Protein AF-0000000078836223 (afdb_homodimer)

Foldseek 3Di:
DQKAWQKKWKDQFALDNIDIDGFDSFAEEEAAAPPLCQVSVLQLVQQLADACGDVRDFLFAGGHDDPPRPTHAWMKMWTWIDDPRDIKIKMKTGPGISDRDMWIDINRHTDDRNVSLQRAAEFEDDPVCLLVLVDDQQSQVVNLLSLLCSVPVCLVVLVVQLVVLQVVLLCLLAPHVNDPVVNLVSLLSNLLSQLVNLLSSLVSQVLLLVLLVPDPPAPFFRKDKDKPAPLNVCNNVPDDSVRSSVVSSVVSVVCSNVCNVVSHDPHTPSPMGMWIARPVVRHTLNPDDSLNVLSRVLSSSLSSQLVQLPDPVGHRHEYEYEASLVSYDPRVLLRSSVSCVVSSHYYYYYHHDPVSCPSCVVRGWYWYGDNVGIDTD/DQKAWQKKWKDQFALDNIDIDGFDSFAEEEAAAPPLCQVSVLQLVQQLADACGDVRDFLFAGGHDDPPRPTHAWMKMWTWIDDPRDIKIKMKTGPGISDRDMWIDINRHTDPRNVSLQRAAEFEDDPVCLLVLVDDQLSQVVNLLSLLCSVPVCLVVLVVQLVVLQVVLLCLLAPHVNDVVVNLVSLLSNLLSQLVNLLSSLVSQVQLLVLLVPDPPAPFFRKDKDKPAPLNVCNNVPDDSVRSSVVSSVVSVVCSNVCNVVSHDPHTPSPIGMWIARPVVRHTLNPDDSLNVLSRVLSSSLSSQLVQLPDPVGHRHEYEYEASLVSYDPRVLLRSSVSCVVSSHYYYYYHHDPVSCPSCVVRYWYWYGDNVGIDTD

Structure (mmCIF, N/CA/C/O backbone):
data_AF-0000000078836223-model_v1
#
loop_
_entity.id
_entity.type
_entity.pdbx_description
1 polymer 'DNA replication and repair protein RecF'
#
loop_
_atom_site.group_PDB
_atom_site.id
_atom_site.type_symbol
_atom_site.label_atom_id
_atom_site.label_alt_id
_atom_site.label_comp_id
_atom_site.label_asym_id
_atom_site.label_entity_id
_atom_site.label_seq_id
_atom_site.pdbx_PDB_ins_code
_atom_site.Cartn_x
_atom_site.Cartn_y
_atom_site.Cartn_z
_atom_site.occupancy
_atom_site.B_iso_or_equiv
_atom_site.auth_seq_id
_atom_site.auth_comp_id
_atom_site.auth_asym_id
_atom_site.auth_atom_id
_atom_site.pdbx_PDB_model_num
ATOM 1 N N . MET A 1 1 ? 10.688 32.219 11.398 1 55.91 1 MET A N 1
ATOM 2 C CA . MET A 1 1 ? 11.5 31.562 12.422 1 55.91 1 MET A CA 1
ATOM 3 C C . MET A 1 1 ? 11.367 30.047 12.336 1 55.91 1 MET A C 1
ATOM 5 O O . MET A 1 1 ? 10.336 29.547 11.883 1 55.91 1 MET A O 1
ATOM 9 N N . ARG A 1 2 ? 12.578 29.344 12.281 1 76.31 2 ARG A N 1
ATOM 10 C CA . ARG A 1 2 ? 12.789 27.922 12.008 1 76.31 2 ARG A CA 1
ATOM 11 C C . ARG A 1 2 ? 12.383 27.062 13.203 1 76.31 2 ARG A C 1
ATOM 13 O O . ARG A 1 2 ? 13.008 27.125 14.266 1 76.31 2 ARG A O 1
ATOM 20 N N . THR A 1 3 ? 11.062 26.625 13.344 1 89.12 3 THR A N 1
ATOM 21 C CA . THR A 1 3 ? 10.633 25.688 14.367 1 89.12 3 THR A CA 1
ATOM 22 C C . THR A 1 3 ? 11.352 24.344 14.211 1 89.12 3 THR A C 1
ATOM 24 O O . THR A 1 3 ? 11.414 23.797 13.102 1 89.12 3 THR A O 1
ATOM 27 N N . ALA A 1 4 ? 11.992 23.922 15.375 1 95.06 4 ALA A N 1
ATOM 28 C CA . ALA A 1 4 ? 12.711 22.641 15.281 1 95.06 4 ALA A CA 1
ATOM 29 C C . ALA A 1 4 ? 12.719 21.922 16.625 1 95.06 4 ALA A C 1
ATOM 31 O O . ALA A 1 4 ? 12.711 22.562 17.688 1 95.06 4 ALA A O 1
ATOM 32 N N . LEU A 1 5 ? 12.656 20.641 16.531 1 96.75 5 LEU A N 1
ATOM 33 C CA . LEU A 1 5 ? 12.945 19.828 17.719 1 96.75 5 LEU A CA 1
ATOM 34 C C . LEU A 1 5 ? 14.445 19.828 18.016 1 96.75 5 LEU A C 1
ATOM 36 O O . LEU A 1 5 ? 15.258 19.625 17.109 1 96.75 5 LEU A O 1
ATOM 40 N N . THR A 1 6 ? 14.742 20.031 19.266 1 96.81 6 THR A N 1
ATOM 41 C CA . THR A 1 6 ? 16.156 20.047 19.609 1 96.81 6 THR A CA 1
ATOM 42 C C . THR A 1 6 ? 16.5 18.875 20.531 1 96.81 6 THR A C 1
ATOM 44 O O . THR A 1 6 ? 17.672 18.531 20.703 1 96.81 6 THR A O 1
ATOM 47 N N . ARG A 1 7 ? 15.5 18.344 21.156 1 97.5 7 ARG A N 1
ATOM 48 C CA . ARG A 1 7 ? 15.648 17.156 21.969 1 97.5 7 ARG A CA 1
ATOM 49 C C . ARG A 1 7 ? 14.414 16.266 21.875 1 97.5 7 ARG A C 1
ATOM 51 O O . ARG A 1 7 ? 13.289 16.766 21.844 1 97.5 7 ARG A O 1
ATOM 58 N N . LEU A 1 8 ? 14.625 14.992 21.859 1 97.81 8 LEU A N 1
ATOM 59 C CA . LEU A 1 8 ? 13.562 14 21.875 1 97.81 8 LEU A CA 1
ATOM 60 C C . LEU A 1 8 ? 13.883 12.875 22.859 1 97.81 8 LEU A C 1
ATOM 62 O O . LEU A 1 8 ? 14.992 12.336 22.859 1 97.81 8 LEU A O 1
ATOM 66 N N . SER A 1 9 ? 12.945 12.594 23.719 1 98 9 SER A N 1
ATOM 67 C CA . SER A 1 9 ? 13.109 11.516 24.688 1 98 9 SER A CA 1
ATOM 68 C C . SER A 1 9 ? 11.906 10.578 24.672 1 98 9 SER A C 1
ATOM 70 O O . SER A 1 9 ? 10.758 11.031 24.609 1 98 9 SER A O 1
ATOM 72 N N . LEU A 1 10 ? 12.172 9.336 24.688 1 97.56 10 LEU A N 1
ATOM 73 C CA . LEU A 1 10 ? 11.148 8.297 24.703 1 97.56 10 LEU A CA 1
ATOM 74 C C . LEU A 1 10 ? 11.289 7.402 25.922 1 97.56 10 LEU A C 1
ATOM 76 O O . LEU A 1 10 ? 12.406 7.078 26.344 1 97.56 10 LEU A O 1
ATOM 80 N N . THR A 1 11 ? 10.203 7.039 26.5 1 97.75 11 THR A N 1
ATOM 81 C CA . THR A 1 11 ? 10.148 6.059 27.578 1 97.75 11 THR A CA 1
ATOM 82 C C . THR A 1 11 ? 9.07 5.016 27.312 1 97.75 11 THR A C 1
ATOM 84 O O . THR A 1 11 ? 7.891 5.352 27.219 1 97.75 11 THR A O 1
ATOM 87 N N . ASP A 1 12 ? 9.523 3.783 27.234 1 96.88 12 ASP A N 1
ATOM 88 C CA . ASP A 1 12 ? 8.641 2.631 27.047 1 96.88 12 ASP A CA 1
ATOM 89 C C . ASP A 1 12 ? 7.66 2.867 25.906 1 96.88 12 ASP A C 1
ATOM 91 O O . ASP A 1 12 ? 6.457 2.635 26.047 1 96.88 12 ASP A O 1
ATOM 95 N N . PHE A 1 13 ? 8.18 3.326 24.828 1 95.75 13 PHE A N 1
ATOM 96 C CA . PHE A 1 13 ? 7.379 3.66 23.641 1 95.75 13 PHE A CA 1
ATOM 97 C C . PHE A 1 13 ? 7.652 2.68 22.516 1 95.75 13 PHE A C 1
ATOM 99 O O . PHE A 1 13 ? 8.75 2.658 21.953 1 95.75 13 PHE A O 1
ATOM 106 N N . ARG A 1 14 ? 6.672 1.895 22.141 1 90.94 14 ARG A N 1
ATOM 107 C CA . ARG A 1 14 ? 6.801 0.872 21.109 1 90.94 14 ARG A CA 1
ATOM 108 C C . ARG A 1 14 ? 7.996 -0.036 21.391 1 90.94 14 ARG A C 1
ATOM 110 O O . ARG A 1 14 ? 8.055 -0.691 22.422 1 90.94 14 ARG A O 1
ATOM 117 N N . SER A 1 15 ? 9.023 0.002 20.562 1 88.06 15 SER A N 1
ATOM 118 C CA . SER A 1 15 ? 10.164 -0.893 20.734 1 88.06 15 SER A CA 1
ATOM 119 C C . SER A 1 15 ? 11.211 -0.283 21.656 1 88.06 15 SER A C 1
ATOM 121 O O . SER A 1 15 ? 12.227 -0.92 21.953 1 88.06 15 SER A O 1
ATOM 123 N N . TYR A 1 16 ? 10.992 0.943 22.094 1 93.69 16 TYR A N 1
ATOM 124 C CA . TYR A 1 16 ? 12 1.646 22.875 1 93.69 16 TYR A CA 1
ATOM 125 C C . TYR A 1 16 ? 11.703 1.541 24.359 1 93.69 16 TYR A C 1
ATOM 127 O O . TYR A 1 16 ? 10.625 1.934 24.812 1 93.69 16 TYR A O 1
ATOM 135 N N . ALA A 1 17 ? 12.656 1.001 25.078 1 95.12 17 ALA A N 1
ATOM 136 C CA . ALA A 1 17 ? 12.594 1.153 26.531 1 95.12 17 ALA A CA 1
ATOM 137 C C . ALA A 1 17 ? 12.922 2.586 26.938 1 95.12 17 ALA A C 1
ATOM 139 O O . ALA A 1 17 ? 12.234 3.17 27.781 1 95.12 17 ALA A O 1
ATOM 140 N N . SER A 1 18 ? 13.961 3.021 26.422 1 95.31 18 SER A N 1
ATOM 141 C CA . SER A 1 18 ? 14.383 4.41 26.578 1 95.31 18 SER A CA 1
ATOM 142 C C . SER A 1 18 ? 15.211 4.875 25.391 1 95.31 18 SER A C 1
ATOM 144 O O . SER A 1 18 ? 15.945 4.086 24.781 1 95.31 18 SER A O 1
ATOM 146 N N . ALA A 1 19 ? 15.055 6.098 25 1 95.06 19 ALA A N 1
ATOM 147 C CA . ALA A 1 19 ? 15.852 6.691 23.938 1 95.06 19 ALA A CA 1
ATOM 148 C C . ALA A 1 19 ? 15.93 8.211 24.078 1 95.06 19 ALA A C 1
ATOM 150 O O . ALA A 1 19 ? 14.969 8.844 24.531 1 95.06 19 ALA A O 1
ATOM 151 N N . GLU A 1 20 ? 17.094 8.75 23.797 1 95.44 20 GLU A N 1
ATOM 152 C CA . GLU A 1 20 ? 17.281 10.195 23.766 1 95.44 20 GLU A CA 1
ATOM 153 C C . GLU A 1 20 ? 18.047 10.633 22.516 1 95.44 20 GLU A C 1
ATOM 155 O O . GLU A 1 20 ? 19.094 10.062 22.188 1 95.44 20 GLU A O 1
ATOM 160 N N . LEU A 1 21 ? 17.516 11.594 21.859 1 95.38 21 LEU A N 1
ATOM 161 C CA . LEU A 1 21 ? 18.141 12.133 20.656 1 95.38 21 LEU A CA 1
ATOM 162 C C . LEU A 1 21 ? 18.375 13.633 20.797 1 95.38 21 LEU A C 1
ATOM 164 O O . LEU A 1 21 ? 17.453 14.391 21.078 1 95.38 21 LEU A O 1
ATOM 168 N N . ALA A 1 22 ? 19.672 14.008 20.656 1 96.31 22 ALA A N 1
ATOM 169 C CA . ALA A 1 22 ? 20 15.422 20.547 1 96.31 22 ALA A CA 1
ATOM 170 C C . ALA A 1 22 ? 19.984 15.883 19.094 1 96.31 22 ALA A C 1
ATOM 172 O O . ALA A 1 22 ? 20.641 15.297 18.234 1 96.31 22 ALA A O 1
ATOM 173 N N . LEU A 1 23 ? 19.203 16.891 18.875 1 96.5 23 LEU A N 1
ATOM 174 C CA . LEU A 1 23 ? 19 17.375 17.516 1 96.5 23 LEU A CA 1
ATOM 175 C C . LEU A 1 23 ? 19.438 18.828 17.375 1 96.5 23 LEU A C 1
ATOM 177 O O . LEU A 1 23 ? 19.625 19.516 18.391 1 96.5 23 LEU A O 1
ATOM 181 N N . ASP A 1 24 ? 19.672 19.25 16.094 1 94.12 24 ASP A N 1
ATOM 182 C CA . ASP A 1 24 ? 20.203 20.609 15.922 1 94.12 24 ASP A CA 1
ATOM 183 C C . ASP A 1 24 ? 19.375 21.391 14.906 1 94.12 24 ASP A C 1
ATOM 185 O O . ASP A 1 24 ? 19.828 22.422 14.406 1 94.12 24 ASP A O 1
ATOM 189 N N . GLY A 1 25 ? 18.234 20.875 14.547 1 93.94 25 GLY A N 1
ATOM 190 C CA . GLY A 1 25 ? 17.297 21.594 13.695 1 93.94 25 GLY A CA 1
ATOM 191 C C . GLY A 1 25 ? 17.438 21.234 12.227 1 93.94 25 GLY A C 1
ATOM 192 O O . GLY A 1 25 ? 16.562 21.562 11.422 1 93.94 25 GLY A O 1
ATOM 193 N N . ARG A 1 26 ? 18.609 20.688 11.82 1 95.81 26 ARG A N 1
ATOM 194 C CA . ARG A 1 26 ? 18.812 20.219 10.453 1 95.81 26 ARG A CA 1
ATOM 195 C C . ARG A 1 26 ? 17.953 19 10.156 1 95.81 26 ARG A C 1
ATOM 197 O O . ARG A 1 26 ? 17.406 18.375 11.07 1 95.81 26 ARG A O 1
ATOM 204 N N . PRO A 1 27 ? 17.75 18.625 8.867 1 97.31 27 PRO A N 1
ATOM 205 C CA . PRO A 1 27 ? 17.078 17.359 8.547 1 97.31 27 PRO A CA 1
ATOM 206 C C . PRO A 1 27 ? 17.766 16.156 9.188 1 97.31 27 PRO A C 1
ATOM 208 O O . PRO A 1 27 ? 19 16.094 9.242 1 97.31 27 PRO A O 1
ATOM 211 N N . VAL A 1 28 ? 16.938 15.281 9.688 1 97.75 28 VAL A N 1
ATOM 212 C CA . VAL A 1 28 ? 17.422 14.078 10.367 1 97.75 28 VAL A CA 1
ATOM 213 C C . VAL A 1 28 ? 17.156 12.852 9.5 1 97.75 28 VAL A C 1
ATOM 215 O O . VAL A 1 28 ? 16.047 12.672 8.992 1 97.75 28 VAL A O 1
ATOM 218 N N . TRP A 1 29 ? 18.172 12.031 9.219 1 97.5 29 TRP A N 1
ATOM 219 C CA . TRP A 1 29 ? 17.922 10.758 8.555 1 97.5 29 TRP A CA 1
ATOM 220 C C . TRP A 1 29 ? 18.312 9.586 9.453 1 97.5 29 TRP A C 1
ATOM 222 O O . TRP A 1 29 ? 19.297 9.672 10.203 1 97.5 29 TRP A O 1
ATOM 232 N N . LEU A 1 30 ? 17.453 8.664 9.547 1 96.75 30 LEU A N 1
ATOM 233 C CA . LEU A 1 30 ? 17.609 7.43 10.312 1 96.75 30 LEU A CA 1
ATOM 234 C C . LEU A 1 30 ? 17.797 6.234 9.383 1 96.75 30 LEU A C 1
ATOM 236 O O . LEU A 1 30 ? 16.891 5.895 8.609 1 96.75 30 LEU A O 1
ATOM 240 N N . ALA A 1 31 ? 18.969 5.613 9.406 1 95.31 31 ALA A N 1
ATOM 241 C CA . ALA A 1 31 ? 19.25 4.461 8.555 1 95.31 31 ALA A CA 1
ATOM 242 C C . ALA A 1 31 ? 19.531 3.217 9.398 1 95.31 31 ALA A C 1
ATOM 244 O O . ALA A 1 31 ? 20.219 3.287 10.414 1 95.31 31 ALA A O 1
ATOM 245 N N . GLY A 1 32 ? 18.984 2.135 9.031 1 92.88 32 GLY A N 1
ATOM 246 C CA . GLY A 1 32 ? 19.188 0.875 9.719 1 92.88 32 GLY A CA 1
ATOM 247 C C . GLY A 1 32 ? 18.328 -0.253 9.188 1 92.88 32 GLY A C 1
ATOM 248 O O . GLY A 1 32 ? 17.484 -0.035 8.32 1 92.88 32 GLY A O 1
ATOM 249 N N . PRO A 1 33 ? 18.578 -1.449 9.648 1 90 33 PRO A N 1
ATOM 250 C CA . PRO A 1 33 ? 17.828 -2.604 9.156 1 90 33 PRO A CA 1
ATOM 251 C C . PRO A 1 33 ? 16.359 -2.553 9.539 1 90 33 PRO A C 1
ATOM 253 O O . PRO A 1 33 ? 15.961 -1.733 10.375 1 90 33 PRO A O 1
ATOM 256 N N . ASN A 1 34 ? 15.609 -3.398 8.812 1 84.62 34 ASN A N 1
ATOM 257 C CA . ASN A 1 34 ? 14.188 -3.5 9.141 1 84.62 34 ASN A CA 1
ATOM 258 C C . ASN A 1 34 ? 13.977 -3.947 10.578 1 84.62 34 ASN A C 1
ATOM 260 O O . ASN A 1 34 ? 14.688 -4.824 11.07 1 84.62 34 ASN A O 1
ATOM 264 N N . GLY A 1 35 ? 13.086 -3.268 11.234 1 83.31 35 GLY A N 1
ATOM 265 C CA . GLY A 1 35 ? 12.773 -3.623 12.609 1 83.31 35 GLY A CA 1
ATOM 266 C C . GLY A 1 35 ? 13.656 -2.918 13.617 1 83.31 35 GLY A C 1
ATOM 267 O O . GLY A 1 35 ? 13.57 -3.186 14.82 1 83.31 35 GLY A O 1
ATOM 268 N N . SER A 1 36 ? 14.461 -1.989 13.18 1 88.75 36 SER A N 1
ATOM 269 C CA . SER A 1 36 ? 15.414 -1.331 14.07 1 88.75 36 SER A CA 1
ATOM 270 C C . SER A 1 36 ? 14.75 -0.202 14.852 1 88.75 36 SER A C 1
ATOM 272 O O . SER A 1 36 ? 15.367 0.401 15.727 1 88.75 36 SER A O 1
ATOM 274 N N . GLY A 1 37 ? 13.469 0.157 14.516 1 90.69 37 GLY A N 1
ATOM 275 C CA . GLY A 1 37 ? 12.734 1.155 15.281 1 90.69 37 GLY A CA 1
ATOM 276 C C . GLY A 1 37 ? 12.672 2.506 14.594 1 90.69 37 GLY A C 1
ATOM 277 O O . GLY A 1 37 ? 12.195 3.482 15.172 1 90.69 37 GLY A O 1
ATOM 278 N N . LYS A 1 38 ? 13.156 2.66 13.383 1 93.62 38 LYS A N 1
ATOM 279 C CA . LYS A 1 38 ? 13.18 3.924 12.648 1 93.62 38 LYS A CA 1
ATOM 280 C C . LYS A 1 38 ? 11.789 4.539 12.57 1 93.62 38 LYS A C 1
ATOM 282 O O . LYS A 1 38 ? 11.594 5.703 12.93 1 93.62 38 LYS A O 1
ATOM 287 N N . THR A 1 39 ? 10.82 3.729 12.188 1 91.75 39 THR A N 1
ATOM 288 C CA . THR A 1 39 ? 9.445 4.191 12.062 1 91.75 39 THR A CA 1
ATOM 289 C C . THR A 1 39 ? 8.859 4.543 13.422 1 91.75 39 THR A C 1
ATOM 291 O O . THR A 1 39 ? 8.094 5.5 13.547 1 91.75 39 THR A O 1
ATOM 294 N N . ASN A 1 40 ? 9.234 3.809 14.453 1 92.56 40 ASN A N 1
ATOM 295 C CA . ASN A 1 40 ? 8.758 4.098 15.797 1 92.56 40 ASN A CA 1
ATOM 296 C C . ASN A 1 40 ? 9.219 5.473 16.281 1 92.56 40 ASN A C 1
ATOM 298 O O . ASN A 1 40 ? 8.492 6.172 16.984 1 92.56 40 ASN A O 1
ATOM 302 N N . LEU A 1 41 ? 10.406 5.836 15.914 1 95.69 41 LEU A N 1
ATOM 303 C CA . LEU A 1 41 ? 10.898 7.156 16.281 1 95.69 41 LEU A CA 1
ATOM 304 C C . LEU A 1 41 ? 10.086 8.25 15.594 1 95.69 41 LEU A C 1
ATOM 306 O O . LEU A 1 41 ? 9.742 9.258 16.219 1 95.69 41 LEU A O 1
ATOM 310 N N . LEU A 1 42 ? 9.758 8.078 14.32 1 96.56 42 LEU A N 1
ATOM 311 C CA . LEU A 1 42 ? 8.906 9.031 13.625 1 96.56 42 LEU A CA 1
ATOM 312 C C . LEU A 1 42 ? 7.527 9.109 14.281 1 96.56 42 LEU A C 1
ATOM 314 O O . LEU A 1 42 ? 6.957 10.195 14.414 1 96.56 42 LEU A O 1
ATOM 318 N N . GLU A 1 43 ? 7.062 7.938 14.664 1 95.81 43 GLU A N 1
ATOM 319 C CA . GLU A 1 43 ? 5.766 7.914 15.328 1 95.81 43 GLU A CA 1
ATOM 320 C C . GLU A 1 43 ? 5.797 8.711 16.641 1 95.81 43 GLU A C 1
ATOM 322 O O . GLU A 1 43 ? 4.84 9.414 16.953 1 95.81 43 GLU A O 1
ATOM 327 N N . ALA A 1 44 ? 6.867 8.586 17.344 1 97.38 44 ALA A N 1
ATOM 328 C CA . ALA A 1 44 ? 7 9.359 18.578 1 97.38 44 ALA A CA 1
ATOM 329 C C . ALA A 1 44 ? 6.867 10.859 18.297 1 97.38 44 ALA A C 1
ATOM 331 O O . ALA A 1 44 ? 6.137 11.562 19 1 97.38 44 ALA A O 1
ATOM 332 N N . VAL A 1 45 ? 7.52 11.297 17.297 1 97.88 45 VAL A N 1
ATOM 333 C CA . VAL A 1 45 ? 7.441 12.711 16.922 1 97.88 45 VAL A CA 1
ATOM 334 C C . VAL A 1 45 ? 6.008 13.07 16.547 1 97.88 45 VAL A C 1
ATOM 336 O O . VAL A 1 45 ? 5.52 14.148 16.875 1 97.88 45 VAL A O 1
ATOM 339 N N . SER A 1 46 ? 5.324 12.148 15.898 1 97.38 46 SER A N 1
ATOM 340 C CA . SER A 1 46 ? 3.967 12.414 15.43 1 97.38 46 SER A CA 1
ATOM 341 C C . SER A 1 46 ? 3.008 12.617 16.594 1 97.38 46 SER A C 1
ATOM 343 O O . SER A 1 46 ? 1.942 13.219 16.422 1 97.38 46 SER A O 1
ATOM 345 N N . PHE A 1 47 ? 3.381 12.188 17.781 1 97.25 47 PHE A N 1
ATOM 346 C CA . PHE A 1 47 ? 2.523 12.312 18.953 1 97.25 47 PHE A CA 1
ATOM 347 C C . PHE A 1 47 ? 2.67 13.695 19.578 1 97.25 47 PHE A C 1
ATOM 349 O O . PHE A 1 47 ? 1.981 14.016 20.547 1 97.25 47 PHE A O 1
ATOM 356 N N . LEU A 1 48 ? 3.494 14.523 19 1 97 48 LEU A N 1
ATOM 357 C CA . LEU A 1 48 ? 3.674 15.875 19.531 1 97 48 LEU A CA 1
ATOM 358 C C . LEU A 1 48 ? 2.684 16.844 18.891 1 97 48 LEU A C 1
ATOM 360 O O . LEU A 1 48 ? 2.842 18.062 18.984 1 97 48 LEU A O 1
ATOM 364 N N . ILE A 1 49 ? 1.73 16.359 18.172 1 95.06 49 ILE A N 1
ATOM 365 C CA . ILE A 1 49 ? 0.545 17.094 17.734 1 95.06 49 ILE A CA 1
ATOM 366 C C . ILE A 1 49 ? -0.711 16.312 18.125 1 95.06 49 ILE A C 1
ATOM 368 O O . ILE A 1 49 ? -0.633 15.148 18.516 1 95.06 49 ILE A O 1
ATOM 372 N N . PRO A 1 50 ? -1.829 16.984 18.094 1 92.81 50 PRO A N 1
ATOM 373 C CA . PRO A 1 50 ? -3.055 16.25 18.438 1 92.81 50 PRO A CA 1
ATOM 374 C C . PRO A 1 50 ? -3.332 15.086 17.5 1 92.81 50 PRO A C 1
ATOM 376 O O . PRO A 1 50 ? -2.893 15.094 16.344 1 92.81 50 PRO A O 1
ATOM 379 N N . GLY A 1 51 ? -4.043 14.07 18.094 1 90.56 51 GLY A N 1
ATOM 380 C CA . GLY A 1 51 ? -4.434 12.938 17.281 1 90.56 51 GLY A CA 1
ATOM 381 C C . GLY A 1 51 ? -3.764 11.641 17.688 1 90.56 51 GLY A C 1
ATOM 382 O O . GLY A 1 51 ? -3.188 11.555 18.781 1 90.56 51 GLY A O 1
ATOM 383 N N . ARG A 1 52 ? -3.873 10.641 16.781 1 89.31 52 ARG A N 1
ATOM 384 C CA . ARG A 1 52 ? -3.443 9.289 17.141 1 89.31 52 ARG A CA 1
ATOM 385 C C . ARG A 1 52 ? -2.109 8.953 16.484 1 89.31 52 ARG A C 1
ATOM 387 O O . ARG A 1 52 ? -1.746 7.781 16.359 1 89.31 52 ARG A O 1
ATOM 394 N N . GLY A 1 53 ? -1.448 9.945 15.977 1 90.25 53 GLY A N 1
ATOM 395 C CA . GLY A 1 53 ? -0.125 9.719 15.422 1 90.25 53 GLY A CA 1
ATOM 396 C C . GLY A 1 53 ? -0.16 9.164 14.008 1 90.25 53 GLY A C 1
ATOM 397 O O . GLY A 1 53 ? -1.23 9.047 13.406 1 90.25 53 GLY A O 1
ATOM 398 N N . LEU A 1 54 ? 1.074 8.844 13.516 1 89.94 54 LEU A N 1
ATOM 399 C CA . LEU A 1 54 ? 1.293 8.516 12.109 1 89.94 54 LEU A CA 1
ATOM 400 C C . LEU A 1 54 ? 0.706 7.152 11.766 1 89.94 54 LEU A C 1
ATOM 402 O O . LEU A 1 54 ? 0.29 6.918 10.633 1 89.94 54 LEU A O 1
ATOM 406 N N . ARG A 1 55 ? 0.568 6.234 12.711 1 84.62 55 ARG A N 1
ATOM 407 C CA . ARG A 1 55 ? 0.076 4.883 12.453 1 84.62 55 ARG A CA 1
ATOM 408 C C . ARG A 1 55 ? -1.402 4.766 12.805 1 84.62 55 ARG A C 1
ATOM 410 O O . ARG A 1 55 ? -2.061 3.795 12.422 1 84.62 55 ARG A O 1
ATOM 417 N N . GLY A 1 56 ? -1.905 5.711 13.578 1 87.06 56 GLY A N 1
ATOM 418 C CA . GLY A 1 56 ? -3.314 5.723 13.938 1 87.06 56 GLY A CA 1
ATOM 419 C C . GLY A 1 56 ? -3.682 4.645 14.945 1 87.06 56 GLY A C 1
ATOM 420 O O . GLY A 1 56 ? -4.848 4.262 15.047 1 87.06 56 GLY A O 1
ATOM 421 N N . ALA A 1 57 ? -2.715 4.098 15.648 1 84.12 57 ALA A N 1
ATOM 422 C CA . ALA A 1 57 ? -2.971 3.061 16.641 1 84.12 57 ALA A CA 1
ATOM 423 C C . ALA A 1 57 ? -3.707 3.631 17.859 1 84.12 57 ALA A C 1
ATOM 425 O O . ALA A 1 57 ? -3.596 4.82 18.156 1 84.12 57 ALA A O 1
ATOM 426 N N . SER A 1 58 ? -4.441 2.723 18.484 1 90.44 58 SER A N 1
ATOM 427 C CA . SER A 1 58 ? -5.027 3.137 19.766 1 90.44 58 SER A CA 1
ATOM 428 C C . SER A 1 58 ? -3.949 3.516 20.766 1 90.44 58 SER A C 1
ATOM 430 O O . SER A 1 58 ? -2.891 2.885 20.812 1 90.44 58 SER A O 1
ATOM 432 N N . ILE A 1 59 ? -4.285 4.457 21.562 1 93.75 59 ILE A N 1
ATOM 433 C CA . ILE A 1 59 ? -3.334 4.988 22.531 1 93.75 59 ILE A CA 1
ATOM 434 C C . ILE A 1 59 ? -2.881 3.871 23.469 1 93.75 59 ILE A C 1
ATOM 436 O O . ILE A 1 59 ? -1.712 3.818 23.859 1 93.75 59 ILE A O 1
ATOM 440 N N . ALA A 1 60 ? -3.773 2.959 23.719 1 92 60 ALA A N 1
ATOM 441 C CA . ALA A 1 60 ? -3.504 1.858 24.641 1 92 60 ALA A CA 1
ATOM 442 C C . ALA A 1 60 ? -2.482 0.889 24.047 1 92 60 ALA A C 1
ATOM 444 O O . ALA A 1 60 ? -1.878 0.099 24.781 1 92 60 ALA A O 1
ATOM 445 N N . GLU A 1 61 ? -2.27 0.978 22.812 1 88.56 61 GLU A N 1
ATOM 446 C CA . GLU A 1 61 ? -1.433 -0.004 22.125 1 88.56 61 GLU A CA 1
ATOM 447 C C . GLU A 1 61 ? -0.053 0.568 21.812 1 88.56 61 GLU A C 1
ATOM 449 O O . GLU A 1 61 ? 0.787 -0.111 21.219 1 88.56 61 GLU A O 1
ATOM 454 N N . VAL A 1 62 ? 0.23 1.747 22.234 1 93.44 62 VAL A N 1
ATOM 455 C CA . VAL A 1 62 ? 1.445 2.459 21.859 1 93.44 62 VAL A CA 1
ATOM 456 C C . VAL A 1 62 ? 2.584 2.074 22.797 1 93.44 62 VAL A C 1
ATOM 458 O O . VAL A 1 62 ? 3.75 2.053 22.391 1 93.44 62 VAL A O 1
ATOM 461 N N . GLY A 1 63 ? 2.225 1.688 24 1 95.25 63 GLY A N 1
ATOM 462 C CA . GLY A 1 63 ? 3.242 1.368 25 1 95.25 63 GLY A CA 1
ATOM 463 C C . GLY A 1 63 ? 4.027 0.114 24.656 1 95.25 63 GLY A C 1
ATOM 464 O O . GLY A 1 63 ? 3.486 -0.821 24.062 1 95.25 63 GLY A O 1
ATOM 465 N N . ARG A 1 64 ? 5.301 0.13 25 1 94.19 64 ARG A N 1
ATOM 466 C CA . ARG A 1 64 ? 6.16 -1.037 24.828 1 94.19 64 ARG A CA 1
ATOM 467 C C . ARG A 1 64 ? 5.566 -2.26 25.516 1 94.19 64 ARG A C 1
ATOM 469 O O . ARG A 1 64 ? 5.043 -2.16 26.641 1 94.19 64 ARG A O 1
ATOM 476 N N . ARG A 1 65 ? 5.641 -3.322 24.844 1 87.81 65 ARG A N 1
ATOM 477 C CA . ARG A 1 65 ? 5.152 -4.594 25.375 1 87.81 65 ARG A CA 1
ATOM 478 C C . ARG A 1 65 ? 6.238 -5.66 25.312 1 87.81 65 ARG A C 1
ATOM 480 O O . ARG A 1 65 ? 6.836 -5.895 24.266 1 87.81 65 ARG A O 1
ATOM 487 N N . LEU A 1 66 ? 6.5 -6.238 26.328 1 83.5 66 LEU A N 1
ATOM 488 C CA . LEU A 1 66 ? 7.434 -7.359 26.359 1 83.5 66 LEU A CA 1
ATOM 489 C C . LEU A 1 66 ? 6.719 -8.672 26.047 1 83.5 66 LEU A C 1
ATOM 491 O O . LEU A 1 66 ? 5.488 -8.742 26.109 1 83.5 66 LEU A O 1
ATOM 495 N N . PRO A 1 67 ? 7.535 -9.617 25.594 1 76.38 67 PRO A N 1
ATOM 496 C CA . PRO A 1 67 ? 6.895 -10.914 25.344 1 76.38 67 PRO A CA 1
ATOM 497 C C . PRO A 1 67 ? 6.047 -11.383 26.531 1 76.38 67 PRO A C 1
ATOM 499 O O . PRO A 1 67 ? 6.492 -11.328 27.672 1 76.38 67 PRO A O 1
ATOM 502 N N . GLY A 1 68 ? 4.805 -11.773 26.281 1 77.56 68 GLY A N 1
ATOM 503 C CA . GLY A 1 68 ? 3.916 -12.273 27.312 1 77.56 68 GLY A CA 1
ATOM 504 C C . GLY A 1 68 ? 3.006 -11.211 27.891 1 77.56 68 GLY A C 1
ATOM 505 O O . GLY A 1 68 ? 2.023 -11.523 28.562 1 77.56 68 GLY A O 1
ATOM 506 N N . GLU A 1 69 ? 3.416 -9.953 27.703 1 82.44 69 GLU A N 1
ATOM 507 C CA . GLU A 1 69 ? 2.582 -8.867 28.203 1 82.44 69 GLU A CA 1
ATOM 508 C C . GLU A 1 69 ? 1.41 -8.594 27.25 1 82.44 69 GLU A C 1
ATOM 510 O O . GLU A 1 69 ? 1.596 -8.469 26.047 1 82.44 69 GLU A O 1
ATOM 515 N N . THR A 1 70 ? 0.274 -8.578 27.781 1 82.31 70 THR A N 1
ATOM 516 C CA . THR A 1 70 ? -0.925 -8.406 26.969 1 82.31 70 THR A CA 1
ATOM 517 C C . THR A 1 70 ? -1.274 -6.926 26.828 1 82.31 70 THR A C 1
ATOM 519 O O . THR A 1 70 ? -2.049 -6.547 25.938 1 82.31 70 THR A O 1
ATOM 522 N N . VAL A 1 71 ? -0.703 -6.148 27.797 1 88.12 71 VAL A N 1
ATOM 523 C CA . VAL A 1 71 ? -1.03 -4.727 27.797 1 88.12 71 VAL A CA 1
ATOM 524 C C . VAL A 1 71 ? 0.245 -3.906 27.625 1 88.12 71 VAL A C 1
ATOM 526 O O . VAL A 1 71 ? 1.299 -4.27 28.156 1 88.12 71 VAL A O 1
ATOM 529 N N . GLY A 1 72 ? 0.138 -2.816 26.891 1 91 72 GLY A N 1
ATOM 530 C CA . GLY A 1 72 ? 1.274 -1.923 26.734 1 91 72 GLY A CA 1
ATOM 531 C C . GLY A 1 72 ? 1.623 -1.168 28 1 91 72 GLY A C 1
ATOM 532 O O . GLY A 1 72 ? 0.735 -0.787 28.766 1 91 72 GLY A O 1
ATOM 533 N N . ARG A 1 73 ? 2.762 -0.87 28.234 1 95.06 73 ARG A N 1
ATOM 534 C CA . ARG A 1 73 ? 3.252 -0.121 29.375 1 95.06 73 ARG A CA 1
ATOM 535 C C . ARG A 1 73 ? 2.871 1.352 29.281 1 95.06 73 ARG A C 1
ATOM 537 O O . ARG A 1 73 ? 2.496 1.829 28.203 1 95.06 73 ARG A O 1
ATOM 544 N N . ALA A 1 74 ? 2.934 1.954 30.469 1 96.81 74 ALA A N 1
ATOM 545 C CA . ALA A 1 74 ? 2.893 3.414 30.422 1 96.81 74 ALA A CA 1
ATOM 546 C C . ALA A 1 74 ? 4.047 3.961 29.578 1 96.81 74 ALA A C 1
ATOM 548 O O . ALA A 1 74 ? 5.164 3.438 29.641 1 96.81 74 ALA A O 1
ATOM 549 N N . TRP A 1 75 ? 3.777 4.941 28.828 1 97.88 75 TRP A N 1
ATOM 550 C CA . TRP A 1 75 ? 4.789 5.449 27.922 1 97.88 75 TRP A CA 1
ATOM 551 C C . TRP A 1 75 ? 4.805 6.977 27.922 1 97.88 75 TRP A C 1
ATOM 553 O O . TRP A 1 75 ? 3.846 7.613 28.359 1 97.88 75 TRP A O 1
ATOM 563 N N . ALA A 1 76 ? 5.918 7.508 27.531 1 98.31 76 ALA A N 1
ATOM 564 C CA . ALA A 1 76 ? 6.055 8.961 27.453 1 98.31 76 ALA A CA 1
ATOM 565 C C . ALA A 1 76 ? 6.953 9.367 26.281 1 98.31 76 ALA A C 1
ATOM 567 O O . ALA A 1 76 ? 7.934 8.68 25.969 1 98.31 76 ALA A O 1
ATOM 568 N N . VAL A 1 77 ? 6.57 10.391 25.625 1 98.31 77 VAL A N 1
ATOM 569 C CA . VAL A 1 77 ? 7.371 11.109 24.641 1 98.31 77 VAL A CA 1
ATOM 570 C C . VAL A 1 77 ? 7.535 12.57 25.078 1 98.31 77 VAL A C 1
ATOM 572 O O . VAL A 1 77 ? 6.551 13.234 25.406 1 98.31 77 VAL A O 1
ATOM 575 N N . SER A 1 78 ? 8.719 13.023 25.141 1 98.25 78 SER A N 1
ATOM 576 C CA . SER A 1 78 ? 9 14.414 25.484 1 98.25 78 SER A CA 1
ATOM 577 C C . SER A 1 78 ? 9.945 15.055 24.469 1 98.25 78 SER A C 1
ATOM 579 O O . SER A 1 78 ? 10.805 14.375 23.906 1 98.25 78 SER A O 1
ATOM 581 N N . ALA A 1 79 ? 9.742 16.312 24.266 1 98.12 79 ALA A N 1
ATOM 582 C CA . ALA A 1 79 ? 10.586 17.016 23.297 1 98.12 79 ALA A CA 1
ATOM 583 C C . ALA A 1 79 ? 10.75 18.484 23.672 1 98.12 79 ALA A C 1
ATOM 585 O O . ALA A 1 79 ? 9.891 19.062 24.344 1 98.12 79 ALA A O 1
ATOM 586 N N . THR A 1 80 ? 11.875 19 23.375 1 97.88 80 THR A N 1
ATOM 587 C CA . THR A 1 80 ? 12.086 20.438 23.406 1 97.88 80 THR A CA 1
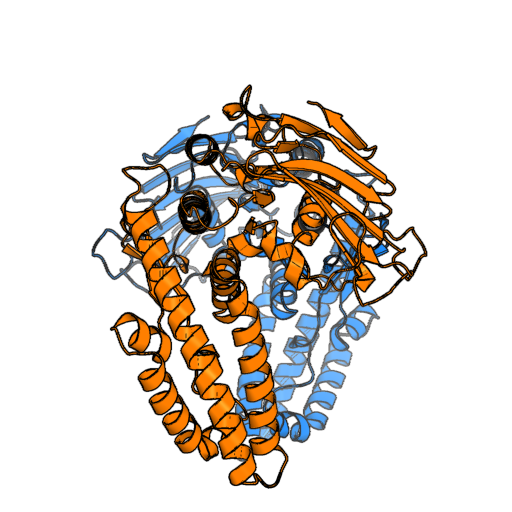ATOM 588 C C . THR A 1 80 ? 11.961 21.031 22 1 97.88 80 THR A C 1
ATOM 590 O O . THR A 1 80 ? 12.625 20.562 21.062 1 97.88 80 THR A O 1
ATOM 593 N N . VAL A 1 81 ? 11.086 22.016 21.875 1 96.5 81 VAL A N 1
ATOM 594 C CA . VAL A 1 81 ? 10.852 22.656 20.594 1 96.5 81 VAL A CA 1
ATOM 595 C C . VAL A 1 81 ? 11.359 24.109 20.641 1 96.5 81 VAL A C 1
ATOM 597 O O . VAL A 1 81 ? 11 24.859 21.547 1 96.5 81 VAL A O 1
ATOM 600 N N . ALA A 1 82 ? 12.188 24.375 19.734 1 93.75 82 ALA A N 1
ATOM 601 C CA . ALA A 1 82 ? 12.68 25.734 19.594 1 93.75 82 ALA A CA 1
ATOM 602 C C . ALA A 1 82 ? 11.945 26.469 18.484 1 93.75 82 ALA A C 1
ATOM 604 O O . ALA A 1 82 ? 11.734 25.922 17.391 1 93.75 82 ALA A O 1
ATOM 605 N N . ALA A 1 83 ? 11.445 27.641 18.828 1 84.88 83 ALA A N 1
ATOM 606 C CA . ALA A 1 83 ? 10.82 28.516 17.844 1 84.88 83 ALA A CA 1
ATOM 607 C C . ALA A 1 83 ? 11.156 29.984 18.109 1 84.88 83 ALA A C 1
ATOM 609 O O . ALA A 1 83 ? 10.867 30.5 19.203 1 84.88 83 ALA A O 1
ATOM 610 N N . ALA A 1 84 ? 11.648 30.688 17.078 1 76.56 84 ALA A N 1
ATOM 611 C CA . ALA A 1 84 ? 11.938 32.125 17.125 1 76.56 84 ALA A CA 1
ATOM 612 C C . ALA A 1 84 ? 12.711 32.469 18.391 1 76.56 84 ALA A C 1
ATOM 614 O O . ALA A 1 84 ? 12.391 33.469 19.062 1 76.56 84 ALA A O 1
ATOM 615 N N . GLY A 1 85 ? 13.602 31.641 18.75 1 75.94 85 GLY A N 1
ATOM 616 C CA . GLY A 1 85 ? 14.43 31.969 19.891 1 75.94 85 GLY A CA 1
ATOM 617 C C . GLY A 1 85 ? 13.859 31.469 21.203 1 75.94 85 GLY A C 1
ATOM 618 O O . GLY A 1 85 ? 14.508 31.562 22.25 1 75.94 85 GLY A O 1
ATOM 619 N N . ASP A 1 86 ? 12.672 31.078 21.188 1 87.5 86 ASP A N 1
ATOM 620 C CA . ASP A 1 86 ? 12.055 30.531 22.391 1 87.5 86 ASP A CA 1
ATOM 621 C C . ASP A 1 86 ? 12.047 29.016 22.359 1 87.5 86 ASP A C 1
ATOM 623 O O . ASP A 1 86 ? 12.234 28.406 21.297 1 87.5 86 ASP A O 1
ATOM 627 N N . GLU A 1 87 ? 12.008 28.5 23.609 1 94.38 87 GLU A N 1
ATOM 628 C CA . GLU A 1 87 ? 11.938 27.047 23.734 1 94.38 87 GLU A CA 1
ATOM 629 C C . GLU A 1 87 ? 10.727 26.625 24.562 1 94.38 87 GLU A C 1
ATOM 631 O O . GLU A 1 87 ? 10.359 27.297 25.516 1 94.38 87 GLU A O 1
ATOM 636 N N . VAL A 1 88 ? 10.109 25.609 24.156 1 96.31 88 VAL A N 1
ATOM 637 C CA . VAL A 1 88 ? 8.992 25.016 24.875 1 96.31 88 VAL A CA 1
ATOM 638 C C . VAL A 1 88 ? 9.195 23.516 25.016 1 96.31 88 VAL A C 1
ATOM 640 O O . VAL A 1 88 ? 9.688 22.859 24.094 1 96.31 88 VAL A O 1
ATOM 643 N N . ARG A 1 89 ? 8.898 23.031 26.203 1 97.94 89 ARG A N 1
ATOM 644 C CA . ARG A 1 89 ? 8.961 21.578 26.438 1 97.94 89 ARG A CA 1
ATOM 645 C C . ARG A 1 89 ? 7.574 20.953 26.312 1 97.94 89 ARG A C 1
ATOM 647 O O . ARG A 1 89 ? 6.633 21.375 26.984 1 97.94 89 ARG A O 1
ATOM 654 N N . LEU A 1 90 ? 7.504 20.016 25.438 1 98 90 LEU A N 1
ATOM 655 C CA . LEU A 1 90 ? 6.258 19.297 25.234 1 98 90 LEU A CA 1
ATOM 656 C C . LEU A 1 90 ? 6.375 17.859 25.734 1 98 90 LEU A C 1
ATOM 658 O O . LEU A 1 90 ? 7.422 17.219 25.578 1 98 90 LEU A O 1
ATOM 662 N N . GLY A 1 91 ? 5.344 17.391 26.328 1 98 91 GLY A N 1
ATOM 663 C CA . GLY A 1 91 ? 5.25 16 26.781 1 98 91 GLY A CA 1
ATOM 664 C C . GLY A 1 91 ? 3.898 15.375 26.5 1 98 91 GLY A C 1
ATOM 665 O O . GLY A 1 91 ? 2.869 16.047 26.578 1 98 91 GLY A O 1
ATOM 666 N N . THR A 1 92 ? 3.906 14.117 26.188 1 98.06 92 THR A N 1
ATOM 667 C CA . THR A 1 92 ? 2.674 13.359 25.984 1 98.06 92 THR A CA 1
ATOM 668 C C . THR A 1 92 ? 2.879 11.891 26.344 1 98.06 92 THR A C 1
ATOM 670 O O . THR A 1 92 ? 4.008 11.398 26.328 1 98.06 92 THR A O 1
ATOM 673 N N . GLY A 1 93 ? 1.816 11.25 26.75 1 97.81 93 GLY A N 1
ATOM 674 C CA . GLY A 1 93 ? 1.899 9.844 27.109 1 97.81 93 GLY A CA 1
ATOM 675 C C . GLY A 1 93 ? 0.688 9.359 27.891 1 97.81 93 GLY A C 1
ATOM 676 O O . GLY A 1 93 ? -0.388 9.961 27.812 1 97.81 93 GLY A O 1
ATOM 677 N N . VAL A 1 94 ? 0.902 8.203 28.406 1 97.31 94 VAL A N 1
ATOM 678 C CA . VAL A 1 94 ? -0.078 7.648 29.328 1 97.31 94 VAL A CA 1
ATOM 679 C C . VAL A 1 94 ? 0.6 7.301 30.656 1 97.31 94 VAL A C 1
ATOM 681 O O . VAL A 1 94 ? 1.743 6.84 30.672 1 97.31 94 VAL A O 1
ATOM 684 N N . GLU A 1 95 ? -0.081 7.504 31.672 1 95.94 95 GLU A N 1
ATOM 685 C CA . GLU A 1 95 ? 0.508 7.344 33 1 95.94 95 GLU A CA 1
ATOM 686 C C . GLU A 1 95 ? 0.253 5.945 33.562 1 95.94 95 GLU A C 1
ATOM 688 O O . GLU A 1 95 ? 0.905 5.52 34.5 1 95.94 95 GLU A O 1
ATOM 693 N N . GLN A 1 96 ? -0.706 5.215 32.969 1 95.75 96 GLN A N 1
ATOM 694 C CA . GLN A 1 96 ? -1.021 3.852 33.375 1 95.75 96 GLN A CA 1
ATOM 695 C C . GLN A 1 96 ? -0.951 2.891 32.188 1 95.75 96 GLN A C 1
ATOM 697 O O . GLN A 1 96 ? -1.312 3.252 31.062 1 95.75 96 GLN A O 1
ATOM 702 N N . PRO A 1 97 ? -0.479 1.712 32.562 1 93.62 97 PRO A N 1
ATOM 703 C CA . PRO A 1 97 ? -0.452 0.71 31.5 1 93.62 97 PRO A CA 1
ATOM 704 C C . PRO A 1 97 ? -1.822 0.489 30.875 1 93.62 97 PRO A C 1
ATOM 706 O O . PRO A 1 97 ? -2.824 0.362 31.578 1 93.62 97 PRO A O 1
ATOM 709 N N . GLY A 1 98 ? -1.827 0.559 29.594 1 91.25 98 GLY A N 1
ATOM 710 C CA . GLY A 1 98 ? -3.041 0.235 28.859 1 91.25 98 GLY A CA 1
ATOM 711 C C . GLY A 1 98 ? -4.062 1.358 28.875 1 91.25 98 GLY A C 1
ATOM 712 O O . GLY A 1 98 ? -5.188 1.186 28.406 1 91.25 98 GLY A O 1
ATOM 713 N N . ALA A 1 99 ? -3.672 2.504 29.391 1 93.19 99 ALA A N 1
ATOM 714 C CA . ALA A 1 99 ? -4.617 3.617 29.406 1 93.19 99 ALA A CA 1
ATOM 715 C C . ALA A 1 99 ? -4.973 4.07 28 1 93.19 99 ALA A C 1
ATOM 717 O O . ALA A 1 99 ? -4.137 4.012 27.094 1 93.19 99 ALA A O 1
ATOM 718 N N . SER A 1 100 ? -6.195 4.512 27.812 1 92.25 100 SER A N 1
ATOM 719 C CA . SER A 1 100 ? -6.688 4.895 26.5 1 92.25 100 SER A CA 1
ATOM 720 C C . SER A 1 100 ? -6.672 6.406 26.312 1 92.25 100 SER A C 1
ATOM 722 O O . SER A 1 100 ? -6.859 6.91 25.203 1 92.25 100 SER A O 1
ATOM 724 N N . ARG A 1 101 ? -6.461 7.102 27.391 1 92.44 101 ARG A N 1
ATOM 725 C CA . ARG A 1 101 ? -6.434 8.555 27.297 1 92.44 101 ARG A CA 1
ATOM 726 C C . ARG A 1 101 ? -5.016 9.094 27.438 1 92.44 101 ARG A C 1
ATOM 728 O O . ARG A 1 101 ? -4.32 8.766 28.406 1 92.44 101 ARG A O 1
ATOM 735 N N . ARG A 1 102 ? -4.641 9.922 26.547 1 94.38 102 ARG A N 1
ATOM 736 C CA . ARG A 1 102 ? -3.287 10.469 26.609 1 94.38 102 ARG A CA 1
ATOM 737 C C . ARG A 1 102 ? -3.238 11.711 27.484 1 94.38 102 ARG A C 1
ATOM 739 O O . ARG A 1 102 ? -4.219 12.453 27.578 1 94.38 102 ARG A O 1
ATOM 746 N N . VAL A 1 103 ? -2.191 11.898 28.109 1 97.12 103 VAL A N 1
ATOM 747 C CA . VAL A 1 103 ? -1.892 13.117 28.859 1 97.12 103 VAL A CA 1
ATOM 748 C C . VAL A 1 103 ? -0.932 13.992 28.062 1 97.12 103 VAL A C 1
ATOM 750 O O . VAL A 1 103 ? -0.079 13.484 27.328 1 97.12 103 VAL A O 1
ATOM 753 N N . VAL A 1 104 ? -1.147 15.289 28.188 1 97.75 104 VAL A N 1
ATOM 754 C CA . VAL A 1 104 ? -0.298 16.266 27.516 1 97.75 104 VAL A CA 1
ATOM 755 C C . VAL A 1 104 ? 0.203 17.297 28.516 1 97.75 104 VAL A C 1
ATOM 757 O O . VAL A 1 104 ? -0.541 17.719 29.406 1 97.75 104 VAL A O 1
ATOM 760 N N . ARG A 1 105 ? 1.446 17.609 28.375 1 98 105 ARG A N 1
ATOM 761 C CA . ARG A 1 105 ? 2.045 18.641 29.203 1 98 105 ARG A CA 1
ATOM 762 C C . ARG A 1 105 ? 2.793 19.656 28.344 1 98 105 ARG A C 1
ATOM 764 O O . ARG A 1 105 ? 3.445 19.297 27.359 1 98 105 ARG A O 1
ATOM 771 N N . VAL A 1 106 ? 2.621 20.875 28.656 1 97.69 106 VAL A N 1
ATOM 772 C CA . VAL A 1 106 ? 3.379 21.984 28.078 1 97.69 106 VAL A CA 1
ATOM 773 C C . VAL A 1 106 ? 4.164 22.703 29.172 1 97.69 106 VAL A C 1
ATOM 775 O O . VAL A 1 106 ? 3.58 23.234 30.125 1 97.69 106 VAL A O 1
ATOM 778 N N . ASP A 1 107 ? 5.43 22.625 29.031 1 97 107 ASP A N 1
ATOM 779 C CA . ASP A 1 107 ? 6.32 23.156 30.062 1 97 107 ASP A CA 1
ATOM 780 C C . ASP A 1 107 ? 5.973 22.578 31.438 1 97 107 ASP A C 1
ATOM 782 O O . ASP A 1 107 ? 5.875 23.328 32.406 1 97 107 ASP A O 1
ATOM 786 N N . GLY A 1 108 ? 5.66 21.328 31.359 1 95.62 108 GLY A N 1
ATOM 787 C CA . GLY A 1 108 ? 5.457 20.594 32.594 1 95.62 108 GLY A CA 1
ATOM 788 C C . GLY A 1 108 ? 4.039 20.703 33.125 1 95.62 108 GLY A C 1
ATOM 789 O O . GLY A 1 108 ? 3.66 19.969 34.031 1 95.62 108 GLY A O 1
ATOM 790 N N . GLU A 1 109 ? 3.234 21.516 32.562 1 97.62 109 GLU A N 1
ATOM 791 C CA . GLU A 1 109 ? 1.866 21.719 33.031 1 97.62 109 GLU A CA 1
ATOM 792 C C . GLU A 1 109 ? 0.868 20.969 32.156 1 97.62 109 GLU A C 1
ATOM 794 O O . GLU A 1 109 ? 0.99 20.953 30.922 1 97.62 109 GLU A O 1
ATOM 799 N N . PRO A 1 110 ? -0.086 20.406 32.812 1 97.5 110 PRO A N 1
ATOM 800 C CA . PRO A 1 110 ? -1.108 19.703 32.031 1 97.5 110 PRO A CA 1
ATOM 801 C C . PRO A 1 110 ? -1.826 20.625 31.031 1 97.5 110 PRO A C 1
ATOM 803 O O . PRO A 1 110 ? -2.105 21.781 31.344 1 97.5 110 PRO A O 1
ATOM 806 N N . ALA A 1 111 ? -2.049 20.172 29.906 1 97.19 111 ALA A N 1
ATOM 807 C CA . ALA A 1 111 ? -2.736 20.906 28.859 1 97.19 111 ALA A CA 1
ATOM 808 C C . ALA A 1 111 ? -3.609 19.984 28.016 1 97.19 111 ALA A C 1
ATOM 810 O O . ALA A 1 111 ? -3.355 18.781 27.938 1 97.19 111 ALA A O 1
ATOM 811 N N . PRO A 1 112 ? -4.664 20.562 27.469 1 94.31 112 PRO A N 1
ATOM 812 C CA . PRO A 1 112 ? -5.422 19.75 26.516 1 94.31 112 PRO A CA 1
ATOM 813 C C . PRO A 1 112 ? -4.621 19.438 25.25 1 94.31 112 PRO A C 1
ATOM 815 O O . PRO A 1 112 ? -3.758 20.219 24.844 1 94.31 112 PRO A O 1
ATOM 818 N N . PRO A 1 113 ? -4.887 18.344 24.641 1 91.69 113 PRO A N 1
ATOM 819 C CA . PRO A 1 113 ? -4.133 17.906 23.453 1 91.69 113 PRO A CA 1
ATOM 820 C C . PRO A 1 113 ? -4.105 18.953 22.344 1 91.69 113 PRO A C 1
ATOM 822 O O . PRO A 1 113 ? -3.104 19.078 21.641 1 91.69 113 PRO A O 1
ATOM 825 N N . GLY A 1 114 ? -5.141 19.734 22.234 1 91.69 114 GLY A N 1
ATOM 826 C CA . GLY A 1 114 ? -5.215 20.75 21.203 1 91.69 114 GLY A CA 1
ATOM 827 C C . GLY A 1 114 ? -4.117 21.797 21.312 1 91.69 114 GLY A C 1
ATOM 828 O O . GLY A 1 114 ? -3.748 22.422 20.312 1 91.69 114 GLY A O 1
ATOM 829 N N . ARG A 1 115 ? -3.533 21.953 22.516 1 92.75 115 ARG A N 1
ATOM 830 C CA . ARG A 1 115 ? -2.496 22.953 22.766 1 92.75 115 ARG A CA 1
ATOM 831 C C . ARG A 1 115 ? -1.206 22.594 22.031 1 92.75 115 ARG A C 1
ATOM 833 O O . ARG A 1 115 ? -0.397 23.469 21.734 1 92.75 115 ARG A O 1
ATOM 840 N N . LEU A 1 116 ? -1.058 21.328 21.75 1 94.44 116 LEU A N 1
ATOM 841 C CA . LEU A 1 116 ? 0.139 20.906 21.031 1 94.44 116 LEU A CA 1
ATOM 842 C C . LEU A 1 116 ? 0.226 21.578 19.656 1 94.44 116 LEU A C 1
ATOM 844 O O . LEU A 1 116 ? 1.318 21.922 19.203 1 94.44 116 LEU A O 1
ATOM 848 N N . ALA A 1 117 ? -0.89 21.859 19.047 1 91.06 117 ALA A N 1
ATOM 849 C CA . ALA A 1 117 ? -0.947 22.406 17.688 1 91.06 117 ALA A CA 1
ATOM 850 C C . ALA A 1 117 ? -0.435 23.844 17.672 1 91.06 117 ALA A C 1
ATOM 852 O O . ALA A 1 117 ? -0.088 24.375 16.609 1 91.06 117 ALA A O 1
ATOM 853 N N . GLU A 1 118 ? -0.38 24.438 18.797 1 90.06 118 GLU A N 1
ATOM 854 C CA . GLU A 1 118 ? 0.122 25.812 18.906 1 90.06 118 GLU A CA 1
ATOM 855 C C . GLU A 1 118 ? 1.644 25.844 18.797 1 90.06 118 GLU A C 1
ATOM 857 O O . GLU A 1 118 ? 2.223 26.891 18.469 1 90.06 118 GLU A O 1
ATOM 862 N N . HIS A 1 119 ? 2.178 24.703 19.047 1 92.25 119 HIS A N 1
ATOM 863 C CA . HIS A 1 119 ? 3.631 24.719 19.188 1 92.25 119 HIS A CA 1
ATOM 864 C C . HIS A 1 119 ? 4.293 23.938 18.047 1 92.25 119 HIS A C 1
ATOM 866 O O . HIS A 1 119 ? 5.473 24.156 17.75 1 92.25 119 HIS A O 1
ATOM 872 N N . MET A 1 120 ? 3.512 23.078 17.469 1 92.75 120 MET A N 1
ATOM 873 C CA . MET A 1 120 ? 4.121 22.234 16.438 1 92.75 120 MET A CA 1
ATOM 874 C C . MET A 1 120 ? 3.111 21.906 15.352 1 92.75 120 MET A C 1
ATOM 876 O O . MET A 1 120 ? 1.954 21.594 15.641 1 92.75 120 MET A O 1
ATOM 880 N N . ARG A 1 121 ? 3.596 22.047 14.141 1 94.25 121 ARG A N 1
ATOM 881 C CA . ARG A 1 121 ? 2.885 21.531 12.969 1 94.25 121 ARG A CA 1
ATOM 882 C C . ARG A 1 121 ? 3.682 20.422 12.281 1 94.25 121 ARG A C 1
ATOM 884 O O . ARG A 1 121 ? 4.914 20.438 12.305 1 94.25 121 ARG A O 1
ATOM 891 N N . GLN A 1 122 ? 2.928 19.516 11.766 1 95.88 122 GLN A N 1
ATOM 892 C CA . GLN A 1 122 ? 3.613 18.406 11.102 1 95.88 122 GLN A CA 1
ATOM 893 C C . GLN A 1 122 ? 2.924 18.047 9.789 1 95.88 122 GLN A C 1
ATOM 895 O O . GLN A 1 122 ? 1.706 18.188 9.664 1 95.88 122 GLN A O 1
ATOM 900 N N . VAL A 1 123 ? 3.736 17.656 8.836 1 96.31 123 VAL A N 1
ATOM 901 C CA . VAL A 1 123 ? 3.307 17 7.598 1 96.31 123 VAL A CA 1
ATOM 902 C C . VAL A 1 123 ? 4.07 15.695 7.406 1 96.31 123 VAL A C 1
ATOM 904 O O . VAL A 1 123 ? 5.289 15.648 7.578 1 96.31 123 VAL A O 1
ATOM 907 N N . TRP A 1 124 ? 3.34 14.633 7.199 1 95.81 124 TRP A N 1
ATOM 908 C CA . TRP A 1 124 ? 4.086 13.383 7.105 1 95.81 124 TRP A CA 1
ATOM 909 C C . TRP A 1 124 ? 3.596 12.539 5.934 1 95.81 124 TRP A C 1
ATOM 911 O O . TRP A 1 124 ? 2.52 12.789 5.387 1 95.81 124 TRP A O 1
ATOM 921 N N . LEU A 1 125 ? 4.414 11.703 5.52 1 94.31 125 LEU A N 1
ATOM 922 C CA . LEU A 1 125 ? 4.145 10.664 4.527 1 94.31 125 LEU A CA 1
ATOM 923 C C . LEU A 1 125 ? 4.613 9.305 5.027 1 94.31 125 LEU A C 1
ATOM 925 O O . LEU A 1 125 ? 5.734 9.164 5.52 1 94.31 125 LEU A O 1
ATOM 929 N N . THR A 1 126 ? 3.721 8.367 4.988 1 91.06 126 THR A N 1
ATOM 930 C CA . THR A 1 126 ? 4.035 6.992 5.375 1 91.06 126 THR A CA 1
ATOM 931 C C . THR A 1 126 ? 3.896 6.051 4.184 1 91.06 126 THR A C 1
ATOM 933 O O . THR A 1 126 ? 3.25 6.387 3.189 1 91.06 126 THR A O 1
ATOM 936 N N . PRO A 1 127 ? 4.488 4.863 4.273 1 85.44 127 PRO A N 1
ATOM 937 C CA . PRO A 1 127 ? 4.375 3.896 3.18 1 85.44 127 PRO A CA 1
ATOM 938 C C . PRO A 1 127 ? 2.926 3.537 2.855 1 85.44 127 PRO A C 1
ATOM 940 O O . PRO A 1 127 ? 2.594 3.277 1.696 1 85.44 127 PRO A O 1
ATOM 943 N N . ALA A 1 128 ? 2.115 3.584 3.832 1 81.69 128 ALA A N 1
ATOM 944 C CA . ALA A 1 128 ? 0.701 3.295 3.611 1 81.69 128 ALA A CA 1
ATOM 945 C C . ALA A 1 128 ? 0.09 4.273 2.613 1 81.69 128 ALA A C 1
ATOM 947 O O . ALA A 1 128 ? -0.813 3.916 1.855 1 81.69 128 ALA A O 1
ATOM 948 N N . GLN A 1 129 ? 0.599 5.379 2.553 1 87.62 129 GLN A N 1
ATOM 949 C CA . GLN A 1 129 ? 0.041 6.438 1.721 1 87.62 129 GLN A CA 1
ATOM 950 C C . GLN A 1 129 ? 0.603 6.379 0.303 1 87.62 129 GLN A C 1
ATOM 952 O O . GLN A 1 129 ? 0.129 7.086 -0.588 1 87.62 129 GLN A O 1
ATOM 957 N N . ASP A 1 130 ? 1.505 5.473 0.086 1 83.25 130 ASP A N 1
ATOM 958 C CA . ASP A 1 130 ? 2.076 5.324 -1.249 1 83.25 130 ASP A CA 1
ATOM 959 C C . ASP A 1 130 ? 1.008 4.91 -2.26 1 83.25 130 ASP A C 1
ATOM 961 O O . ASP A 1 130 ? 1.154 5.156 -3.459 1 83.25 130 ASP A O 1
ATOM 965 N N . ARG A 1 131 ? -0.069 4.332 -1.771 1 81.81 131 ARG A N 1
ATOM 966 C CA . ARG A 1 131 ? -1.12 3.832 -2.652 1 81.81 131 ARG A CA 1
ATOM 967 C C . ARG A 1 131 ? -2.355 4.723 -2.59 1 81.81 131 ARG A C 1
ATOM 969 O O . ARG A 1 131 ? -3.471 4.266 -2.846 1 81.81 131 ARG A O 1
ATOM 976 N N . LEU A 1 132 ? -2.102 5.918 -2.25 1 90.69 132 LEU A N 1
ATOM 977 C CA . LEU A 1 132 ? -3.182 6.863 -1.991 1 90.69 132 LEU A CA 1
ATOM 978 C C . LEU A 1 132 ? -4.172 6.891 -3.152 1 90.69 132 LEU A C 1
ATOM 980 O O . LEU A 1 132 ? -5.383 6.832 -2.939 1 90.69 132 LEU A O 1
ATOM 984 N N . PHE A 1 133 ? -3.734 6.871 -4.359 1 91.62 133 PHE A N 1
ATOM 985 C CA . PHE A 1 133 ? -4.59 7.113 -5.516 1 91.62 133 PHE A CA 1
ATOM 986 C C . PHE A 1 133 ? -5.281 5.828 -5.953 1 91.62 133 PHE A C 1
ATOM 988 O O . PHE A 1 133 ? -6.219 5.863 -6.754 1 91.62 133 PHE A O 1
ATOM 995 N N . LEU A 1 134 ? -4.836 4.758 -5.422 1 83.5 134 LEU A N 1
ATOM 996 C CA . LEU A 1 134 ? -5.465 3.479 -5.723 1 83.5 134 LEU A CA 1
ATOM 997 C C . LEU A 1 134 ? -6.484 3.105 -4.648 1 83.5 134 LEU A C 1
ATOM 999 O O . LEU A 1 134 ? -7.266 2.168 -4.828 1 83.5 134 LEU A O 1
ATOM 1003 N N . GLU A 1 135 ? -6.43 3.855 -3.574 1 84.62 135 GLU A N 1
ATOM 1004 C CA . GLU A 1 135 ? -7.359 3.617 -2.473 1 84.62 135 GLU A CA 1
ATOM 1005 C C . GLU A 1 135 ? -8.719 4.254 -2.75 1 84.62 135 GLU A C 1
ATOM 1007 O O . GLU A 1 135 ? -8.906 4.906 -3.779 1 84.62 135 GLU A O 1
ATOM 1012 N N . GLY A 1 136 ? -9.609 4.004 -1.854 1 87.12 136 GLY A N 1
ATOM 1013 C CA . GLY A 1 136 ? -10.938 4.598 -1.957 1 87.12 136 GLY A CA 1
ATOM 1014 C C . GLY A 1 136 ? -10.953 6.082 -1.648 1 87.12 136 GLY A C 1
ATOM 1015 O O . GLY A 1 136 ? -9.992 6.617 -1.093 1 87.12 136 GLY A O 1
ATOM 1016 N N . ALA A 1 137 ? -12 6.762 -1.923 1 92.94 137 ALA A N 1
ATOM 1017 C CA . ALA A 1 137 ? -12.164 8.203 -1.75 1 92.94 137 ALA A CA 1
ATOM 1018 C C . ALA A 1 137 ? -11.977 8.602 -0.29 1 92.94 137 ALA A C 1
ATOM 1020 O O . ALA A 1 137 ? -11.477 9.695 0.001 1 92.94 137 ALA A O 1
ATOM 1021 N N . GLY A 1 138 ? -12.383 7.766 0.569 1 93.12 138 GLY A N 1
ATOM 1022 C CA . GLY A 1 138 ? -12.25 8.047 1.989 1 93.12 138 GLY A CA 1
ATOM 1023 C C . GLY A 1 138 ? -10.812 8.289 2.418 1 93.12 138 GLY A C 1
ATOM 1024 O O . GLY A 1 138 ? -10.531 9.219 3.17 1 93.12 138 GLY A O 1
ATOM 1025 N N . GLU A 1 139 ? -9.906 7.457 1.907 1 91.94 139 GLU A N 1
ATOM 1026 C CA . GLU A 1 139 ? -8.484 7.605 2.236 1 91.94 139 GLU A CA 1
ATOM 1027 C C . GLU A 1 139 ? -7.926 8.906 1.672 1 91.94 139 GLU A C 1
ATOM 1029 O O . GLU A 1 139 ? -7.129 9.586 2.33 1 91.94 139 GLU A O 1
ATOM 1034 N N . ARG A 1 140 ? -8.32 9.266 0.491 1 95.19 140 ARG A N 1
ATOM 1035 C CA . ARG A 1 140 ? -7.867 10.508 -0.129 1 95.19 140 ARG A CA 1
ATOM 1036 C C . ARG A 1 140 ? -8.398 11.719 0.627 1 95.19 140 ARG A C 1
ATOM 1038 O O . ARG A 1 140 ? -7.68 12.703 0.817 1 95.19 140 ARG A O 1
ATOM 1045 N N . ARG A 1 141 ? -9.602 11.648 1.132 1 94.62 141 ARG A N 1
ATOM 1046 C CA . ARG A 1 141 ? -10.164 12.727 1.933 1 94.62 141 ARG A CA 1
ATOM 1047 C C . ARG A 1 141 ? -9.422 12.875 3.256 1 94.62 141 ARG A C 1
ATOM 1049 O O . ARG A 1 141 ? -9.125 13.992 3.689 1 94.62 141 ARG A O 1
ATOM 1056 N N . ARG A 1 142 ? -9.18 11.742 3.859 1 93.12 142 ARG A N 1
ATOM 1057 C CA . ARG A 1 142 ? -8.453 11.789 5.121 1 93.12 142 ARG A CA 1
ATOM 1058 C C . ARG A 1 142 ? -7.07 12.406 4.934 1 93.12 142 ARG A C 1
ATOM 1060 O O . ARG A 1 142 ? -6.613 13.188 5.773 1 93.12 142 ARG A O 1
ATOM 1067 N N . PHE A 1 143 ? -6.469 11.984 3.787 1 95.19 143 PHE A N 1
ATOM 1068 C CA . PHE A 1 143 ? -5.176 12.562 3.443 1 95.19 143 PHE A CA 1
ATOM 1069 C C . PHE A 1 143 ? -5.285 14.07 3.293 1 95.19 143 PHE A C 1
ATOM 1071 O O . PHE A 1 143 ? -4.496 14.82 3.877 1 95.19 143 PHE A O 1
ATOM 1078 N N . LEU A 1 144 ? -6.219 14.539 2.596 1 96.38 144 LEU A N 1
ATOM 1079 C CA . LEU A 1 144 ? -6.43 15.969 2.404 1 96.38 144 LEU A CA 1
ATOM 1080 C C . LEU A 1 144 ? -6.742 16.656 3.73 1 96.38 144 LEU A C 1
ATOM 1082 O O . LEU A 1 144 ? -6.203 17.719 4.023 1 96.38 144 LEU A O 1
ATOM 1086 N N . ASP A 1 145 ? -7.586 16.094 4.5 1 96.06 145 ASP A N 1
ATOM 1087 C CA . ASP A 1 145 ? -7.969 16.672 5.781 1 96.06 145 ASP A CA 1
ATOM 1088 C C . ASP A 1 145 ? -6.758 16.844 6.691 1 96.06 145 ASP A C 1
ATOM 1090 O O . ASP A 1 145 ? -6.688 17.797 7.473 1 96.06 145 ASP A O 1
ATOM 1094 N N . ARG A 1 146 ? -5.863 15.977 6.578 1 94.5 146 ARG A N 1
ATOM 1095 C CA . ARG A 1 146 ? -4.641 16.109 7.359 1 94.5 146 ARG A CA 1
ATOM 1096 C C . ARG A 1 146 ? -3.818 17.312 6.895 1 94.5 146 ARG A C 1
ATOM 1098 O O . ARG A 1 146 ? -3.193 17.984 7.707 1 94.5 146 ARG A O 1
ATOM 1105 N N . LEU A 1 147 ? -3.773 17.469 5.617 1 96.12 147 LEU A N 1
ATOM 1106 C CA . LEU A 1 147 ? -3.082 18.641 5.098 1 96.12 147 LEU A CA 1
ATOM 1107 C C . LEU A 1 147 ? -3.77 19.922 5.555 1 96.12 147 LEU A C 1
ATOM 1109 O O . LEU A 1 147 ? -3.102 20.891 5.93 1 96.12 147 LEU A O 1
ATOM 1113 N N . VAL A 1 148 ? -5.074 19.922 5.562 1 96.44 148 VAL A N 1
ATOM 1114 C CA . VAL A 1 148 ? -5.84 21.062 6.027 1 96.44 148 VAL A CA 1
ATOM 1115 C C . VAL A 1 148 ? -5.566 21.312 7.508 1 96.44 148 VAL A C 1
ATOM 1117 O O . VAL A 1 148 ? -5.285 22.438 7.918 1 96.44 148 VAL A O 1
ATOM 1120 N N . PHE A 1 149 ? -5.57 20.297 8.234 1 93.19 149 PHE A N 1
ATOM 1121 C CA . PHE A 1 149 ? -5.363 20.359 9.672 1 93.19 149 PHE A CA 1
ATOM 1122 C C . PHE A 1 149 ? -4.02 21.016 9.992 1 93.19 149 PHE A C 1
ATOM 1124 O O . PHE A 1 149 ? -3.916 21.797 10.938 1 93.19 149 PHE A O 1
ATOM 1131 N N . ALA A 1 150 ? -3.057 20.656 9.273 1 92.94 150 ALA A N 1
ATOM 1132 C CA . ALA A 1 150 ? -1.715 21.172 9.523 1 92.94 150 ALA A CA 1
ATOM 1133 C C . ALA A 1 150 ? -1.698 22.703 9.461 1 92.94 150 ALA A C 1
ATOM 1135 O O . ALA A 1 150 ? -0.935 23.344 10.18 1 92.94 150 ALA A O 1
ATOM 1136 N N . ALA A 1 151 ? -2.541 23.25 8.664 1 92.94 151 ALA A N 1
ATOM 1137 C CA . ALA A 1 151 ? -2.605 24.688 8.5 1 92.94 151 ALA A CA 1
ATOM 1138 C C . ALA A 1 151 ? -3.705 25.297 9.375 1 92.94 151 ALA A C 1
ATOM 1140 O O . ALA A 1 151 ? -3.59 26.422 9.836 1 92.94 151 ALA A O 1
ATOM 1141 N N . GLU A 1 152 ? -4.766 24.531 9.555 1 93.5 152 GLU A N 1
ATOM 1142 C CA . GLU A 1 152 ? -5.957 25 10.258 1 93.5 152 GLU A CA 1
ATOM 1143 C C . GLU A 1 152 ? -6.41 24 11.312 1 93.5 152 GLU A C 1
ATOM 1145 O O . GLU A 1 152 ? -7.359 23.25 11.094 1 93.5 152 GLU A O 1
ATOM 1150 N N . PRO A 1 153 ? -5.91 24.156 12.508 1 90.44 153 PRO A N 1
ATOM 1151 C CA . PRO A 1 153 ? -6.219 23.172 13.547 1 90.44 153 PRO A CA 1
ATOM 1152 C C . PRO A 1 153 ? -7.715 23.062 13.828 1 90.44 153 PRO A C 1
ATOM 1154 O O . PRO A 1 153 ? -8.195 22 14.227 1 90.44 153 PRO A O 1
ATOM 1157 N N . GLY A 1 154 ? -8.453 24.109 13.578 1 92.38 154 GLY A N 1
ATOM 1158 C CA . GLY A 1 154 ? -9.891 24.094 13.789 1 92.38 154 GLY A CA 1
ATOM 1159 C C . GLY A 1 154 ? -10.617 23.125 12.883 1 92.38 154 GLY A C 1
ATOM 1160 O O . GLY A 1 154 ? -11.758 22.734 13.156 1 92.38 154 GLY A O 1
ATOM 1161 N N . HIS A 1 155 ? -9.961 22.734 11.805 1 95.38 155 HIS A N 1
ATOM 1162 C CA . HIS A 1 155 ? -10.578 21.828 10.836 1 95.38 155 HIS A CA 1
ATOM 1163 C C . HIS A 1 155 ? -10.945 20.5 11.484 1 95.38 155 HIS A C 1
ATOM 1165 O O . HIS A 1 155 ? -11.969 19.891 11.141 1 95.38 155 HIS A O 1
ATOM 1171 N N . ALA A 1 156 ? -10.141 20.016 12.422 1 91.56 156 ALA A N 1
ATOM 1172 C CA . ALA A 1 156 ? -10.406 18.75 13.102 1 91.56 156 ALA A CA 1
ATOM 1173 C C . ALA A 1 156 ? -11.742 18.797 13.836 1 91.56 156 ALA A C 1
ATOM 1175 O O . ALA A 1 156 ? -12.508 17.828 13.812 1 91.56 156 ALA A O 1
ATOM 1176 N N . ALA A 1 157 ? -11.984 19.922 14.414 1 92.44 157 ALA A N 1
ATOM 1177 C CA . ALA A 1 157 ? -13.242 20.109 15.141 1 92.44 157 ALA A CA 1
ATOM 1178 C C . ALA A 1 157 ? -14.43 20.094 14.188 1 92.44 157 ALA A C 1
ATOM 1180 O O . ALA A 1 157 ? -15.484 19.531 14.5 1 92.44 157 ALA A O 1
ATOM 1181 N N . HIS A 1 158 ? -14.281 20.734 13.078 1 95.88 158 HIS A N 1
ATOM 1182 C CA . HIS A 1 158 ? -15.344 20.734 12.07 1 95.88 158 HIS A CA 1
ATOM 1183 C C . HIS A 1 158 ? -15.648 19.328 11.586 1 95.88 158 HIS A C 1
ATOM 1185 O O . HIS A 1 158 ? -16.812 18.938 11.484 1 95.88 158 HIS A O 1
ATOM 1191 N N . VAL A 1 159 ? -14.609 18.578 11.352 1 95.75 159 VAL A N 1
ATOM 1192 C CA . VAL A 1 159 ? -14.766 17.203 10.852 1 95.75 159 VAL A CA 1
ATOM 1193 C C . VAL A 1 159 ? -15.461 16.344 11.906 1 95.75 159 VAL A C 1
ATOM 1195 O O . VAL A 1 159 ? -16.391 15.602 11.594 1 95.75 159 VAL A O 1
ATOM 1198 N N . GLN A 1 160 ? -15.062 16.5 13.102 1 93.62 160 GLN A N 1
ATOM 1199 C CA . GLN A 1 160 ? -15.648 15.719 14.188 1 93.62 160 GLN A CA 1
ATOM 1200 C C . GLN A 1 160 ? -17.125 16.062 14.375 1 93.62 160 GLN A C 1
ATOM 1202 O O . GLN A 1 160 ? -17.969 15.164 14.523 1 93.62 160 GLN A O 1
ATOM 1207 N N . ALA A 1 161 ? -17.375 17.328 14.406 1 96.69 161 ALA A N 1
ATOM 1208 C CA . ALA A 1 161 ? -18.75 17.781 14.539 1 96.69 161 ALA A CA 1
ATOM 1209 C C . ALA A 1 161 ? -19.625 17.25 13.406 1 96.69 161 ALA A C 1
ATOM 1211 O O . ALA A 1 161 ? -20.75 16.797 13.633 1 96.69 161 ALA A O 1
ATOM 1212 N N . TYR A 1 162 ? -19.125 17.312 12.234 1 97.88 162 TYR A N 1
ATOM 1213 C CA . TYR A 1 162 ? -19.844 16.828 11.062 1 97.88 162 TYR A CA 1
ATOM 1214 C C . TYR A 1 162 ? -20.141 15.336 11.18 1 97.88 162 TYR A C 1
ATOM 1216 O O . TYR A 1 162 ? -21.281 14.906 11 1 97.88 162 TYR A O 1
ATOM 1224 N N . GLU A 1 163 ? -19.125 14.555 11.484 1 96.69 163 GLU A N 1
ATOM 1225 C CA . GLU A 1 163 ? -19.281 13.102 11.578 1 96.69 163 GLU A CA 1
ATOM 1226 C C . GLU A 1 163 ? -20.266 12.711 12.68 1 96.69 163 GLU A C 1
ATOM 1228 O O . GLU A 1 163 ? -21.094 11.82 12.492 1 96.69 163 GLU A O 1
ATOM 1233 N N . LYS A 1 164 ? -20.172 13.359 13.773 1 96.44 164 LYS A N 1
ATOM 1234 C CA . LYS A 1 164 ? -21.078 13.086 14.883 1 96.44 164 LYS A CA 1
ATOM 1235 C C . LYS A 1 164 ? -22.531 13.383 14.492 1 96.44 164 LYS A C 1
ATOM 1237 O O . LYS A 1 164 ? -23.406 12.547 14.695 1 96.44 164 LYS A O 1
ATOM 1242 N N . ALA A 1 165 ? -22.703 14.562 13.984 1 97.31 165 ALA A N 1
ATOM 1243 C CA . ALA A 1 165 ? -24.047 14.953 13.578 1 97.31 165 ALA A CA 1
ATOM 1244 C C . ALA A 1 165 ? -24.594 14.016 12.508 1 97.31 165 ALA A C 1
ATOM 1246 O O . ALA A 1 165 ? -25.781 13.672 12.516 1 97.31 165 ALA A O 1
ATOM 1247 N N . MET A 1 166 ? -23.812 13.633 11.586 1 97.12 166 MET A N 1
ATOM 1248 C CA . MET A 1 166 ? -24.219 12.734 10.516 1 97.12 166 MET A CA 1
ATOM 1249 C C . MET A 1 166 ? -24.641 11.383 11.07 1 97.12 166 MET A C 1
ATOM 1251 O O . MET A 1 166 ? -25.672 10.836 10.672 1 97.12 166 MET A O 1
ATOM 1255 N N . ARG A 1 167 ? -23.859 10.836 11.984 1 95.88 167 ARG A N 1
ATOM 1256 C CA . ARG A 1 167 ? -24.203 9.562 12.602 1 95.88 167 ARG A CA 1
ATOM 1257 C C . ARG A 1 167 ? -25.531 9.656 13.344 1 95.88 167 ARG A C 1
ATOM 1259 O O . ARG A 1 167 ? -26.375 8.758 13.242 1 95.88 167 ARG A O 1
ATOM 1266 N N . GLU A 1 168 ? -25.672 10.664 14.078 1 95.38 168 GLU A N 1
ATOM 1267 C CA . GLU A 1 168 ? -26.906 10.875 14.82 1 95.38 168 GLU A CA 1
ATOM 1268 C C . GLU A 1 168 ? -28.109 11.008 13.883 1 95.38 168 GLU A C 1
ATOM 1270 O O . GLU A 1 168 ? -29.156 10.422 14.117 1 95.38 168 GLU A O 1
ATOM 1275 N N . ARG A 1 169 ? -27.906 11.781 12.836 1 96.31 169 ARG A N 1
ATOM 1276 C CA . ARG A 1 169 ? -28.953 11.953 11.844 1 96.31 169 ARG A CA 1
ATOM 1277 C C . ARG A 1 169 ? -29.359 10.609 11.25 1 96.31 169 ARG A C 1
ATOM 1279 O O . ARG A 1 169 ? -30.547 10.312 11.125 1 96.31 169 ARG A O 1
ATOM 1286 N N . MET A 1 170 ? -28.438 9.828 10.898 1 94.88 170 MET A N 1
ATOM 1287 C CA . MET A 1 170 ? -28.734 8.555 10.25 1 94.88 170 MET A CA 1
ATOM 1288 C C . MET A 1 170 ? -29.422 7.594 11.211 1 94.88 170 MET A C 1
ATOM 1290 O O . MET A 1 170 ? -30.312 6.848 10.812 1 94.88 170 MET A O 1
ATOM 1294 N N . ARG A 1 171 ? -29 7.645 12.406 1 94 171 ARG A N 1
ATOM 1295 C CA . ARG A 1 171 ? -29.672 6.836 13.414 1 94 171 ARG A CA 1
ATOM 129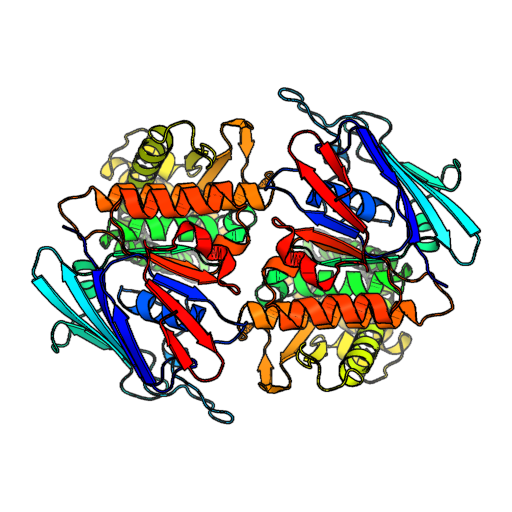6 C C . ARG A 1 171 ? -31.156 7.211 13.516 1 94 171 ARG A C 1
ATOM 1298 O O . ARG A 1 171 ? -32.031 6.332 13.547 1 94 171 ARG A O 1
ATOM 1305 N N . LEU A 1 172 ? -31.375 8.453 13.578 1 94.06 172 LEU A N 1
ATOM 1306 C CA . LEU A 1 172 ? -32.75 8.938 13.68 1 94.06 172 LEU A CA 1
ATOM 1307 C C . LEU A 1 172 ? -33.562 8.539 12.453 1 94.06 172 LEU A C 1
ATOM 1309 O O . LEU A 1 172 ? -34.719 8.164 12.562 1 94.06 172 LEU A O 1
ATOM 1313 N N . LEU A 1 173 ? -33 8.609 11.297 1 94.19 173 LEU A N 1
ATOM 1314 C CA . LEU A 1 173 ? -33.688 8.32 10.047 1 94.19 173 LEU A CA 1
ATOM 1315 C C . LEU A 1 173 ? -33.969 6.828 9.922 1 94.19 173 LEU A C 1
ATOM 1317 O O . LEU A 1 173 ? -34.969 6.438 9.32 1 94.19 173 LEU A O 1
ATOM 1321 N N . THR A 1 174 ? -33.094 5.945 10.477 1 91.31 174 THR A N 1
ATOM 1322 C CA . THR A 1 174 ? -33.219 4.512 10.234 1 91.31 174 THR A CA 1
ATOM 1323 C C . THR A 1 174 ? -33.969 3.84 11.375 1 91.31 174 THR A C 1
ATOM 1325 O O . THR A 1 174 ? -34.688 2.859 11.156 1 91.31 174 THR A O 1
ATOM 1328 N N . GLU A 1 175 ? -33.75 4.125 12.57 1 87.25 175 GLU A N 1
ATOM 1329 C CA . GLU A 1 175 ? -34.312 3.396 13.711 1 87.25 175 GLU A CA 1
ATOM 1330 C C . GLU A 1 175 ? -35.5 4.125 14.312 1 87.25 175 GLU A C 1
ATOM 1332 O O . GLU A 1 175 ? -36.281 3.527 15.039 1 87.25 175 GLU A O 1
ATOM 1337 N N . GLY A 1 176 ? -35.625 5.344 14.336 1 72.69 176 GLY A N 1
ATOM 1338 C CA . GLY A 1 176 ? -36.562 6.062 15.18 1 72.69 176 GLY A CA 1
ATOM 1339 C C . GLY A 1 176 ? -37.719 6.68 14.398 1 72.69 176 GLY A C 1
ATOM 1340 O O . GLY A 1 176 ? -37.688 6.691 13.164 1 72.69 176 GLY A O 1
ATOM 1341 N N . PRO A 1 177 ? -38.781 6.781 15.242 1 75.69 177 PRO A N 1
ATOM 1342 C CA . PRO A 1 177 ? -39.594 7.836 14.609 1 75.69 177 PRO A CA 1
ATOM 1343 C C . PRO A 1 177 ? -38.812 9.148 14.469 1 75.69 177 PRO A C 1
ATOM 1345 O O . PRO A 1 177 ? -38.156 9.594 15.422 1 75.69 177 PRO A O 1
ATOM 1348 N N . ALA A 1 178 ? -38.625 9.617 13.336 1 76.06 178 ALA A N 1
ATOM 1349 C CA . ALA A 1 178 ? -37.812 10.812 13.047 1 76.06 178 ALA A CA 1
ATOM 1350 C C . ALA A 1 178 ? -38.562 12.078 13.477 1 76.06 178 ALA A C 1
ATOM 1352 O O . ALA A 1 178 ? -39.562 12.461 12.859 1 76.06 178 ALA A O 1
ATOM 1353 N N . ASP A 1 179 ? -38.312 12.609 14.758 1 87.44 179 ASP A N 1
ATOM 1354 C CA . ASP A 1 179 ? -38.812 13.93 15.125 1 87.44 179 ASP A CA 1
ATOM 1355 C C . ASP A 1 179 ? -38.25 15.008 14.195 1 87.44 179 ASP A C 1
ATOM 1357 O O . ASP A 1 179 ? -37.062 15.258 14.164 1 87.44 179 ASP A O 1
ATOM 1361 N N . PRO A 1 180 ? -39.125 15.586 13.508 1 90.44 180 PRO A N 1
ATOM 1362 C CA . PRO A 1 180 ? -38.688 16.562 12.508 1 90.44 180 PRO A CA 1
ATOM 1363 C C . PRO A 1 180 ? -37.906 17.719 13.109 1 90.44 180 PRO A C 1
ATOM 1365 O O . PRO A 1 180 ? -36.969 18.219 12.484 1 90.44 180 PRO A O 1
ATOM 1368 N N . THR A 1 181 ? -38.281 18.109 14.289 1 92.81 181 THR A N 1
ATOM 1369 C CA . THR A 1 181 ? -37.562 19.219 14.945 1 92.81 181 THR A CA 1
ATOM 1370 C C . THR A 1 181 ? -36.125 18.828 15.281 1 92.81 181 THR A C 1
ATOM 1372 O O . THR A 1 181 ? -35.219 19.609 15.086 1 92.81 181 THR A O 1
ATOM 1375 N N . TRP A 1 182 ? -36.031 17.672 15.75 1 92.12 182 TRP A N 1
ATOM 1376 C CA . TRP A 1 182 ? -34.688 17.172 16.062 1 92.12 182 TRP A CA 1
ATOM 1377 C C . TRP A 1 182 ? -33.875 17 14.805 1 92.12 182 TRP A C 1
ATOM 1379 O O . TRP A 1 182 ? -32.688 17.328 14.789 1 92.12 182 TRP A O 1
ATOM 1389 N N . LEU A 1 183 ? -34.469 16.547 13.805 1 95.38 183 LEU A N 1
ATOM 1390 C CA . LEU A 1 183 ? -33.812 16.375 12.523 1 95.38 183 LEU A CA 1
ATOM 1391 C C . LEU A 1 183 ? -33.344 17.734 11.984 1 95.38 183 LEU A C 1
ATOM 1393 O O . LEU A 1 183 ? -32.219 17.844 11.469 1 95.38 183 LEU A O 1
ATOM 1397 N N . ASP A 1 184 ? -34.156 18.672 12.125 1 95.75 184 ASP A N 1
ATOM 1398 C CA . ASP A 1 184 ? -33.812 20.016 11.68 1 95.75 184 ASP A CA 1
ATOM 1399 C C . ASP A 1 184 ? -32.562 20.531 12.414 1 95.75 184 ASP A C 1
ATOM 1401 O O . ASP A 1 184 ? -31.688 21.141 11.805 1 95.75 184 ASP A O 1
ATOM 1405 N N . ALA A 1 185 ? -32.594 20.312 13.656 1 95.56 185 ALA A N 1
ATOM 1406 C CA . ALA A 1 185 ? -31.484 20.766 14.477 1 95.56 185 ALA A CA 1
ATOM 1407 C C . ALA A 1 185 ? -30.188 20.062 14.094 1 95.56 185 ALA A C 1
ATOM 1409 O O . ALA A 1 185 ? -29.141 20.703 13.984 1 95.56 185 ALA A O 1
ATOM 1410 N N . LEU A 1 186 ? -30.234 18.797 13.93 1 96.12 186 LEU A N 1
ATOM 1411 C CA . LEU A 1 186 ? -29.062 18.016 13.539 1 96.12 186 LEU A CA 1
ATOM 1412 C C . LEU A 1 186 ? -28.562 18.422 12.156 1 96.12 186 LEU A C 1
ATOM 1414 O O . LEU A 1 186 ? -27.359 18.516 11.93 1 96.12 186 LEU A O 1
ATOM 1418 N N . GLU A 1 187 ? -29.469 18.656 11.305 1 97.69 187 GLU A N 1
ATOM 1419 C CA . GLU A 1 187 ? -29.141 19.031 9.938 1 97.69 187 GLU A CA 1
ATOM 1420 C C . GLU A 1 187 ? -28.531 20.438 9.875 1 97.69 187 GLU A C 1
ATOM 1422 O O . GLU A 1 187 ? -27.672 20.703 9.039 1 97.69 187 GLU A O 1
ATOM 1427 N N . ALA A 1 188 ? -28.969 21.25 10.773 1 97.69 188 ALA A N 1
ATOM 1428 C CA . ALA A 1 188 ? -28.359 22.578 10.883 1 97.69 188 ALA A CA 1
ATOM 1429 C C . ALA A 1 188 ? -26.891 22.469 11.312 1 97.69 188 ALA A C 1
ATOM 1431 O O . ALA A 1 188 ? -26.031 23.156 10.766 1 97.69 188 ALA A O 1
ATOM 1432 N N . ARG A 1 189 ? -26.656 21.656 12.273 1 97.56 189 ARG A N 1
ATOM 1433 C CA . ARG A 1 189 ? -25.297 21.422 12.734 1 97.56 189 ARG A CA 1
ATOM 1434 C C . ARG A 1 189 ? -24.438 20.797 11.641 1 97.56 189 ARG A C 1
ATOM 1436 O O . ARG A 1 189 ? -23.297 21.172 11.445 1 97.56 189 ARG A O 1
ATOM 1443 N N . LEU A 1 190 ? -25.016 19.906 10.961 1 97.88 190 LEU A N 1
ATOM 1444 C CA . LEU A 1 190 ? -24.359 19.219 9.859 1 97.88 190 LEU A CA 1
ATOM 1445 C C . LEU A 1 190 ? -24 20.203 8.742 1 97.88 190 LEU A C 1
ATOM 1447 O O . LEU A 1 190 ? -22.891 20.156 8.211 1 97.88 190 LEU A O 1
ATOM 1451 N N . ALA A 1 191 ? -24.922 20.969 8.461 1 98.38 191 ALA A N 1
ATOM 1452 C CA . ALA A 1 191 ? -24.734 21.953 7.391 1 98.38 191 ALA A CA 1
ATOM 1453 C C . ALA A 1 191 ? -23.656 22.969 7.758 1 98.38 191 ALA A C 1
ATOM 1455 O O . ALA A 1 191 ? -22.828 23.328 6.922 1 98.38 191 ALA A O 1
ATOM 1456 N N . GLU A 1 192 ? -23.75 23.406 8.961 1 98.38 192 GLU A N 1
ATOM 1457 C CA . GLU A 1 192 ? -22.75 24.375 9.422 1 98.38 192 GLU A CA 1
ATOM 1458 C C . GLU A 1 192 ? -21.344 23.781 9.352 1 98.38 192 GLU A C 1
ATOM 1460 O O . GLU A 1 192 ? -20.453 24.375 8.742 1 98.38 192 GLU A O 1
ATOM 1465 N N . ALA A 1 193 ? -21.125 22.625 9.969 1 98.31 193 ALA A N 1
ATOM 1466 C CA . ALA A 1 193 ? -19.812 21.969 9.977 1 98.31 193 ALA A CA 1
ATOM 1467 C C . ALA A 1 193 ? -19.375 21.609 8.562 1 98.31 193 ALA A C 1
ATOM 1469 O O . ALA A 1 193 ? -18.203 21.75 8.211 1 98.31 193 ALA A O 1
ATOM 1470 N N . GLY A 1 194 ? -20.312 21.172 7.797 1 98.19 194 GLY A N 1
ATOM 1471 C CA . GLY A 1 194 ? -20.016 20.797 6.426 1 98.19 194 GLY A CA 1
ATOM 1472 C C . GLY A 1 194 ? -19.562 21.953 5.57 1 98.19 194 GLY A C 1
ATOM 1473 O O . GLY A 1 194 ? -18.641 21.812 4.754 1 98.19 194 GLY A O 1
ATOM 1474 N N . ALA A 1 195 ? -20.234 23.047 5.754 1 98.38 195 ALA A N 1
ATOM 1475 C CA . ALA A 1 195 ? -19.859 24.234 5.008 1 98.38 195 ALA A CA 1
ATOM 1476 C C . ALA A 1 195 ? -18.438 24.688 5.363 1 98.38 195 ALA A C 1
ATOM 1478 O O . ALA A 1 195 ? -17.656 25.062 4.484 1 98.38 195 ALA A O 1
ATOM 1479 N N . LEU A 1 196 ? -18.172 24.641 6.617 1 98.12 196 LEU A N 1
ATOM 1480 C CA . LEU A 1 196 ? -16.828 25.016 7.074 1 98.12 196 LEU A CA 1
ATOM 1481 C C . LEU A 1 196 ? -15.781 24.047 6.527 1 98.12 196 LEU A C 1
ATOM 1483 O O . LEU A 1 196 ? -14.703 24.469 6.098 1 98.12 196 LEU A O 1
ATOM 1487 N N . MET A 1 197 ? -16.078 22.766 6.473 1 97.19 197 MET A N 1
ATOM 1488 C CA . MET A 1 197 ? -15.195 21.75 5.922 1 97.19 197 MET A CA 1
ATOM 1489 C C . MET A 1 197 ? -14.922 22 4.445 1 97.19 197 MET A C 1
ATOM 1491 O O . MET A 1 197 ? -13.773 21.984 4.008 1 97.19 197 MET A O 1
ATOM 1495 N N . ALA A 1 198 ? -15.969 22.234 3.736 1 97.56 198 ALA A N 1
ATOM 1496 C CA . ALA A 1 198 ? -15.852 22.453 2.297 1 97.56 198 ALA A CA 1
ATOM 1497 C C . ALA A 1 198 ? -14.992 23.688 2.006 1 97.56 198 ALA A C 1
ATOM 1499 O O . ALA A 1 198 ? -14.148 23.656 1.104 1 97.56 198 ALA A O 1
ATOM 1500 N N . ASP A 1 199 ? -15.25 24.641 2.75 1 97.5 199 ASP A N 1
ATOM 1501 C CA . ASP A 1 199 ? -14.516 25.891 2.564 1 97.5 199 ASP A CA 1
ATOM 1502 C C . ASP A 1 199 ? -13.023 25.703 2.834 1 97.5 199 ASP A C 1
ATOM 1504 O O . ASP A 1 199 ? -12.188 26.109 2.031 1 97.5 199 ASP A O 1
ATOM 1508 N N . SER A 1 200 ? -12.695 25.125 3.98 1 97 200 SER A N 1
ATOM 1509 C CA . SER A 1 200 ? -11.305 24.906 4.352 1 97 200 SER A CA 1
ATOM 1510 C C . SER A 1 200 ? -10.602 24.016 3.342 1 97 200 SER A C 1
ATOM 1512 O O . SER A 1 200 ? -9.445 24.266 2.977 1 97 200 SER A O 1
ATOM 1514 N N . ARG A 1 201 ? -11.25 22.969 2.879 1 97.56 201 ARG A N 1
ATOM 1515 C CA . ARG A 1 201 ? -10.688 22.078 1.875 1 97.56 201 ARG A CA 1
ATOM 1516 C C . ARG A 1 201 ? -10.391 22.828 0.581 1 97.56 201 ARG A C 1
ATOM 1518 O O . ARG A 1 201 ? -9.312 22.672 0.008 1 97.56 201 ARG A O 1
ATOM 1525 N N . SER A 1 202 ? -11.359 23.594 0.191 1 96.81 202 SER A N 1
ATOM 1526 C CA . SER A 1 202 ? -11.219 24.344 -1.061 1 96.81 202 SER A CA 1
ATOM 1527 C C . SER A 1 202 ? -10.086 25.359 -0.983 1 96.81 202 SER A C 1
ATOM 1529 O O . SER A 1 202 ? -9.281 25.453 -1.909 1 96.81 202 SER A O 1
ATOM 1531 N N . ARG A 1 203 ? -10.023 26.047 0.079 1 95.75 203 ARG A N 1
ATOM 1532 C CA . ARG A 1 203 ? -8.977 27.031 0.271 1 95.75 203 ARG A CA 1
ATOM 1533 C C . ARG A 1 203 ? -7.598 26.375 0.291 1 95.75 203 ARG A C 1
ATOM 1535 O O . ARG A 1 203 ? -6.66 26.875 -0.335 1 95.75 203 ARG A O 1
ATOM 1542 N N . THR A 1 204 ? -7.52 25.297 1.003 1 96.31 204 THR A N 1
ATOM 1543 C CA . THR A 1 204 ? -6.25 24.594 1.088 1 96.31 204 THR A CA 1
ATOM 1544 C C . THR A 1 204 ? -5.828 24.062 -0.283 1 96.31 204 THR A C 1
ATOM 1546 O O . THR A 1 204 ? -4.672 24.219 -0.68 1 96.31 204 THR A O 1
ATOM 1549 N N . LEU A 1 205 ? -6.738 23.484 -1.002 1 97 205 LEU A N 1
ATOM 1550 C CA . LEU A 1 205 ? -6.418 22.938 -2.312 1 97 205 LEU A CA 1
ATOM 1551 C C . LEU A 1 205 ? -5.949 24.031 -3.266 1 97 205 LEU A C 1
ATOM 1553 O O . LEU A 1 205 ? -5.004 23.828 -4.031 1 97 205 LEU A O 1
ATOM 1557 N N . ALA A 1 206 ? -6.652 25.125 -3.221 1 96.44 206 ALA A N 1
ATOM 1558 C CA . ALA A 1 206 ? -6.254 26.25 -4.062 1 96.44 206 ALA A CA 1
ATOM 1559 C C . ALA A 1 206 ? -4.836 26.719 -3.73 1 96.44 206 ALA A C 1
ATOM 1561 O O . ALA A 1 206 ? -4.043 27 -4.629 1 96.44 206 ALA A O 1
ATOM 1562 N N . ALA A 1 207 ? -4.559 26.781 -2.482 1 96.25 207 ALA A N 1
ATOM 1563 C CA . ALA A 1 207 ? -3.225 27.188 -2.043 1 96.25 207 ALA A CA 1
ATOM 1564 C C . ALA A 1 207 ? -2.17 26.188 -2.492 1 96.25 207 ALA A C 1
ATOM 1566 O O . ALA A 1 207 ? -1.081 26.562 -2.926 1 96.25 207 ALA A O 1
ATOM 1567 N N . LEU A 1 208 ? -2.461 24.906 -2.357 1 96.5 208 LEU A N 1
ATOM 1568 C CA . LEU A 1 208 ? -1.536 23.859 -2.777 1 96.5 208 LEU A CA 1
ATOM 1569 C C . LEU A 1 208 ? -1.295 23.922 -4.281 1 96.5 208 LEU A C 1
ATOM 1571 O O . LEU A 1 208 ? -0.159 23.766 -4.738 1 96.5 208 LEU A O 1
ATOM 1575 N N . ALA A 1 209 ? -2.355 24.109 -5.023 1 96 209 ALA A N 1
ATOM 1576 C CA . ALA A 1 209 ? -2.238 24.219 -6.477 1 96 209 ALA A CA 1
ATOM 1577 C C . ALA A 1 209 ? -1.329 25.391 -6.867 1 96 209 ALA A C 1
ATOM 1579 O O . ALA A 1 209 ? -0.503 25.25 -7.773 1 96 209 ALA A O 1
ATOM 1580 N N . ALA A 1 210 ? -1.518 26.453 -6.203 1 95.44 210 ALA A N 1
ATOM 1581 C CA . ALA A 1 210 ? -0.688 27.625 -6.465 1 95.44 210 ALA A CA 1
ATOM 1582 C C . ALA A 1 210 ? 0.778 27.344 -6.148 1 95.44 210 ALA A C 1
ATOM 1584 O O . ALA A 1 210 ? 1.669 27.719 -6.914 1 95.44 210 ALA A O 1
ATOM 1585 N N . GLU A 1 211 ? 1.017 26.719 -5.02 1 94.25 211 GLU A N 1
ATOM 1586 C CA . GLU A 1 211 ? 2.379 26.359 -4.625 1 94.25 211 GLU A CA 1
ATOM 1587 C C . GLU A 1 211 ? 3.021 25.422 -5.637 1 94.25 211 GLU A C 1
ATOM 1589 O O . GLU A 1 211 ? 4.195 25.578 -5.98 1 94.25 211 GLU A O 1
ATOM 1594 N N . ILE A 1 212 ? 2.309 24.406 -6.07 1 94.12 212 ILE A N 1
ATOM 1595 C CA . ILE A 1 212 ? 2.807 23.438 -7.039 1 94.12 212 ILE A CA 1
ATOM 1596 C C . ILE A 1 212 ? 3.102 24.141 -8.367 1 94.12 212 ILE A C 1
ATOM 1598 O O . ILE A 1 212 ? 4.145 23.906 -8.977 1 94.12 212 ILE A O 1
ATOM 1602 N N . GLY A 1 213 ? 2.199 25.016 -8.805 1 91.62 213 GLY A N 1
ATOM 1603 C CA . GLY A 1 213 ? 2.367 25.75 -10.047 1 91.62 213 GLY A CA 1
ATOM 1604 C C . GLY A 1 213 ? 3.576 26.656 -10.047 1 91.62 213 GLY A C 1
ATOM 1605 O O . GLY A 1 213 ? 4.188 26.891 -11.094 1 91.62 213 GLY A O 1
ATOM 1606 N N . ALA A 1 214 ? 3.926 27.141 -8.93 1 88.94 214 ALA A N 1
ATOM 1607 C CA . ALA A 1 214 ? 5.027 28.094 -8.797 1 88.94 214 ALA A CA 1
ATOM 1608 C C . ALA A 1 214 ? 6.375 27.375 -8.812 1 88.94 214 ALA A C 1
ATOM 1610 O O . ALA A 1 214 ? 7.418 28 -9.008 1 88.94 214 ALA A O 1
ATOM 1611 N N . ARG A 1 215 ? 6.297 26.094 -8.625 1 82.56 215 ARG A N 1
ATOM 1612 C CA . ARG A 1 215 ? 7.539 25.328 -8.609 1 82.56 215 ARG A CA 1
ATOM 1613 C C . ARG A 1 215 ? 8.062 25.109 -10.023 1 82.56 215 ARG A C 1
ATOM 1615 O O . ARG A 1 215 ? 7.277 24.891 -10.953 1 82.56 215 ARG A O 1
ATOM 1622 N N . GLY A 1 216 ? 9.156 25.672 -10.547 1 69.81 216 GLY A N 1
ATOM 1623 C CA . GLY A 1 216 ? 9.75 25.531 -11.875 1 69.81 216 GLY A CA 1
ATOM 1624 C C . GLY A 1 216 ? 9.883 24.094 -12.32 1 69.81 216 GLY A C 1
ATOM 1625 O O . GLY A 1 216 ? 9.258 23.188 -11.758 1 69.81 216 GLY A O 1
ATOM 1626 N N . GLU A 1 217 ? 10.625 23.984 -13.539 1 64 217 GLU A N 1
ATOM 1627 C CA . GLU A 1 217 ? 10.898 22.672 -14.133 1 64 217 GLU A CA 1
ATOM 1628 C C . GLU A 1 217 ? 11.664 21.781 -13.164 1 64 217 GLU A C 1
ATOM 1630 O O . GLU A 1 217 ? 12.875 21.922 -13.008 1 64 217 GLU A O 1
ATOM 1635 N N . ARG A 1 218 ? 10.852 21.156 -12.266 1 69.38 218 ARG A N 1
ATOM 1636 C CA . ARG A 1 218 ? 11.477 20.438 -11.156 1 69.38 218 ARG A CA 1
ATOM 1637 C C . ARG A 1 218 ? 11.219 18.938 -11.258 1 69.38 218 ARG A C 1
ATOM 1639 O O . ARG A 1 218 ? 10.305 18.5 -11.953 1 69.38 218 ARG A O 1
ATOM 1646 N N . PRO A 1 219 ? 12.109 18.062 -10.672 1 79.81 219 PRO A N 1
ATOM 1647 C CA . PRO A 1 219 ? 12 16.625 -10.875 1 79.81 219 PRO A CA 1
ATOM 1648 C C . PRO A 1 219 ? 10.664 16.047 -10.398 1 79.81 219 PRO A C 1
ATOM 1650 O O . PRO A 1 219 ? 10.312 14.914 -10.727 1 79.81 219 PRO A O 1
ATOM 1653 N N . PHE A 1 220 ? 9.883 16.906 -9.664 1 87.06 220 PHE A N 1
ATOM 1654 C CA . PHE A 1 220 ? 8.562 16.391 -9.312 1 87.06 220 PHE A CA 1
ATOM 1655 C C . PHE A 1 220 ? 7.516 16.875 -10.305 1 87.06 220 PHE A C 1
ATOM 1657 O O . PHE A 1 220 ? 7.496 18.047 -10.688 1 87.06 220 PHE A O 1
ATOM 1664 N N . PRO A 1 221 ? 6.68 16.016 -10.672 1 87.31 221 PRO A N 1
ATOM 1665 C CA . PRO A 1 221 ? 5.711 16.328 -11.719 1 87.31 221 PRO A CA 1
ATOM 1666 C C . PRO A 1 221 ? 4.688 17.375 -11.273 1 87.31 221 PRO A C 1
ATOM 1668 O O . PRO A 1 221 ? 4.277 17.391 -10.109 1 87.31 221 PRO A O 1
ATOM 1671 N N . GLN A 1 222 ? 4.328 18.203 -12.188 1 91.12 222 GLN A N 1
ATOM 1672 C CA . GLN A 1 222 ? 3.213 19.109 -11.93 1 91.12 222 GLN A CA 1
ATOM 1673 C C . GLN A 1 222 ? 1.903 18.344 -11.789 1 91.12 222 GLN A C 1
ATOM 1675 O O . GLN A 1 222 ? 1.759 17.25 -12.336 1 91.12 222 GLN A O 1
ATOM 1680 N N . ALA A 1 223 ? 1.036 18.938 -11 1 93.81 223 ALA A N 1
ATOM 1681 C CA . ALA A 1 223 ? -0.236 18.266 -10.719 1 93.81 223 ALA A CA 1
ATOM 1682 C C . ALA A 1 223 ? -1.402 19.25 -10.852 1 93.81 223 ALA A C 1
ATOM 1684 O O . ALA A 1 223 ? -1.295 20.406 -10.461 1 93.81 223 ALA A O 1
ATOM 1685 N N . ARG A 1 224 ? -2.42 18.859 -11.539 1 95.81 224 ARG A N 1
ATOM 1686 C CA . ARG A 1 224 ? -3.699 19.562 -11.477 1 95.81 224 ARG A CA 1
ATOM 1687 C C . ARG A 1 224 ? -4.602 18.969 -10.406 1 95.81 224 ARG A C 1
ATOM 1689 O O . ARG A 1 224 ? -4.812 17.75 -10.367 1 95.81 224 ARG A O 1
ATOM 1696 N N . LEU A 1 225 ? -5.035 19.781 -9.5 1 96.75 225 LEU A N 1
ATOM 1697 C CA . LEU A 1 225 ? -5.809 19.344 -8.344 1 96.75 225 LEU A CA 1
ATOM 1698 C C . LEU A 1 225 ? -7.262 19.797 -8.453 1 96.75 225 LEU A C 1
ATOM 1700 O O . LEU A 1 225 ? -7.535 20.906 -8.898 1 96.75 225 LEU A O 1
ATOM 1704 N N . SER A 1 226 ? -8.172 18.953 -8.078 1 95.81 226 SER A N 1
ATOM 1705 C CA . SER A 1 226 ? -9.578 19.344 -8.008 1 95.81 226 SER A CA 1
ATOM 1706 C C . SER A 1 226 ? -10.32 18.531 -6.953 1 95.81 226 SER A C 1
ATOM 1708 O O . SER A 1 226 ? -9.883 17.438 -6.574 1 95.81 226 SER A O 1
ATOM 1710 N N . LEU A 1 227 ? -11.328 19.141 -6.418 1 95 227 LEU A N 1
ATOM 1711 C CA . LEU A 1 227 ? -12.289 18.453 -5.562 1 95 227 LEU A CA 1
ATOM 1712 C C . LEU A 1 227 ? -13.562 18.125 -6.328 1 95 227 LEU A C 1
ATOM 1714 O O . LEU A 1 227 ? -14.156 19 -6.965 1 95 227 LEU A O 1
ATOM 1718 N N . THR A 1 228 ? -14.039 16.922 -6.34 1 92.38 228 THR A N 1
ATOM 1719 C CA . THR A 1 228 ? -15.141 16.5 -7.199 1 92.38 228 THR A CA 1
ATOM 1720 C C . THR A 1 228 ? -16.453 16.484 -6.426 1 92.38 228 THR A C 1
ATOM 1722 O O . THR A 1 228 ? -17.5 16.188 -6.992 1 92.38 228 THR A O 1
ATOM 1725 N N . GLY A 1 229 ? -16.531 16.891 -5.242 1 91.75 229 GLY A N 1
ATOM 1726 C CA . GLY A 1 229 ? -17.797 17 -4.516 1 91.75 229 GLY A CA 1
ATOM 1727 C C . GLY A 1 229 ? -18.516 18.312 -4.781 1 91.75 229 GLY A C 1
ATOM 1728 O O . GLY A 1 229 ? -17.891 19.359 -4.938 1 91.75 229 GLY A O 1
ATOM 1729 N N . ALA A 1 230 ? -19.859 18.234 -4.816 1 93.31 230 ALA A N 1
ATOM 1730 C CA . ALA A 1 230 ? -20.688 19.391 -5.148 1 93.31 230 ALA A CA 1
ATOM 1731 C C . ALA A 1 230 ? -20.438 20.547 -4.176 1 93.31 230 ALA A C 1
ATOM 1733 O O . ALA A 1 230 ? -20.406 21.703 -4.578 1 93.31 230 ALA A O 1
ATOM 1734 N N . TRP A 1 231 ? -20.25 20.281 -3 1 95 231 TRP A N 1
ATOM 1735 C CA . TRP A 1 231 ? -20.141 21.297 -1.958 1 95 231 TRP A CA 1
ATOM 1736 C C . TRP A 1 231 ? -18.766 21.984 -2.006 1 95 231 TRP A C 1
ATOM 1738 O O . TRP A 1 231 ? -18.672 23.203 -1.918 1 95 231 TRP A O 1
ATOM 1748 N N . GLU A 1 232 ? -17.75 21.141 -2.143 1 93.69 232 GLU A N 1
ATOM 1749 C CA . GLU A 1 232 ? -16.422 21.688 -2.303 1 93.69 232 GLU A CA 1
ATOM 1750 C C . GLU A 1 232 ? -16.312 22.516 -3.588 1 93.69 232 GLU A C 1
ATOM 1752 O O . GLU A 1 232 ? -15.609 23.516 -3.629 1 93.69 232 GLU A O 1
ATOM 1757 N N . GLN A 1 233 ? -17.031 22.047 -4.613 1 94.56 233 GLN A N 1
ATOM 1758 C CA . GLN A 1 233 ? -17.031 22.781 -5.875 1 94.56 233 GLN A CA 1
ATOM 1759 C C . GLN A 1 233 ? -17.719 24.125 -5.73 1 94.56 233 GLN A C 1
ATOM 1761 O O . GLN A 1 233 ? -17.281 25.125 -6.301 1 94.56 233 GLN A O 1
ATOM 1766 N N . MET A 1 234 ? -18.781 24.156 -4.988 1 95.56 234 MET A N 1
ATOM 1767 C CA . MET A 1 234 ? -19.469 25.422 -4.711 1 95.56 234 MET A CA 1
ATOM 1768 C C . MET A 1 234 ? -18.531 26.391 -4.012 1 95.56 234 MET A C 1
ATOM 1770 O O . MET A 1 234 ? -18.453 27.562 -4.387 1 95.56 234 MET A O 1
ATOM 1774 N N . ALA A 1 235 ? -17.828 25.891 -3.039 1 94.81 235 ALA A N 1
ATOM 1775 C CA . ALA A 1 235 ? -16.891 26.719 -2.316 1 94.81 235 ALA A CA 1
ATOM 1776 C C . ALA A 1 235 ? -15.766 27.203 -3.238 1 94.81 235 ALA A C 1
ATOM 1778 O O . ALA A 1 235 ? -15.375 28.375 -3.189 1 94.81 235 ALA A O 1
ATOM 1779 N N . ALA A 1 236 ? -15.289 26.359 -4.07 1 93.5 236 ALA A N 1
ATOM 1780 C CA . ALA A 1 236 ? -14.203 26.672 -4.996 1 93.5 236 ALA A CA 1
ATOM 1781 C C . ALA A 1 236 ? -14.625 27.75 -5.992 1 93.5 236 ALA A C 1
ATOM 1783 O O . ALA A 1 236 ? -13.805 28.547 -6.441 1 93.5 236 ALA A O 1
ATOM 1784 N N . GLU A 1 237 ? -15.891 27.672 -6.273 1 94.56 237 GLU A N 1
ATOM 1785 C CA . GLU A 1 237 ? -16.422 28.641 -7.23 1 94.56 237 GLU A CA 1
ATOM 1786 C C . GLU A 1 237 ? -16.734 29.984 -6.559 1 94.56 237 GLU A C 1
ATOM 1788 O O . GLU A 1 237 ? -17.203 30.906 -7.211 1 94.56 237 GLU A O 1
ATOM 1793 N N . GLY A 1 238 ? -16.578 30.031 -5.273 1 93.44 238 GLY A N 1
ATOM 1794 C CA . GLY A 1 238 ? -16.656 31.328 -4.602 1 93.44 238 GLY A CA 1
ATOM 1795 C C . GLY A 1 238 ? -17.891 31.484 -3.738 1 93.44 238 GLY A C 1
ATOM 1796 O O . GLY A 1 238 ? -18.172 32.562 -3.24 1 93.44 238 GLY A O 1
ATOM 1797 N N . ALA A 1 239 ? -18.641 30.438 -3.592 1 95.94 239 ALA A N 1
ATOM 1798 C CA . ALA A 1 239 ? -19.797 30.531 -2.703 1 95.94 239 ALA A CA 1
ATOM 1799 C C . ALA A 1 239 ? -19.375 30.781 -1.262 1 95.94 239 ALA A C 1
ATOM 1801 O O . ALA A 1 239 ? -18.406 30.172 -0.779 1 95.94 239 ALA A O 1
ATOM 1802 N N . GLY A 1 240 ? -20.047 31.688 -0.648 1 96.56 240 GLY A N 1
ATOM 1803 C CA . GLY A 1 240 ? -19.781 31.922 0.76 1 96.56 240 GLY A CA 1
ATOM 1804 C C . GLY A 1 240 ? -20.188 30.766 1.652 1 96.56 240 GLY A C 1
ATOM 1805 O O . GLY A 1 240 ? -21.031 29.953 1.275 1 96.56 240 GLY A O 1
ATOM 1806 N N . ILE A 1 241 ? -19.625 30.719 2.773 1 97.69 241 ILE A N 1
ATOM 1807 C CA . ILE A 1 241 ? -19.875 29.656 3.738 1 97.69 241 ILE A CA 1
ATOM 1808 C C . ILE A 1 241 ? -21.375 29.594 4.055 1 97.69 241 ILE A C 1
ATOM 1810 O O . ILE A 1 241 ? -21.953 28.516 4.109 1 97.69 241 ILE A O 1
ATOM 1814 N N . ALA A 1 242 ? -21.969 30.75 4.234 1 97.88 242 ALA A N 1
ATOM 1815 C CA . ALA A 1 242 ? -23.375 30.828 4.578 1 97.88 242 ALA A CA 1
ATOM 1816 C C . ALA A 1 242 ? -24.25 30.25 3.455 1 97.88 242 ALA A C 1
ATOM 1818 O O . ALA A 1 242 ? -25.266 29.609 3.717 1 97.88 242 ALA A O 1
ATOM 1819 N N . ASP A 1 243 ? -23.859 30.547 2.301 1 97.88 243 ASP A N 1
ATOM 1820 C CA . ASP A 1 243 ? -24.594 30.031 1.152 1 97.88 243 ASP A CA 1
ATOM 1821 C C . ASP A 1 243 ? -24.484 28.516 1.068 1 97.88 243 ASP A C 1
ATOM 1823 O O . ASP A 1 243 ? -25.484 27.828 0.824 1 97.88 243 ASP A O 1
ATOM 1827 N N . VAL A 1 244 ? -23.281 28 1.2 1 97.94 244 VAL A N 1
ATOM 1828 C CA . VAL A 1 244 ? -23.062 26.562 1.176 1 97.94 244 VAL A CA 1
ATOM 1829 C C . VAL A 1 244 ? -23.859 25.906 2.303 1 97.94 244 VAL A C 1
ATOM 1831 O O . VAL A 1 244 ? -24.484 24.859 2.102 1 97.94 244 VAL A O 1
ATOM 1834 N N . GLU A 1 245 ? -23.797 26.547 3.461 1 98.25 245 GLU A N 1
ATOM 1835 C CA . GLU A 1 245 ? -24.531 26.047 4.621 1 98.25 245 GLU A CA 1
ATOM 1836 C C . GLU A 1 245 ? -26.016 25.938 4.336 1 98.25 245 GLU A C 1
ATOM 1838 O O . GLU A 1 245 ? -26.641 24.906 4.598 1 98.25 245 GLU A O 1
ATOM 1843 N N . ALA A 1 246 ? -26.578 26.984 3.805 1 98 246 ALA A N 1
ATOM 1844 C CA . ALA A 1 246 ? -28.016 27.031 3.512 1 98 246 ALA A CA 1
ATOM 1845 C C . ALA A 1 246 ? -28.391 25.969 2.473 1 98 246 ALA A C 1
ATOM 1847 O O . ALA A 1 246 ? -29.406 25.281 2.617 1 98 246 ALA A O 1
ATOM 1848 N N . ARG A 1 247 ? -27.609 25.891 1.508 1 97.69 247 ARG A N 1
ATOM 1849 C CA . ARG A 1 247 ? -27.891 24.938 0.447 1 97.69 247 ARG A CA 1
ATOM 1850 C C . ARG A 1 247 ? -27.766 23.5 0.962 1 97.69 247 ARG A C 1
ATOM 1852 O O . ARG A 1 247 ? -28.562 22.641 0.586 1 97.69 247 ARG A O 1
ATOM 1859 N N . LEU A 1 248 ? -26.734 23.234 1.761 1 98.06 248 LEU A N 1
ATOM 1860 C CA . LEU A 1 248 ? -26.547 21.906 2.318 1 98.06 248 LEU A CA 1
ATOM 1861 C C . LEU A 1 248 ? -27.703 21.531 3.242 1 98.06 248 LEU A C 1
ATOM 1863 O O . LEU A 1 248 ? -28.188 20.406 3.205 1 98.06 248 LEU A O 1
ATOM 1867 N N . ALA A 1 249 ? -28.141 22.516 4.062 1 97.69 249 ALA A N 1
ATOM 1868 C CA . ALA A 1 249 ? -29.266 22.266 4.949 1 97.69 249 ALA A CA 1
ATOM 1869 C C . ALA A 1 249 ? -30.516 21.859 4.152 1 97.69 249 ALA A C 1
ATOM 1871 O O . ALA A 1 249 ? -31.219 20.922 4.523 1 97.69 249 ALA A O 1
ATOM 1872 N N . ARG A 1 250 ? -30.75 22.562 3.1 1 97.31 250 ARG A N 1
ATOM 1873 C CA . ARG A 1 250 ? -31.891 22.266 2.242 1 97.31 250 ARG A CA 1
ATOM 1874 C C . ARG A 1 250 ? -31.75 20.891 1.602 1 97.31 250 ARG A C 1
ATOM 1876 O O . ARG A 1 250 ? -32.688 20.109 1.563 1 97.31 250 ARG A O 1
ATOM 1883 N N . ALA A 1 251 ? -30.609 20.641 1.081 1 97.5 251 ALA A N 1
ATOM 1884 C CA . ALA A 1 251 ? -30.359 19.359 0.424 1 97.5 251 ALA A CA 1
ATOM 1885 C C . ALA A 1 251 ? -30.562 18.188 1.391 1 97.5 251 ALA A C 1
ATOM 1887 O O . ALA A 1 251 ? -31.094 17.141 1.009 1 97.5 251 ALA A O 1
ATOM 1888 N N . LEU A 1 252 ? -30.109 18.391 2.65 1 97.19 252 LEU A N 1
ATOM 1889 C CA . LEU A 1 252 ? -30.25 17.344 3.658 1 97.19 252 LEU A CA 1
ATOM 1890 C C . LEU A 1 252 ? -31.719 17.094 3.973 1 97.19 252 LEU A C 1
ATOM 1892 O O . LEU A 1 252 ? -32.156 15.938 4.066 1 97.19 252 LEU A O 1
ATOM 1896 N N . ARG A 1 253 ? -32.438 18.156 4.09 1 95.88 253 ARG A N 1
ATOM 1897 C CA . ARG A 1 253 ? -33.875 18.016 4.359 1 95.88 253 ARG A CA 1
ATOM 1898 C C . ARG A 1 253 ? -34.562 17.281 3.225 1 95.88 253 ARG A C 1
ATOM 1900 O O . ARG A 1 253 ? -35.406 16.422 3.471 1 95.88 253 ARG A O 1
ATOM 1907 N N . GLU A 1 254 ? -34.219 17.578 2.057 1 96.19 254 GLU A N 1
ATOM 1908 C CA . GLU A 1 254 ? -34.844 16.984 0.877 1 96.19 254 GLU A CA 1
ATOM 1909 C C . GLU A 1 254 ? -34.438 15.523 0.723 1 96.19 254 GLU A C 1
ATOM 1911 O O . GLU A 1 254 ? -35.156 14.75 0.074 1 96.19 254 GLU A O 1
ATOM 1916 N N . ALA A 1 255 ? -33.344 15.125 1.296 1 96.12 255 ALA A N 1
ATOM 1917 C CA . ALA A 1 255 ? -32.812 13.797 1.063 1 96.12 255 ALA A CA 1
ATOM 1918 C C . ALA A 1 255 ? -33.219 12.836 2.174 1 96.12 255 ALA A C 1
ATOM 1920 O O . ALA A 1 255 ? -32.812 11.672 2.182 1 96.12 255 ALA A O 1
ATOM 1921 N N . ARG A 1 256 ? -34.062 13.297 3.119 1 95.69 256 ARG A N 1
ATOM 1922 C CA . ARG A 1 256 ? -34.406 12.508 4.305 1 95.69 256 ARG A CA 1
ATOM 1923 C C . ARG A 1 256 ? -34.906 11.133 3.914 1 95.69 256 ARG A C 1
ATOM 1925 O O . ARG A 1 256 ? -34.375 10.109 4.352 1 95.69 256 ARG A O 1
ATOM 1932 N N . ASP A 1 257 ? -35.844 11.102 3.043 1 93.38 257 ASP A N 1
ATOM 1933 C CA . ASP A 1 257 ? -36.469 9.828 2.676 1 93.38 257 ASP A CA 1
ATOM 1934 C C . ASP A 1 257 ? -35.5 8.93 1.931 1 93.38 257 ASP A C 1
ATOM 1936 O O . ASP A 1 257 ? -35.406 7.734 2.223 1 93.38 257 ASP A O 1
ATOM 1940 N N . ARG A 1 258 ? -34.875 9.5 0.989 1 94.19 258 ARG A N 1
ATOM 1941 C CA . ARG A 1 258 ? -33.906 8.727 0.196 1 94.19 258 ARG A CA 1
ATOM 1942 C C . ARG A 1 258 ? -32.812 8.18 1.07 1 94.19 258 ARG A C 1
ATOM 1944 O O . ARG A 1 258 ? -32.375 7.039 0.891 1 94.19 258 ARG A O 1
ATOM 1951 N N . ASP A 1 259 ? -32.219 9.016 2.021 1 95.19 259 ASP A N 1
ATOM 1952 C CA . ASP A 1 259 ? -31.156 8.594 2.922 1 95.19 259 ASP A CA 1
ATOM 1953 C C . ASP A 1 259 ? -31.641 7.484 3.855 1 95.19 259 ASP A C 1
ATOM 1955 O O . ASP A 1 259 ? -30.922 6.52 4.109 1 95.19 259 ASP A O 1
ATOM 1959 N N . ALA A 1 260 ? -32.812 7.594 4.32 1 92.81 260 ALA A N 1
ATOM 1960 C CA . ALA A 1 260 ? -33.406 6.57 5.18 1 92.81 260 ALA A CA 1
ATOM 1961 C C . ALA A 1 260 ? -33.5 5.23 4.453 1 92.81 260 ALA A C 1
ATOM 1963 O O . ALA A 1 260 ? -33.156 4.188 5.004 1 92.81 260 ALA A O 1
ATOM 1964 N N . ALA A 1 261 ? -34 5.406 3.268 1 90.44 261 ALA A N 1
ATOM 1965 C CA . ALA A 1 261 ? -34.188 4.199 2.469 1 90.44 261 ALA A CA 1
ATOM 1966 C C . ALA A 1 261 ? -32.844 3.535 2.162 1 90.44 261 ALA A C 1
ATOM 1968 O O . ALA A 1 261 ? -32.75 2.307 2.166 1 90.44 261 ALA A O 1
ATOM 1969 N N . ALA A 1 262 ? -31.875 4.312 1.879 1 90.25 262 ALA A N 1
ATOM 1970 C CA . ALA A 1 262 ? -30.562 3.814 1.507 1 90.25 262 ALA A CA 1
ATOM 1971 C C . ALA A 1 262 ? -29.781 3.367 2.738 1 90.25 262 ALA A C 1
ATOM 1973 O O . ALA A 1 262 ? -28.797 2.625 2.623 1 90.25 262 ALA A O 1
ATOM 1974 N N . GLY A 1 263 ? -30.141 3.879 3.932 1 91.62 263 GLY A N 1
ATOM 1975 C CA . GLY A 1 263 ? -29.422 3.6 5.16 1 91.62 263 GLY A CA 1
ATOM 1976 C C . GLY A 1 263 ? -28.078 4.324 5.242 1 91.62 263 GLY A C 1
ATOM 1977 O O . GLY A 1 263 ? -27.203 3.918 5.996 1 91.62 263 GLY A O 1
ATOM 1978 N N . ARG A 1 264 ? -27.891 5.254 4.348 1 92.06 264 ARG A N 1
ATOM 1979 C CA . ARG A 1 264 ? -26.672 6.062 4.34 1 92.06 264 ARG A CA 1
ATOM 1980 C C . ARG A 1 264 ? -26.953 7.457 3.781 1 92.06 264 ARG A C 1
ATOM 1982 O O . ARG A 1 264 ? -27.922 7.656 3.045 1 92.06 264 ARG A O 1
ATOM 1989 N N . ALA A 1 265 ? -26.094 8.422 4.188 1 94.25 265 ALA A N 1
ATOM 1990 C CA . ALA A 1 265 ? -26.219 9.781 3.672 1 94.25 265 ALA A CA 1
ATOM 1991 C C . ALA A 1 265 ? -25.688 9.875 2.246 1 94.25 265 ALA A C 1
ATOM 1993 O O . ALA A 1 265 ? -24.516 9.586 1.994 1 94.25 265 ALA A O 1
ATOM 1994 N N . LEU A 1 266 ? -26.438 10.375 1.387 1 93.88 266 LEU A N 1
ATOM 1995 C CA . LEU A 1 266 ? -26.094 10.367 -0.03 1 93.88 266 LEU A CA 1
ATOM 1996 C C . LEU A 1 266 ? -25.594 11.742 -0.47 1 93.88 266 LEU A C 1
ATOM 1998 O O . LEU A 1 266 ? -25.172 11.914 -1.614 1 93.88 266 LEU A O 1
ATOM 2002 N N . THR A 1 267 ? -25.672 12.695 0.48 1 94.75 267 THR A N 1
ATOM 2003 C CA . THR A 1 267 ? -25.188 14.031 0.129 1 94.75 267 THR A CA 1
ATOM 2004 C C . THR A 1 267 ? -24.375 14.633 1.271 1 94.75 267 THR A C 1
ATOM 2006 O O . THR A 1 267 ? -24.609 14.305 2.439 1 94.75 267 THR A O 1
ATOM 2009 N N . GLY A 1 268 ? -23.422 15.461 0.931 1 96.38 268 GLY A N 1
ATOM 2010 C CA . GLY A 1 268 ? -22.578 16.141 1.894 1 96.38 268 GLY A CA 1
ATOM 2011 C C . GLY A 1 268 ? -21.109 16.094 1.537 1 96.38 268 GLY A C 1
ATOM 2012 O O . GLY A 1 268 ? -20.703 15.312 0.667 1 96.38 268 GLY A O 1
ATOM 2013 N N . PRO A 1 269 ? -20.297 16.875 2.213 1 96.31 269 PRO A N 1
ATOM 2014 C CA . PRO A 1 269 ? -18.875 16.953 1.898 1 96.31 269 PRO A CA 1
ATOM 2015 C C . PRO A 1 269 ? -18.141 15.633 2.141 1 96.31 269 PRO A C 1
ATOM 2017 O O . PRO A 1 269 ? -17.016 15.453 1.676 1 96.31 269 PRO A O 1
ATOM 2020 N N . HIS A 1 270 ? -18.812 14.703 2.877 1 95.88 270 HIS A N 1
ATOM 2021 C CA . HIS A 1 270 ? -18.203 13.398 3.09 1 95.88 270 HIS A CA 1
ATOM 2022 C C . HIS A 1 270 ? -18.219 12.57 1.809 1 95.88 270 HIS A C 1
ATOM 2024 O O . HIS A 1 270 ? -17.594 11.516 1.743 1 95.88 270 HIS A O 1
ATOM 2030 N N . ARG A 1 271 ? -18.859 13.07 0.798 1 94.88 271 ARG A N 1
ATOM 2031 C CA . ARG A 1 271 ? -18.938 12.359 -0.474 1 94.88 271 ARG A CA 1
ATOM 2032 C C . ARG A 1 271 ? -17.922 12.906 -1.474 1 94.88 271 ARG A C 1
ATOM 2034 O O . ARG A 1 271 ? -17.75 12.344 -2.557 1 94.88 271 ARG A O 1
ATOM 2041 N N . GLY A 1 272 ? -17.312 13.969 -1.153 1 94.5 272 GLY A N 1
ATOM 2042 C CA . GLY A 1 272 ? -16.312 14.555 -2.045 1 94.5 272 GLY A CA 1
ATOM 2043 C C . GLY A 1 272 ? -15.07 13.703 -2.197 1 94.5 272 GLY A C 1
ATOM 2044 O O . GLY A 1 272 ? -14.867 12.758 -1.435 1 94.5 272 GLY A O 1
ATOM 2045 N N . ASP A 1 273 ? -14.305 14.039 -3.215 1 95.56 273 ASP A N 1
ATOM 2046 C CA . ASP A 1 273 ? -13.078 13.305 -3.496 1 95.56 273 ASP A CA 1
ATOM 2047 C C . ASP A 1 273 ? -11.977 14.234 -4.008 1 95.56 273 ASP A C 1
ATOM 2049 O O . ASP A 1 273 ? -12.266 15.312 -4.535 1 95.56 273 ASP A O 1
ATOM 2053 N N . LEU A 1 274 ? -10.797 13.797 -3.723 1 96.56 274 LEU A N 1
ATOM 2054 C CA . LEU A 1 274 ? -9.633 14.5 -4.25 1 96.56 274 LEU A CA 1
ATOM 2055 C C . LEU A 1 274 ? -9.188 13.891 -5.574 1 96.56 274 LEU A C 1
ATOM 2057 O O . LEU A 1 274 ? -8.906 12.688 -5.645 1 96.56 274 LEU A O 1
ATOM 2061 N N . ALA A 1 275 ? -9.172 14.711 -6.602 1 96.19 275 ALA A N 1
ATOM 2062 C CA . ALA A 1 275 ? -8.68 14.281 -7.906 1 96.19 275 ALA A CA 1
ATOM 2063 C C . ALA A 1 275 ? -7.348 14.945 -8.242 1 96.19 275 ALA A C 1
ATOM 2065 O O . ALA A 1 275 ? -7.207 16.156 -8.125 1 96.19 275 ALA A O 1
ATOM 2066 N N . VAL A 1 276 ? -6.391 14.102 -8.57 1 96.44 276 VAL A N 1
ATOM 2067 C CA . VAL A 1 276 ? -5.066 14.578 -8.953 1 96.44 276 VAL A CA 1
ATOM 2068 C C . VAL A 1 276 ? -4.707 14.055 -10.344 1 96.44 276 VAL A C 1
ATOM 2070 O O . VAL A 1 276 ? -4.84 12.859 -10.609 1 96.44 276 VAL A O 1
ATOM 2073 N N . VAL A 1 277 ? -4.289 14.953 -11.188 1 95 277 VAL A N 1
ATOM 2074 C CA . VAL A 1 277 ? -3.896 14.609 -12.555 1 95 277 VAL A CA 1
ATOM 2075 C C . VAL A 1 277 ? -2.43 14.977 -12.773 1 95 277 VAL A C 1
ATOM 2077 O O . VAL A 1 277 ? -1.996 16.078 -12.414 1 95 277 VAL A O 1
ATOM 2080 N N . HIS A 1 278 ? -1.686 13.984 -13.258 1 92.5 278 HIS A N 1
ATOM 2081 C CA . HIS A 1 278 ? -0.338 14.289 -13.734 1 92.5 278 HIS A CA 1
ATOM 2082 C C . HIS A 1 278 ? -0.371 15.25 -14.914 1 92.5 278 HIS A C 1
ATOM 2084 O O . HIS A 1 278 ? -0.765 14.875 -16.016 1 92.5 278 HIS A O 1
ATOM 2090 N N . ALA A 1 279 ? 0.099 16.438 -14.75 1 91.25 279 ALA A N 1
ATOM 2091 C CA . ALA A 1 279 ? -0.111 17.516 -15.727 1 91.25 279 ALA A CA 1
ATOM 2092 C C . ALA A 1 279 ? 0.62 17.203 -17.031 1 91.25 279 ALA A C 1
ATOM 2094 O O . ALA A 1 279 ? 0.045 17.328 -18.109 1 91.25 279 ALA A O 1
ATOM 2095 N N . GLU A 1 280 ? 1.879 16.766 -16.969 1 84.88 280 GLU A N 1
ATOM 2096 C CA . GLU A 1 280 ? 2.688 16.531 -18.156 1 84.88 280 GLU A CA 1
ATOM 2097 C C . GLU A 1 280 ? 2.145 15.359 -18.969 1 84.88 280 GLU A C 1
ATOM 2099 O O . GLU A 1 280 ? 2.205 15.375 -20.203 1 84.88 280 GLU A O 1
ATOM 2104 N N . LYS A 1 281 ? 1.588 14.422 -18.312 1 81.94 281 LYS A N 1
ATOM 2105 C CA . LYS A 1 281 ? 1.104 13.234 -19 1 81.94 281 LYS A CA 1
ATOM 2106 C C . LYS A 1 281 ? -0.4 13.312 -19.25 1 81.94 281 LYS A C 1
ATOM 2108 O O . LYS A 1 281 ? -0.958 12.492 -19.984 1 81.94 281 LYS A O 1
ATOM 2113 N N . ASP A 1 282 ? -1.006 14.297 -18.656 1 87.75 282 ASP A N 1
ATOM 2114 C CA . ASP A 1 282 ? -2.457 14.445 -18.719 1 87.75 282 ASP A CA 1
ATOM 2115 C C . ASP A 1 282 ? -3.16 13.125 -18.406 1 87.75 282 ASP A C 1
ATOM 2117 O O . ASP A 1 282 ? -3.969 12.641 -19.203 1 87.75 282 ASP A O 1
ATOM 2121 N N . ARG A 1 283 ? -2.803 12.602 -17.344 1 85.94 283 ARG A N 1
ATOM 2122 C CA . ARG A 1 283 ? -3.305 11.305 -16.891 1 85.94 283 ARG A CA 1
ATOM 2123 C C . ARG A 1 283 ? -3.648 11.336 -15.406 1 85.94 283 ARG A C 1
ATOM 2125 O O . ARG A 1 283 ? -2.91 11.906 -14.602 1 85.94 283 ARG A O 1
ATOM 2132 N N . ALA A 1 284 ? -4.777 10.656 -15.125 1 91 284 ALA A N 1
ATOM 2133 C CA . ALA A 1 284 ? -5.145 10.539 -13.719 1 91 284 ALA A CA 1
ATOM 2134 C C . ALA A 1 284 ? -4.035 9.867 -12.914 1 91 284 ALA A C 1
ATOM 2136 O O . ALA A 1 284 ? -3.416 8.906 -13.383 1 91 284 ALA A O 1
ATOM 2137 N N . ALA A 1 285 ? -3.764 10.32 -11.695 1 93.19 285 ALA A N 1
ATOM 2138 C CA . ALA A 1 285 ? -2.695 9.805 -10.844 1 93.19 285 ALA A CA 1
ATOM 2139 C C . ALA A 1 285 ? -2.812 8.289 -10.672 1 93.19 285 ALA A C 1
ATOM 2141 O O . ALA A 1 285 ? -1.804 7.578 -10.664 1 93.19 285 ALA A O 1
ATOM 2142 N N . ALA A 1 286 ? -4.012 7.797 -10.602 1 87.56 286 ALA A N 1
ATOM 2143 C CA . ALA A 1 286 ? -4.25 6.371 -10.375 1 87.56 286 ALA A CA 1
ATOM 2144 C C . ALA A 1 286 ? -3.73 5.535 -11.539 1 87.56 286 ALA A C 1
ATOM 2146 O O . ALA A 1 286 ? -3.461 4.344 -11.383 1 87.56 286 ALA A O 1
ATOM 2147 N N . GLU A 1 287 ? -3.578 6.145 -12.656 1 81.31 287 GLU A N 1
ATOM 2148 C CA . GLU A 1 287 ? -3.16 5.441 -13.867 1 81.31 287 GLU A CA 1
ATOM 2149 C C . GLU A 1 287 ? -1.659 5.586 -14.094 1 81.31 287 GLU A C 1
ATOM 2151 O O . GLU A 1 287 ? -1.113 5.012 -15.039 1 81.31 287 GLU A O 1
ATOM 2156 N N . CYS A 1 288 ? -1.041 6.328 -13.258 1 82.75 288 CYS A N 1
ATOM 2157 C CA . CYS A 1 288 ? 0.394 6.555 -13.398 1 82.75 288 CYS A CA 1
ATOM 2158 C C . CYS A 1 288 ? 1.186 5.406 -12.781 1 82.75 288 CYS A C 1
ATOM 2160 O O . CYS A 1 288 ? 0.631 4.59 -12.039 1 82.75 288 CYS A O 1
ATOM 2162 N N . SER A 1 289 ? 2.4 5.391 -13.133 1 77.69 289 SER A N 1
ATOM 2163 C CA . SER A 1 289 ? 3.283 4.406 -12.516 1 77.69 289 SER A CA 1
ATOM 2164 C C . SER A 1 289 ? 3.42 4.648 -11.016 1 77.69 289 SER A C 1
ATOM 2166 O O . SER A 1 289 ? 3.139 5.746 -10.531 1 77.69 289 SER A O 1
ATOM 2168 N N . THR A 1 290 ? 3.893 3.635 -10.25 1 78.12 290 THR A N 1
ATOM 2169 C CA . THR A 1 290 ? 4.07 3.725 -8.805 1 78.12 290 THR A CA 1
ATOM 2170 C C . THR A 1 290 ? 5.02 4.863 -8.438 1 78.12 290 THR A C 1
ATOM 2172 O O . THR A 1 290 ? 4.75 5.633 -7.516 1 78.12 290 THR A O 1
ATOM 2175 N N . GLY A 1 291 ? 6.09 4.926 -9.148 1 82.31 291 GLY A N 1
ATOM 2176 C CA . GLY A 1 291 ? 7.035 5.996 -8.891 1 82.31 291 GLY A CA 1
ATOM 2177 C C . GLY A 1 291 ? 6.465 7.375 -9.156 1 82.31 291 GLY A C 1
ATOM 2178 O O . GLY A 1 291 ? 6.75 8.328 -8.422 1 82.31 291 GLY A O 1
ATOM 2179 N N . GLU A 1 292 ? 5.668 7.422 -10.188 1 82.88 292 GLU A N 1
ATOM 2180 C CA . GLU A 1 292 ? 5.016 8.688 -10.516 1 82.88 292 GLU A CA 1
ATOM 2181 C C . GLU A 1 292 ? 3.971 9.055 -9.469 1 82.88 292 GLU A C 1
ATOM 2183 O O . GLU A 1 292 ? 3.846 10.227 -9.094 1 82.88 292 GLU A O 1
ATOM 2188 N N . GLN A 1 293 ? 3.244 8.102 -9.125 1 88.81 293 GLN A N 1
ATOM 2189 C CA . GLN A 1 293 ? 2.258 8.344 -8.07 1 88.81 293 GLN A CA 1
ATOM 2190 C C . GLN A 1 293 ? 2.918 8.906 -6.816 1 88.81 293 GLN A C 1
ATOM 2192 O O . GLN A 1 293 ? 2.445 9.891 -6.25 1 88.81 293 GLN A O 1
ATOM 2197 N N . LYS A 1 294 ? 3.98 8.328 -6.395 1 88.5 294 LYS A N 1
ATOM 2198 C CA . LYS A 1 294 ? 4.691 8.773 -5.203 1 88.5 294 LYS A CA 1
ATOM 2199 C C . LYS A 1 294 ? 5.227 10.195 -5.387 1 88.5 294 LYS A C 1
ATOM 2201 O O . LYS A 1 294 ? 5.199 11 -4.453 1 88.5 294 LYS A O 1
ATOM 2206 N N . ALA A 1 295 ? 5.719 10.445 -6.539 1 90.38 295 ALA A N 1
ATOM 2207 C CA . ALA A 1 295 ? 6.227 11.781 -6.828 1 90.38 295 ALA A CA 1
ATOM 2208 C C . ALA A 1 295 ? 5.113 12.82 -6.727 1 90.38 295 ALA A C 1
ATOM 2210 O O . ALA A 1 295 ? 5.336 13.938 -6.238 1 90.38 295 ALA A O 1
ATOM 2211 N N . LEU A 1 296 ? 3.955 12.461 -7.188 1 93 296 LEU A N 1
ATOM 2212 C CA . LEU A 1 296 ? 2.811 13.367 -7.117 1 93 296 LEU A CA 1
ATOM 2213 C C . LEU A 1 296 ? 2.41 13.625 -5.668 1 93 296 LEU A C 1
ATOM 2215 O O . LEU A 1 296 ? 2.133 14.766 -5.289 1 93 296 LEU A O 1
ATOM 2219 N N . ILE A 1 297 ? 2.385 12.602 -4.863 1 94.88 297 ILE A N 1
ATOM 2220 C CA . ILE A 1 297 ? 2.039 12.742 -3.451 1 94.88 297 ILE A CA 1
ATOM 2221 C C . ILE A 1 297 ? 3.078 13.609 -2.748 1 94.88 297 ILE A C 1
ATOM 2223 O O . ILE A 1 297 ? 2.727 14.492 -1.964 1 94.88 297 ILE A O 1
ATOM 2227 N N . LEU A 1 298 ? 4.32 13.344 -3.072 1 93.69 298 LEU A N 1
ATOM 2228 C CA . LEU A 1 298 ? 5.402 14.109 -2.463 1 93.69 298 LEU A CA 1
ATOM 2229 C C . LEU A 1 298 ? 5.305 15.578 -2.842 1 93.69 298 LEU A C 1
ATOM 2231 O O . LEU A 1 298 ? 5.602 16.453 -2.025 1 93.69 298 LEU A O 1
ATOM 2235 N N . ASN A 1 299 ? 4.918 15.773 -4.074 1 93.38 299 ASN A N 1
ATOM 2236 C CA . ASN A 1 299 ? 4.723 17.156 -4.508 1 93.38 299 ASN A CA 1
ATOM 2237 C C . ASN A 1 299 ? 3.658 17.859 -3.67 1 93.38 299 ASN A C 1
ATOM 2239 O O . ASN A 1 299 ? 3.822 19.031 -3.307 1 93.38 299 ASN A O 1
ATOM 2243 N N . LEU A 1 300 ? 2.588 17.219 -3.348 1 94.5 300 LEU A N 1
ATOM 2244 C CA . LEU A 1 300 ? 1.532 17.75 -2.494 1 94.5 300 LEU A CA 1
ATOM 2245 C C . LEU A 1 300 ? 2.064 18.062 -1.096 1 94.5 300 LEU A C 1
ATOM 2247 O O . LEU A 1 300 ? 1.799 19.125 -0.541 1 94.5 300 LEU A O 1
ATOM 2251 N N . VAL A 1 301 ? 2.812 17.172 -0.565 1 95.38 301 VAL A N 1
ATOM 2252 C CA . VAL A 1 301 ? 3.375 17.297 0.775 1 95.38 301 VAL A CA 1
ATOM 2253 C C . VAL A 1 301 ? 4.352 18.469 0.822 1 95.38 301 VAL A C 1
ATOM 2255 O O . VAL A 1 301 ? 4.297 19.297 1.737 1 95.38 301 VAL A O 1
ATOM 2258 N N . LEU A 1 302 ? 5.176 18.562 -0.188 1 94.69 302 LEU A N 1
ATOM 2259 C CA . LEU A 1 302 ? 6.156 19.641 -0.244 1 94.69 302 LEU A CA 1
ATOM 2260 C C . LEU A 1 302 ? 5.469 20.984 -0.461 1 94.69 302 LEU A C 1
ATOM 2262 O O . LEU A 1 302 ? 5.91 22 0.075 1 94.69 302 LEU A O 1
ATOM 2266 N N . ALA A 1 303 ? 4.43 20.953 -1.271 1 95.62 303 ALA A N 1
ATOM 2267 C CA . ALA A 1 303 ? 3.652 22.188 -1.462 1 95.62 303 ALA A CA 1
ATOM 2268 C C . ALA A 1 303 ? 3.066 22.672 -0.14 1 95.62 303 ALA A C 1
ATOM 2270 O O . ALA A 1 303 ? 3.125 23.859 0.17 1 95.62 303 ALA A O 1
ATOM 2271 N N . GLN A 1 304 ? 2.531 21.797 0.604 1 96.12 304 GLN A N 1
ATOM 2272 C CA . GLN A 1 304 ? 1.981 22.156 1.907 1 96.12 304 GLN A CA 1
ATOM 2273 C C . GLN A 1 304 ? 3.078 22.625 2.855 1 96.12 304 GLN A C 1
ATOM 2275 O O . GLN A 1 304 ? 2.893 23.609 3.588 1 96.12 304 GLN A O 1
ATOM 2280 N N . ALA A 1 305 ? 4.156 21.938 2.848 1 95.06 305 ALA A N 1
ATOM 2281 C CA . ALA A 1 305 ? 5.281 22.344 3.686 1 95.06 305 ALA A CA 1
ATOM 2282 C C . ALA A 1 305 ? 5.734 23.766 3.348 1 95.06 305 ALA A C 1
ATOM 2284 O O . ALA A 1 305 ? 5.973 24.578 4.246 1 95.06 305 ALA A O 1
ATOM 2285 N N . ALA A 1 306 ? 5.832 24.031 2.096 1 94.31 306 ALA A N 1
ATOM 2286 C CA . ALA A 1 306 ? 6.246 25.359 1.644 1 94.31 306 ALA A CA 1
ATOM 2287 C C . ALA A 1 306 ? 5.242 26.422 2.08 1 94.31 306 ALA A C 1
ATOM 2289 O O . ALA A 1 306 ? 5.629 27.484 2.594 1 94.31 306 ALA A O 1
ATOM 2290 N N . ARG A 1 307 ? 4.047 26.125 1.863 1 94.19 307 ARG A N 1
ATOM 2291 C CA . ARG A 1 307 ? 2.975 27.031 2.27 1 94.19 307 ARG A CA 1
ATOM 2292 C C . ARG A 1 307 ? 3.061 27.344 3.76 1 94.19 307 ARG A C 1
ATOM 2294 O O . ARG A 1 307 ? 3.006 28.516 4.156 1 94.19 307 ARG A O 1
ATOM 2301 N N . LEU A 1 308 ? 3.24 26.375 4.562 1 93.94 308 LEU A N 1
ATOM 2302 C CA . LEU A 1 308 ? 3.279 26.531 6.012 1 93.94 308 LEU A CA 1
ATOM 2303 C C . LEU A 1 308 ? 4.562 27.234 6.445 1 93.94 308 LEU A C 1
ATOM 2305 O O . LEU A 1 308 ? 4.551 28.016 7.395 1 93.94 308 LEU A O 1
ATOM 2309 N N . ALA A 1 309 ? 5.602 26.938 5.793 1 91.94 309 ALA A N 1
ATOM 2310 C CA . ALA A 1 309 ? 6.887 27.547 6.129 1 91.94 309 ALA A CA 1
ATOM 2311 C C . ALA A 1 309 ? 6.852 29.062 5.902 1 91.94 309 ALA A C 1
ATOM 2313 O O . ALA A 1 309 ? 7.535 29.812 6.602 1 91.94 309 ALA A O 1
ATOM 2314 N N . ARG A 1 310 ? 6.062 29.438 4.984 1 89.5 310 ARG A N 1
ATOM 2315 C CA . ARG A 1 310 ? 6.02 30.859 4.621 1 89.5 310 ARG A CA 1
ATOM 2316 C C . ARG A 1 310 ? 4.984 31.609 5.453 1 89.5 310 ARG A C 1
ATOM 2318 O O . ARG A 1 310 ? 4.926 32.844 5.422 1 89.5 310 ARG A O 1
ATOM 2325 N N . ALA A 1 311 ? 4.25 30.859 6.133 1 86 311 ALA A N 1
ATOM 2326 C CA . ALA A 1 311 ? 3.254 31.5 6.988 1 86 311 ALA A CA 1
ATOM 2327 C C . ALA A 1 311 ? 3.906 32.094 8.227 1 86 311 ALA A C 1
ATOM 2329 O O . ALA A 1 311 ? 4.656 31.438 8.938 1 86 311 ALA A O 1
ATOM 2330 N N . ASP A 1 312 ? 3.789 33.312 8.438 1 77.5 312 ASP A N 1
ATOM 2331 C CA . ASP A 1 312 ? 4.453 34 9.539 1 77.5 312 ASP A CA 1
ATOM 2332 C C . ASP A 1 312 ? 3.68 33.812 10.844 1 77.5 312 ASP A C 1
ATOM 2334 O O . ASP A 1 312 ? 4.25 33.938 11.938 1 77.5 312 ASP A O 1
ATOM 2338 N N . SER A 1 313 ? 2.492 33.469 10.773 1 76.19 313 SER A N 1
ATOM 2339 C CA . SER A 1 313 ? 1.627 33.469 11.945 1 76.19 313 SER A CA 1
ATOM 2340 C C . SER A 1 313 ? 1.675 32.156 12.68 1 76.19 313 SER A C 1
ATOM 2342 O O . SER A 1 313 ? 1.082 32 13.75 1 76.19 313 SER A O 1
ATOM 2344 N N . ALA A 1 314 ? 2.453 31.25 12.172 1 82.56 314 ALA A N 1
ATOM 2345 C CA . ALA A 1 314 ? 2.447 29.906 12.75 1 82.56 314 ALA A CA 1
ATOM 2346 C C . ALA A 1 314 ? 3.814 29.25 12.602 1 82.56 314 ALA A C 1
ATOM 2348 O O . ALA A 1 314 ? 4.629 29.656 11.781 1 82.56 314 ALA A O 1
ATOM 2349 N N . PRO A 1 315 ? 4.039 28.344 13.492 1 87.06 315 PRO A N 1
ATOM 2350 C CA . PRO A 1 315 ? 5.32 27.641 13.391 1 87.06 315 PRO A CA 1
ATOM 2351 C C . PRO A 1 315 ? 5.488 26.906 12.062 1 87.06 315 PRO A C 1
ATOM 2353 O O . PRO A 1 315 ? 4.512 26.406 11.5 1 87.06 315 PRO A O 1
ATOM 2356 N N . ALA A 1 316 ? 6.793 26.906 11.586 1 91.75 316 ALA A N 1
ATOM 2357 C CA . ALA A 1 316 ? 7.098 26.078 10.414 1 91.75 316 ALA A CA 1
ATOM 2358 C C . ALA A 1 316 ? 6.871 24.609 10.711 1 91.75 316 ALA A C 1
ATOM 2360 O O . ALA A 1 316 ? 7.051 24.156 11.844 1 91.75 316 ALA A O 1
ATOM 2361 N N . PRO A 1 317 ? 6.488 23.859 9.75 1 95.31 317 PRO A N 1
ATOM 2362 C CA . PRO A 1 317 ? 6.188 22.453 10 1 95.31 317 PRO A CA 1
ATOM 2363 C C . PRO A 1 317 ? 7.441 21.594 10.086 1 95.31 317 PRO A C 1
ATOM 2365 O O . PRO A 1 317 ? 8.484 21.953 9.531 1 95.31 317 PRO A O 1
ATOM 2368 N N . VAL A 1 318 ? 7.352 20.547 10.828 1 96.88 318 VAL A N 1
ATOM 2369 C CA . VAL A 1 318 ? 8.328 19.453 10.805 1 96.88 318 VAL A CA 1
ATOM 2370 C C . VAL A 1 318 ? 7.84 18.344 9.875 1 96.88 318 VAL A C 1
ATOM 2372 O O . VAL A 1 318 ? 6.691 17.922 9.961 1 96.88 318 VAL A O 1
ATOM 2375 N N . LEU A 1 319 ? 8.703 17.906 8.984 1 97.62 319 LEU A N 1
ATOM 2376 C CA . LEU A 1 319 ? 8.328 16.859 8.031 1 97.62 319 LEU A CA 1
ATOM 2377 C C . LEU A 1 319 ? 8.711 15.484 8.547 1 97.62 319 LEU A C 1
ATOM 2379 O O . LEU A 1 319 ? 9.82 15.289 9.047 1 97.62 319 LEU A O 1
ATOM 2383 N N . LEU A 1 320 ? 7.777 14.578 8.539 1 97.94 320 LEU A N 1
ATOM 2384 C CA . LEU A 1 320 ? 8.047 13.172 8.844 1 97.94 320 LEU A CA 1
ATOM 2385 C C . LEU A 1 320 ? 7.875 12.312 7.598 1 97.94 320 LEU A C 1
ATOM 2387 O O . LEU A 1 320 ? 6.75 12.07 7.152 1 97.94 320 LEU A O 1
ATOM 2391 N N . LEU A 1 321 ? 8.969 11.828 7.035 1 97 321 LEU A N 1
ATOM 2392 C CA . LEU A 1 321 ? 8.953 11.07 5.785 1 97 321 LEU A CA 1
ATOM 2393 C C . LEU A 1 321 ? 9.469 9.656 5.996 1 97 321 LEU A C 1
ATOM 2395 O O . LEU A 1 321 ? 10.68 9.43 6 1 97 321 LEU A O 1
ATOM 2399 N N . ASP A 1 322 ? 8.578 8.742 6.094 1 94.25 322 ASP A N 1
ATOM 2400 C CA . ASP A 1 322 ? 8.906 7.352 6.391 1 94.25 322 ASP A CA 1
ATOM 2401 C C . ASP A 1 322 ? 9.156 6.559 5.109 1 94.25 322 ASP A C 1
ATOM 2403 O O . ASP A 1 322 ? 8.242 6.363 4.305 1 94.25 322 ASP A O 1
ATOM 2407 N N . GLU A 1 323 ? 10.336 6.117 4.863 1 89.94 323 GLU A N 1
ATOM 2408 C CA . GLU A 1 323 ? 10.781 5.223 3.801 1 89.94 323 GLU A CA 1
ATOM 2409 C C . GLU A 1 323 ? 10.516 5.828 2.426 1 89.94 323 GLU A C 1
ATOM 2411 O O . GLU A 1 323 ? 10.312 5.102 1.451 1 89.94 323 GLU A O 1
ATOM 2416 N N . VAL A 1 324 ? 10.516 7.113 2.34 1 90 324 VAL A N 1
ATOM 2417 C CA . VAL A 1 324 ? 10.156 7.793 1.098 1 90 324 VAL A CA 1
ATOM 2418 C C . VAL A 1 324 ? 11.32 7.719 0.114 1 90 324 VAL A C 1
ATOM 2420 O O . VAL A 1 324 ? 11.117 7.547 -1.09 1 90 324 VAL A O 1
ATOM 2423 N N . ALA A 1 325 ? 12.562 7.742 0.603 1 89.56 325 ALA A N 1
ATOM 2424 C CA . ALA A 1 325 ? 13.75 7.844 -0.235 1 89.56 325 ALA A CA 1
ATOM 2425 C C . ALA A 1 325 ? 13.969 6.559 -1.034 1 89.56 325 ALA A C 1
ATOM 2427 O O . ALA A 1 325 ? 14.516 6.598 -2.141 1 89.56 325 ALA A O 1
ATOM 2428 N N . ALA A 1 326 ? 13.445 5.465 -0.544 1 86.25 326 ALA A N 1
ATOM 2429 C CA . ALA A 1 326 ? 13.703 4.152 -1.136 1 86.25 326 ALA A CA 1
ATOM 2430 C C . ALA A 1 326 ? 13.031 4.023 -2.498 1 86.25 326 ALA A C 1
ATOM 2432 O O . ALA A 1 326 ? 13.492 3.27 -3.357 1 86.25 326 ALA A O 1
ATOM 2433 N N . HIS A 1 327 ? 12.062 4.824 -2.746 1 83.88 327 HIS A N 1
ATOM 2434 C CA . HIS A 1 327 ? 11.273 4.672 -3.963 1 83.88 327 HIS A CA 1
ATOM 2435 C C . HIS A 1 327 ? 11.602 5.766 -4.973 1 83.88 327 HIS A C 1
ATOM 2437 O O . HIS A 1 327 ? 11.039 5.789 -6.074 1 83.88 327 HIS A O 1
ATOM 2443 N N . LEU A 1 328 ? 12.383 6.656 -4.531 1 89.12 328 LEU A N 1
ATOM 2444 C CA . LEU A 1 328 ? 12.781 7.746 -5.418 1 89.12 328 LEU A CA 1
ATOM 2445 C C . LEU A 1 328 ? 14.109 7.441 -6.098 1 89.12 328 LEU A C 1
ATOM 2447 O O . LEU A 1 328 ? 15 6.836 -5.492 1 89.12 328 LEU A O 1
ATOM 2451 N N . ASP A 1 329 ? 14.203 7.777 -7.355 1 89.06 329 ASP A N 1
ATOM 2452 C CA . ASP A 1 329 ? 15.508 7.699 -7.996 1 89.06 329 ASP A CA 1
ATOM 2453 C C . ASP A 1 329 ? 16.453 8.766 -7.449 1 89.06 329 ASP A C 1
ATOM 2455 O O . ASP A 1 329 ? 16.047 9.625 -6.668 1 89.06 329 ASP A O 1
ATOM 2459 N N . ARG A 1 330 ? 17.688 8.703 -7.832 1 89.56 330 ARG A N 1
ATOM 2460 C CA . ARG A 1 330 ? 18.75 9.547 -7.289 1 89.56 330 ARG A CA 1
ATOM 2461 C C . ARG A 1 330 ? 18.422 11.023 -7.492 1 89.56 330 ARG A C 1
ATOM 2463 O O . ARG A 1 330 ? 18.625 11.836 -6.586 1 89.56 330 ARG A O 1
ATOM 2470 N N . VAL A 1 331 ? 17.891 11.367 -8.625 1 90.31 331 VAL A N 1
ATOM 2471 C CA . VAL A 1 331 ? 17.609 12.75 -8.977 1 90.31 331 VAL A CA 1
ATOM 2472 C C . VAL A 1 331 ? 16.484 13.289 -8.094 1 90.31 331 VAL A C 1
ATOM 2474 O O . VAL A 1 331 ? 16.594 14.375 -7.516 1 90.31 331 VAL A O 1
ATOM 2477 N N . ARG A 1 332 ? 15.508 12.562 -7.977 1 91.19 332 ARG A N 1
ATOM 2478 C CA . ARG A 1 332 ? 14.367 13 -7.18 1 91.19 332 ARG A CA 1
ATOM 2479 C C . ARG A 1 332 ? 14.711 13.016 -5.691 1 91.19 332 ARG A C 1
ATOM 2481 O O . ARG A 1 332 ? 14.219 13.867 -4.949 1 91.19 332 ARG A O 1
ATOM 2488 N N . ARG A 1 333 ? 15.523 12.086 -5.25 1 93.38 333 ARG A N 1
ATOM 2489 C CA . ARG A 1 333 ? 15.977 12.102 -3.861 1 93.38 333 ARG A CA 1
ATOM 2490 C C . ARG A 1 333 ? 16.734 13.383 -3.543 1 93.38 333 ARG A C 1
ATOM 2492 O O . ARG A 1 333 ? 16.469 14.031 -2.533 1 93.38 333 ARG A O 1
ATOM 2499 N N . ALA A 1 334 ? 17.656 13.68 -4.375 1 94 334 ALA A N 1
ATOM 2500 C CA . ALA A 1 334 ? 18.438 14.898 -4.188 1 94 334 ALA A CA 1
ATOM 2501 C C . ALA A 1 334 ? 17.531 16.141 -4.199 1 94 334 ALA A C 1
ATOM 2503 O O . ALA A 1 334 ? 17.703 17.031 -3.373 1 94 334 ALA A O 1
ATOM 2504 N N . ALA A 1 335 ? 16.578 16.156 -5.098 1 93.12 335 ALA A N 1
ATOM 2505 C CA . ALA A 1 335 ? 15.656 17.281 -5.203 1 93.12 335 ALA A CA 1
ATOM 2506 C C . ALA A 1 335 ? 14.82 17.422 -3.938 1 93.12 335 ALA A C 1
ATOM 2508 O O . ALA A 1 335 ? 14.547 18.531 -3.484 1 93.12 335 ALA A O 1
ATOM 2509 N N . LEU A 1 336 ? 14.391 16.328 -3.432 1 94.38 336 LEU A N 1
ATOM 2510 C CA . LEU A 1 336 ? 13.641 16.328 -2.184 1 94.38 336 LEU A CA 1
ATOM 2511 C C . LEU A 1 336 ? 14.445 16.984 -1.063 1 94.38 336 LEU A C 1
ATOM 2513 O O . LEU A 1 336 ? 13.945 17.875 -0.368 1 94.38 336 LEU A O 1
ATOM 2517 N N . PHE A 1 337 ? 15.688 16.609 -0.915 1 96.5 337 PHE A N 1
ATOM 2518 C CA . PHE A 1 337 ? 16.547 17.141 0.14 1 96.5 337 PHE A CA 1
ATOM 2519 C C . PHE A 1 337 ? 16.828 18.609 -0.092 1 96.5 337 PHE A C 1
ATOM 2521 O O . PHE A 1 337 ? 16.812 19.406 0.851 1 96.5 337 PHE A O 1
ATOM 2528 N N . ASP A 1 338 ? 17.016 18.969 -1.341 1 94.69 338 ASP A N 1
ATOM 2529 C CA . ASP A 1 338 ? 17.234 20.359 -1.693 1 94.69 338 ASP A CA 1
ATOM 2530 C C . ASP A 1 338 ? 16.031 21.219 -1.302 1 94.69 338 ASP A C 1
ATOM 2532 O O . ASP A 1 338 ? 16.203 22.312 -0.76 1 94.69 338 ASP A O 1
ATOM 2536 N N . GLU A 1 339 ? 14.898 20.734 -1.586 1 92.94 339 GLU A N 1
ATOM 2537 C CA . GLU A 1 339 ? 13.68 21.484 -1.269 1 92.94 339 GLU A CA 1
ATOM 2538 C C . GLU A 1 339 ? 13.523 21.656 0.239 1 92.94 339 GLU A C 1
ATOM 2540 O O . GLU A 1 339 ? 13.172 22.734 0.709 1 92.94 339 GLU A O 1
ATOM 2545 N N . ILE A 1 340 ? 13.766 20.625 0.976 1 95.06 340 ILE A N 1
ATOM 2546 C CA . ILE A 1 340 ? 13.656 20.672 2.43 1 95.06 340 ILE A CA 1
ATOM 2547 C C . ILE A 1 340 ? 14.625 21.719 2.986 1 95.06 340 ILE A C 1
ATOM 2549 O O . ILE A 1 340 ? 14.25 22.531 3.832 1 95.06 340 ILE A O 1
ATOM 2553 N N . GLU A 1 341 ? 15.805 21.703 2.451 1 94.25 341 GLU A N 1
ATOM 2554 C CA . GLU A 1 341 ? 16.828 22.656 2.891 1 94.25 341 GLU A CA 1
ATOM 2555 C C . GLU A 1 341 ? 16.469 24.078 2.504 1 94.25 341 GLU A C 1
ATOM 2557 O O . GLU A 1 341 ? 16.609 25 3.311 1 94.25 341 GLU A O 1
ATOM 2562 N N . ALA A 1 342 ? 16.031 24.234 1.324 1 91.81 342 ALA A N 1
ATOM 2563 C CA . ALA A 1 342 ? 15.664 25.562 0.83 1 91.81 342 ALA A CA 1
ATOM 2564 C C . ALA A 1 342 ? 14.539 26.172 1.668 1 91.81 342 ALA A C 1
ATOM 2566 O O . ALA A 1 342 ? 14.5 27.391 1.876 1 91.81 342 ALA A O 1
ATOM 2567 N N . LEU A 1 343 ? 13.695 25.359 2.18 1 92 343 LEU A N 1
ATOM 2568 C CA . LEU A 1 343 ? 12.57 25.828 2.982 1 92 343 LEU A CA 1
ATOM 2569 C C . LEU A 1 343 ? 12.969 25.984 4.441 1 92 343 LEU A C 1
ATOM 2571 O O . LEU A 1 343 ? 12.203 26.531 5.246 1 92 343 LEU A O 1
ATOM 2575 N N . GLY A 1 344 ? 14.188 25.547 4.742 1 92.06 344 GLY A N 1
ATOM 2576 C CA . GLY A 1 344 ? 14.68 25.641 6.105 1 92.06 344 GLY A CA 1
ATOM 2577 C C . GLY A 1 344 ? 13.914 24.781 7.086 1 92.06 344 GLY A C 1
ATOM 2578 O O . GLY A 1 344 ? 13.688 25.172 8.234 1 92.06 344 GLY A O 1
ATOM 2579 N N . LEU A 1 345 ? 13.492 23.625 6.641 1 94.94 345 LEU A N 1
ATOM 2580 C CA . LEU A 1 345 ? 12.641 22.781 7.465 1 94.94 345 LEU A CA 1
ATOM 2581 C C . LEU A 1 345 ? 13.461 21.672 8.133 1 94.94 345 LEU A C 1
ATOM 2583 O O . LEU A 1 345 ? 14.43 21.188 7.562 1 94.94 345 LEU A O 1
ATOM 2587 N N . GLN A 1 346 ? 13.07 21.391 9.344 1 97 346 GLN A N 1
ATOM 2588 C CA . GLN A 1 346 ? 13.5 20.109 9.891 1 97 346 GLN A CA 1
ATOM 2589 C C . GLN A 1 346 ? 12.664 18.969 9.328 1 97 346 GLN A C 1
ATOM 2591 O O . GLN A 1 346 ? 11.461 19.125 9.102 1 97 346 GLN A O 1
ATOM 2596 N N . ALA A 1 347 ? 13.305 17.891 9.055 1 97.81 347 ALA A N 1
ATOM 2597 C CA . ALA A 1 347 ? 12.648 16.688 8.523 1 97.81 347 ALA A CA 1
ATOM 2598 C C . ALA A 1 347 ? 13.25 15.43 9.141 1 97.81 347 ALA A C 1
ATOM 2600 O O . ALA A 1 347 ? 14.438 15.398 9.484 1 97.81 347 ALA A O 1
ATOM 2601 N N . PHE A 1 348 ? 12.406 14.492 9.391 1 98.19 348 PHE A N 1
ATOM 2602 C CA . PHE A 1 348 ? 12.828 13.156 9.773 1 98.19 348 PHE A CA 1
ATOM 2603 C C . PHE A 1 348 ? 12.594 12.164 8.641 1 98.19 348 PHE A C 1
ATOM 2605 O O . PHE A 1 348 ? 11.453 11.969 8.211 1 98.19 348 PHE A O 1
ATOM 2612 N N . LEU A 1 349 ? 13.695 11.594 8.172 1 97.69 349 LEU A N 1
ATOM 2613 C CA . LEU A 1 349 ? 13.633 10.648 7.066 1 97.69 349 LEU A CA 1
ATOM 2614 C C . LEU A 1 349 ? 14.156 9.281 7.492 1 97.69 349 LEU A C 1
ATOM 2616 O O . LEU A 1 349 ? 15.148 9.188 8.211 1 97.69 349 LEU A O 1
ATOM 2620 N N . THR A 1 350 ? 13.469 8.273 7.129 1 95.38 350 THR A N 1
ATOM 2621 C CA . THR A 1 350 ? 13.93 6.93 7.461 1 95.38 350 THR A CA 1
ATOM 2622 C C . THR A 1 350 ? 14.273 6.145 6.195 1 95.38 350 THR A C 1
ATOM 2624 O O . THR A 1 350 ? 13.742 6.434 5.121 1 95.38 350 THR A O 1
ATOM 2627 N N . GLY A 1 351 ? 15.195 5.242 6.281 1 92.69 351 GLY A N 1
ATOM 2628 C CA . GLY A 1 351 ? 15.594 4.336 5.215 1 92.69 351 GLY A CA 1
ATOM 2629 C C . GLY A 1 351 ? 16.391 3.148 5.707 1 92.69 351 GLY A C 1
ATOM 2630 O O . GLY A 1 351 ? 16.953 3.186 6.805 1 92.69 351 GLY A O 1
ATOM 2631 N N . THR A 1 352 ? 16.484 2.186 4.867 1 88.5 352 THR A N 1
ATOM 2632 C CA . THR A 1 352 ? 17.172 0.956 5.254 1 88.5 352 THR A CA 1
ATOM 2633 C C . THR A 1 352 ? 18.672 1.102 5.105 1 88.5 352 THR A C 1
ATOM 2635 O O . THR A 1 352 ? 19.438 0.41 5.781 1 88.5 352 THR A O 1
ATOM 2638 N N . ASP A 1 353 ? 19.094 2.039 4.18 1 90.38 353 ASP A N 1
ATOM 2639 C CA . ASP A 1 353 ? 20.5 2.176 3.852 1 90.38 353 ASP A CA 1
ATOM 2640 C C . ASP A 1 353 ? 20.938 3.639 3.9 1 90.38 353 ASP A C 1
ATOM 2642 O O . ASP A 1 353 ? 20.203 4.527 3.463 1 90.38 353 ASP A O 1
ATOM 2646 N N . GLU A 1 354 ? 22.172 3.795 4.34 1 91.75 354 GLU A N 1
ATOM 2647 C CA . GLU A 1 354 ? 22.703 5.148 4.43 1 91.75 354 GLU A CA 1
ATOM 2648 C C . GLU A 1 354 ? 22.859 5.77 3.047 1 91.75 354 GLU A C 1
ATOM 2650 O O . GLU A 1 354 ? 22.797 6.992 2.896 1 91.75 354 GLU A O 1
ATOM 2655 N N . HIS A 1 355 ? 23.047 4.938 2.049 1 89.81 355 HIS A N 1
ATOM 2656 C CA . HIS A 1 355 ? 23.297 5.426 0.695 1 89.81 355 HIS A CA 1
ATOM 2657 C C . HIS A 1 355 ? 22.109 6.234 0.178 1 89.81 355 HIS A C 1
ATOM 2659 O O . HIS A 1 355 ? 22.281 7.113 -0.67 1 89.81 355 HIS A O 1
ATOM 2665 N N . LEU A 1 356 ? 21 5.961 0.683 1 92.69 356 LEU A N 1
ATOM 2666 C CA . LEU A 1 356 ? 19.797 6.668 0.279 1 92.69 356 LEU A CA 1
ATOM 2667 C C . LEU A 1 356 ? 19.891 8.148 0.614 1 92.69 356 LEU A C 1
ATOM 2669 O O . LEU A 1 356 ? 19.156 8.969 0.06 1 92.69 356 LEU A O 1
ATOM 2673 N N . PHE A 1 357 ? 20.812 8.5 1.563 1 95.56 357 PHE A N 1
ATOM 2674 C CA . PHE A 1 357 ? 20.875 9.867 2.078 1 95.56 357 PHE A CA 1
ATOM 2675 C C . PHE A 1 357 ? 22.188 10.531 1.724 1 95.56 357 PHE A C 1
ATOM 2677 O O . PHE A 1 357 ? 22.625 11.477 2.391 1 95.56 357 PHE A O 1
ATOM 2684 N N . GLU A 1 358 ? 22.797 10.016 0.721 1 93.75 358 GLU A N 1
ATOM 2685 C CA . GLU A 1 358 ? 24.109 10.539 0.312 1 93.75 358 GLU A CA 1
ATOM 2686 C C . GLU A 1 358 ? 24.016 12.023 -0.017 1 93.75 358 GLU A C 1
ATOM 2688 O O . GLU A 1 358 ? 24.953 12.781 0.281 1 93.75 358 GLU A O 1
ATOM 2693 N N . ALA A 1 359 ? 22.938 12.43 -0.609 1 94.38 359 ALA A N 1
ATOM 2694 C CA . ALA A 1 359 ? 22.781 13.82 -1.029 1 94.38 359 ALA A CA 1
ATOM 2695 C C . ALA A 1 359 ? 22.562 14.734 0.173 1 94.38 359 ALA A C 1
ATOM 2697 O O . ALA A 1 359 ? 22.594 15.961 0.041 1 94.38 359 ALA A O 1
ATOM 2698 N N . LEU A 1 360 ? 22.406 14.203 1.369 1 95.12 360 LEU A N 1
ATOM 2699 C CA . LEU A 1 360 ? 22.25 14.984 2.596 1 95.12 360 LEU A CA 1
ATOM 2700 C C . LEU A 1 360 ? 23.578 15.086 3.342 1 95.12 360 LEU A C 1
ATOM 2702 O O . LEU A 1 360 ? 23.641 15.656 4.43 1 95.12 360 LEU A O 1
ATOM 2706 N N . ALA A 1 361 ? 24.594 14.469 2.742 1 93.06 361 ALA A N 1
ATOM 2707 C CA . ALA A 1 361 ? 25.906 14.516 3.396 1 93.06 361 ALA A CA 1
ATOM 2708 C C . ALA A 1 361 ? 26.312 15.945 3.715 1 93.06 361 ALA A C 1
ATOM 2710 O O . ALA A 1 361 ? 26.312 16.812 2.834 1 93.06 361 ALA A O 1
ATOM 2711 N N . GLY A 1 362 ? 26.578 16.188 5 1 92.5 362 GLY A N 1
ATOM 2712 C CA . GLY A 1 362 ? 27 17.5 5.43 1 92.5 362 GLY A CA 1
ATOM 2713 C C . GLY A 1 362 ? 25.859 18.453 5.703 1 92.5 362 GLY A C 1
ATOM 2714 O O . GLY A 1 362 ? 26.062 19.531 6.262 1 92.5 362 GLY A O 1
ATOM 2715 N N . ARG A 1 363 ? 24.641 18.094 5.316 1 94.69 363 ARG A N 1
ATOM 2716 C CA . ARG A 1 363 ? 23.516 19 5.406 1 94.69 363 ARG A CA 1
ATOM 2717 C C . ARG A 1 363 ? 22.484 18.5 6.422 1 94.69 363 ARG A C 1
ATOM 2719 O O . ARG A 1 363 ? 21.625 19.25 6.863 1 94.69 363 ARG A O 1
ATOM 2726 N N . GLY A 1 364 ? 22.656 17.328 6.773 1 95.38 364 GLY A N 1
ATOM 2727 C CA . GLY A 1 364 ? 21.719 16.719 7.695 1 95.38 364 GLY A CA 1
ATOM 2728 C C . GLY A 1 364 ? 22.391 16.047 8.875 1 95.38 364 GLY A C 1
ATOM 2729 O O . GLY A 1 364 ? 23.625 16.016 8.953 1 95.38 364 GLY A O 1
ATOM 2730 N N . GLN A 1 365 ? 21.609 15.727 9.852 1 96.62 365 GLN A N 1
ATOM 2731 C CA . GLN A 1 365 ? 22.047 14.945 11.008 1 96.62 365 GLN A CA 1
ATOM 2732 C C . GLN A 1 365 ? 21.688 13.469 10.844 1 96.62 365 GLN A C 1
ATOM 2734 O O . GLN A 1 365 ? 20.5 13.117 10.766 1 96.62 365 GLN A O 1
ATOM 2739 N N . GLY A 1 366 ? 22.688 12.625 10.797 1 96.56 366 GLY A N 1
ATOM 2740 C CA . GLY A 1 366 ? 22.453 11.211 10.523 1 96.56 366 GLY A CA 1
ATOM 2741 C C . GLY A 1 366 ? 22.562 10.344 11.766 1 96.56 366 GLY A C 1
ATOM 2742 O O . GLY A 1 366 ? 23.406 10.586 12.625 1 96.56 366 GLY A O 1
ATOM 2743 N N . TRP A 1 367 ? 21.672 9.328 11.805 1 96.5 367 TRP A N 1
ATOM 2744 C CA . TRP A 1 367 ? 21.688 8.32 12.867 1 96.5 367 TRP A CA 1
ATOM 2745 C C . TRP A 1 367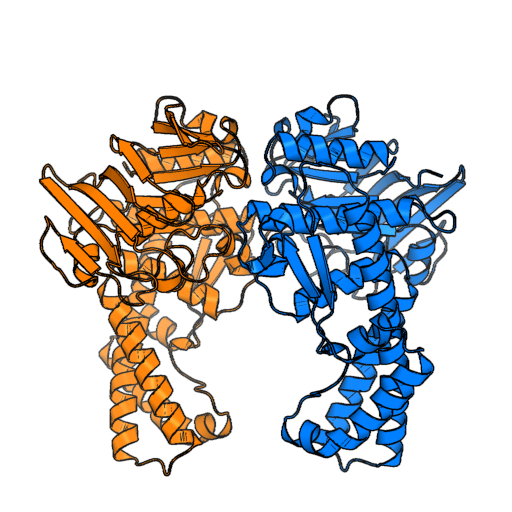 ? 21.625 6.914 12.289 1 96.5 367 TRP A C 1
ATOM 2747 O O . TRP A 1 367 ? 20.797 6.629 11.414 1 96.5 367 TRP A O 1
ATOM 2757 N N . ARG A 1 368 ? 22.5 6.082 12.742 1 95.25 368 ARG A N 1
ATOM 2758 C CA . ARG A 1 368 ? 22.453 4.66 12.414 1 95.25 368 ARG A CA 1
ATOM 2759 C C . ARG A 1 368 ? 21.75 3.865 13.5 1 95.25 368 ARG A C 1
ATOM 2761 O O . ARG A 1 368 ? 22.078 3.994 14.688 1 95.25 368 ARG A O 1
ATOM 2768 N N . MET A 1 369 ? 20.828 3.107 13.016 1 93.44 369 MET A N 1
ATOM 2769 C CA . MET A 1 369 ? 20.016 2.344 13.961 1 93.44 369 MET A CA 1
ATOM 2770 C C . MET A 1 369 ? 20.266 0.848 13.812 1 93.44 369 MET A C 1
ATOM 2772 O O . MET A 1 369 ? 20.484 0.358 12.703 1 93.44 369 MET A O 1
ATOM 2776 N N . ASP A 1 370 ? 20.297 0.194 14.914 1 86.94 370 ASP A N 1
ATOM 2777 C CA . ASP A 1 370 ? 20.359 -1.265 14.938 1 86.94 370 ASP A CA 1
ATOM 2778 C C . ASP A 1 370 ? 19.531 -1.83 16.094 1 86.94 370 ASP A C 1
ATOM 2780 O O . ASP A 1 370 ? 18.781 -1.101 16.75 1 86.94 370 ASP A O 1
ATOM 2784 N N . ALA A 1 371 ? 19.516 -3.141 16.25 1 75.19 371 ALA A N 1
ATOM 2785 C CA . ALA A 1 371 ? 18.719 -3.807 17.281 1 75.19 371 ALA A CA 1
ATOM 2786 C C . ALA A 1 371 ? 19.062 -3.279 18.672 1 75.19 371 ALA A C 1
ATOM 2788 O O . ALA A 1 371 ? 18.219 -3.295 19.562 1 75.19 371 ALA A O 1
ATOM 2789 N N . GLY A 1 372 ? 20.172 -2.725 18.766 1 68.81 372 GLY A N 1
ATOM 2790 C CA . GLY A 1 372 ? 20.625 -2.324 20.094 1 68.81 372 GLY A CA 1
ATOM 2791 C C . GLY A 1 372 ? 20.469 -0.835 20.344 1 68.81 372 GLY A C 1
ATOM 2792 O O . GLY A 1 372 ? 20.719 -0.366 21.453 1 68.81 372 GLY A O 1
ATOM 2793 N N . GLY A 1 373 ? 20.109 -0.19 19.391 1 81 373 GLY A N 1
ATOM 2794 C CA . GLY A 1 373 ? 20 1.246 19.594 1 81 373 GLY A CA 1
ATOM 2795 C C . GLY A 1 373 ? 20.406 2.055 18.375 1 81 373 GLY A C 1
ATOM 2796 O O . GLY A 1 373 ? 20.172 1.634 17.25 1 81 373 GLY A O 1
ATOM 2797 N N . PHE A 1 374 ? 20.609 3.359 18.609 1 86.94 374 PHE A N 1
ATOM 2798 C CA . PHE A 1 374 ? 21.031 4.199 17.484 1 86.94 374 PHE A CA 1
ATOM 2799 C C . PHE A 1 374 ? 22.188 5.098 17.891 1 86.94 374 PHE A C 1
ATOM 2801 O O . PHE A 1 374 ? 22.375 5.375 19.078 1 86.94 374 PHE A O 1
ATOM 2808 N N . ALA A 1 375 ? 23.094 5.336 17.047 1 89.69 375 ALA A N 1
ATOM 2809 C CA . ALA A 1 375 ? 24.281 6.184 17.203 1 89.69 375 ALA A CA 1
ATOM 2810 C C . ALA A 1 375 ? 24.406 7.16 16.031 1 89.69 375 ALA A C 1
ATOM 2812 O O . ALA A 1 375 ? 23.906 6.898 14.938 1 89.69 375 ALA A O 1
ATOM 2813 N N . PRO A 1 376 ? 25.016 8.328 16.391 1 90.62 376 PRO A N 1
ATOM 2814 C CA . PRO A 1 376 ? 25.25 9.258 15.281 1 90.62 376 PRO A CA 1
ATOM 2815 C C . PRO A 1 376 ? 26.031 8.625 14.141 1 90.62 376 PRO A C 1
ATOM 2817 O O . PRO A 1 376 ? 26.938 7.809 14.383 1 90.62 376 PRO A O 1
ATOM 2820 N N . ALA A 1 377 ? 25.594 9.008 12.984 1 87.81 377 ALA A N 1
ATOM 2821 C CA . ALA A 1 377 ? 26.266 8.461 11.805 1 87.81 377 ALA A CA 1
ATOM 2822 C C . ALA A 1 377 ? 27.562 9.227 11.508 1 87.81 377 ALA A C 1
ATOM 2824 O O . ALA A 1 377 ? 27.656 10.422 11.789 1 87.81 377 ALA A O 1
ATOM 2825 N N . MET B 1 1 ? 13.977 -29.516 -13.938 1 57.72 1 MET B N 1
ATOM 2826 C CA . MET B 1 1 ? 14.523 -28.891 -15.133 1 57.72 1 MET B CA 1
ATOM 2827 C C . MET B 1 1 ? 14.312 -27.375 -15.094 1 57.72 1 MET B C 1
ATOM 2829 O O . MET B 1 1 ? 13.375 -26.891 -14.445 1 57.72 1 MET B O 1
ATOM 2833 N N . ARG B 1 2 ? 15.445 -26.594 -15.414 1 76.88 2 ARG B N 1
ATOM 2834 C CA . ARG B 1 2 ? 15.555 -25.156 -15.273 1 76.88 2 ARG B CA 1
ATOM 2835 C C . ARG B 1 2 ? 14.766 -24.438 -16.359 1 76.88 2 ARG B C 1
ATOM 2837 O O . ARG B 1 2 ? 15.125 -24.484 -17.547 1 76.88 2 ARG B O 1
ATOM 2844 N N . THR B 1 3 ? 13.398 -24.188 -16.188 1 89.19 3 THR B N 1
ATOM 2845 C CA . THR B 1 3 ? 12.609 -23.375 -17.109 1 89.19 3 THR B CA 1
ATOM 2846 C C . THR B 1 3 ? 13.062 -21.922 -17.078 1 89.19 3 THR B C 1
ATOM 2848 O O . THR B 1 3 ? 13.219 -21.344 -15.992 1 89.19 3 THR B O 1
ATOM 2851 N N . ALA B 1 4 ? 13.375 -21.406 -18.328 1 95 4 ALA B N 1
ATOM 2852 C CA . ALA B 1 4 ? 13.828 -20.016 -18.359 1 95 4 ALA B CA 1
ATOM 2853 C C . ALA B 1 4 ? 13.43 -19.328 -19.672 1 95 4 ALA B C 1
ATOM 2855 O O . ALA B 1 4 ? 13.352 -19.984 -20.719 1 95 4 ALA B O 1
ATOM 2856 N N . LEU B 1 5 ? 13.125 -18.094 -19.531 1 96.81 5 LEU B N 1
ATOM 2857 C CA . LEU B 1 5 ? 13.016 -17.25 -20.734 1 96.81 5 LEU B CA 1
ATOM 2858 C C . LEU B 1 5 ? 14.391 -16.953 -21.312 1 96.81 5 LEU B C 1
ATOM 2860 O O . LEU B 1 5 ? 15.305 -16.562 -20.578 1 96.81 5 LEU B O 1
ATOM 2864 N N . THR B 1 6 ? 14.484 -17.125 -22.594 1 96.88 6 THR B N 1
ATOM 2865 C CA . THR B 1 6 ? 15.781 -16.859 -23.203 1 96.88 6 THR B CA 1
ATOM 2866 C C . THR B 1 6 ? 15.688 -15.664 -24.156 1 96.88 6 THR B C 1
ATOM 2868 O O . THR B 1 6 ? 16.703 -15.086 -24.547 1 96.88 6 THR B O 1
ATOM 2871 N N . ARG B 1 7 ? 14.508 -15.359 -24.547 1 97.5 7 ARG B N 1
ATOM 2872 C CA . ARG B 1 7 ? 14.258 -14.172 -25.375 1 97.5 7 ARG B CA 1
ATOM 2873 C C . ARG B 1 7 ? 12.906 -13.547 -25.016 1 97.5 7 ARG B C 1
ATOM 2875 O O . ARG B 1 7 ? 11.93 -14.258 -24.781 1 97.5 7 ARG B O 1
ATOM 2882 N N . LEU B 1 8 ? 12.852 -12.258 -25.016 1 97.88 8 LEU B N 1
ATOM 2883 C CA . LEU B 1 8 ? 11.625 -11.5 -24.812 1 97.88 8 LEU B CA 1
ATOM 2884 C C . LEU B 1 8 ? 11.516 -10.359 -25.812 1 97.88 8 LEU B C 1
ATOM 2886 O O . LEU B 1 8 ? 12.477 -9.609 -26.016 1 97.88 8 LEU B O 1
ATOM 2890 N N . SER B 1 9 ? 10.398 -10.297 -26.469 1 98 9 SER B N 1
ATOM 2891 C CA . SER B 1 9 ? 10.148 -9.227 -27.438 1 98 9 SER B CA 1
ATOM 2892 C C . SER B 1 9 ? 8.805 -8.555 -27.188 1 98 9 SER B C 1
ATOM 2894 O O . SER B 1 9 ? 7.812 -9.227 -26.906 1 98 9 SER B O 1
ATOM 2896 N N . LEU B 1 10 ? 8.805 -7.277 -27.219 1 97.62 10 LEU B N 1
ATOM 2897 C CA . LEU B 1 10 ? 7.605 -6.477 -27.016 1 97.62 10 LEU B CA 1
ATOM 2898 C C . LEU B 1 10 ? 7.324 -5.594 -28.234 1 97.62 10 LEU B C 1
ATOM 2900 O O . LEU B 1 10 ? 8.25 -5.055 -28.844 1 97.62 10 LEU B O 1
ATOM 2904 N N . THR B 1 11 ? 6.113 -5.469 -28.594 1 97.81 11 THR B N 1
ATOM 2905 C CA . THR B 1 11 ? 5.66 -4.543 -29.609 1 97.81 11 THR B CA 1
ATOM 2906 C C . THR B 1 11 ? 4.461 -3.734 -29.125 1 97.81 11 THR B C 1
ATOM 2908 O O . THR B 1 11 ? 3.414 -4.297 -28.797 1 97.81 11 THR B O 1
ATOM 2911 N N . ASP B 1 12 ? 4.652 -2.43 -29.094 1 96.94 12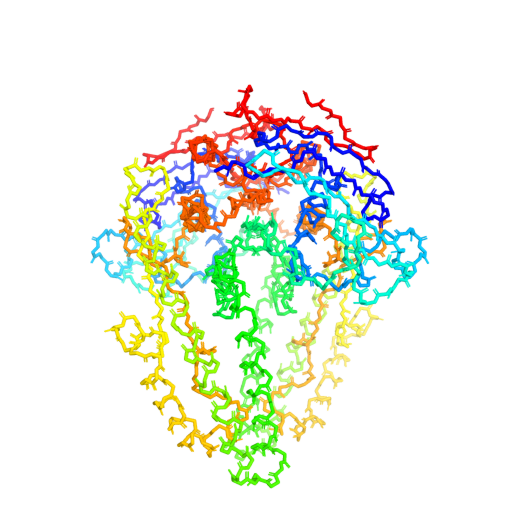 ASP B N 1
ATOM 2912 C CA . ASP B 1 12 ? 3.615 -1.474 -28.719 1 96.94 12 ASP B CA 1
ATOM 2913 C C . ASP B 1 12 ? 2.936 -1.881 -27.422 1 96.94 12 ASP B C 1
ATOM 2915 O O . ASP B 1 12 ? 1.707 -1.897 -27.328 1 96.94 12 ASP B O 1
ATOM 2919 N N . PHE B 1 13 ? 3.734 -2.213 -26.484 1 95.81 13 PHE B N 1
ATOM 2920 C CA . PHE B 1 13 ? 3.262 -2.676 -25.172 1 95.81 13 PHE B CA 1
ATOM 2921 C C . PHE B 1 13 ? 3.539 -1.635 -24.094 1 95.81 13 PHE B C 1
ATOM 2923 O O . PHE B 1 13 ? 4.695 -1.377 -23.766 1 95.81 13 PHE B O 1
ATOM 2930 N N . ARG B 1 14 ? 2.506 -1.055 -23.531 1 90.94 14 ARG B N 1
ATOM 2931 C CA . ARG B 1 14 ? 2.619 -0.004 -22.516 1 90.94 14 ARG B CA 1
ATOM 2932 C C . ARG B 1 14 ? 3.525 1.123 -23 1 90.94 14 ARG B C 1
ATOM 2934 O O . ARG B 1 14 ? 3.248 1.755 -24.031 1 90.94 14 ARG B O 1
ATOM 2941 N N . SER B 1 15 ? 4.676 1.314 -22.391 1 88 15 SER B N 1
ATOM 2942 C CA . SER B 1 15 ? 5.559 2.418 -22.766 1 88 15 SER B CA 1
ATOM 2943 C C . SER B 1 15 ? 6.516 2.014 -23.875 1 88 15 SER B C 1
ATOM 2945 O O . SER B 1 15 ? 7.297 2.836 -24.359 1 88 15 SER B O 1
ATOM 2947 N N . TYR B 1 16 ? 6.469 0.762 -24.281 1 93.69 16 TYR B N 1
ATOM 2948 C CA . TYR B 1 16 ? 7.43 0.264 -25.266 1 93.69 16 TYR B CA 1
ATOM 2949 C C . TYR B 1 16 ? 6.84 0.271 -26.672 1 93.69 16 TYR B C 1
ATOM 2951 O O . TYR B 1 16 ? 5.797 -0.344 -26.906 1 93.69 16 TYR B O 1
ATOM 2959 N N . ALA B 1 17 ? 7.512 0.976 -27.547 1 95.19 17 ALA B N 1
ATOM 2960 C CA . ALA B 1 17 ? 7.211 0.781 -28.953 1 95.19 17 ALA B CA 1
ATOM 2961 C C . ALA B 1 17 ? 7.734 -0.564 -29.453 1 95.19 17 ALA B C 1
ATOM 2963 O O . ALA B 1 17 ? 7.031 -1.295 -30.141 1 95.19 17 ALA B O 1
ATOM 2964 N N . SER B 1 18 ? 8.914 -0.763 -29.141 1 95.38 18 SER B N 1
ATOM 2965 C CA . SER B 1 18 ? 9.57 -2.039 -29.406 1 95.38 18 SER B CA 1
ATOM 2966 C C . SER B 1 18 ? 10.688 -2.301 -28.406 1 95.38 18 SER B C 1
ATOM 2968 O O . SER B 1 18 ? 11.344 -1.365 -27.938 1 95.38 18 SER B O 1
ATOM 2970 N N . ALA B 1 19 ? 10.852 -3.523 -28.016 1 95.19 19 ALA B N 1
ATOM 2971 C CA . ALA B 1 19 ? 11.953 -3.918 -27.141 1 95.19 19 ALA B CA 1
ATOM 2972 C C . ALA B 1 19 ? 12.297 -5.395 -27.328 1 95.19 19 ALA B C 1
ATOM 2974 O O . ALA B 1 19 ? 11.422 -6.215 -27.594 1 95.19 19 ALA B O 1
ATOM 2975 N N . GLU B 1 20 ? 13.578 -5.672 -27.266 1 95.56 20 GLU B N 1
ATOM 2976 C CA . GLU B 1 20 ? 14.062 -7.051 -27.297 1 95.56 20 GLU B CA 1
ATOM 2977 C C . GLU B 1 20 ? 15.117 -7.293 -26.234 1 95.56 20 GLU B C 1
ATOM 2979 O O . GLU B 1 20 ? 16.062 -6.516 -26.109 1 95.56 20 GLU B O 1
ATOM 2984 N N . LEU B 1 21 ? 14.922 -8.336 -25.5 1 95.5 21 LEU B N 1
ATOM 2985 C CA . LEU B 1 21 ? 15.867 -8.719 -24.453 1 95.5 21 LEU B CA 1
ATOM 2986 C C . LEU B 1 21 ? 16.375 -10.141 -24.672 1 95.5 21 LEU B C 1
ATOM 2988 O O . LEU B 1 21 ? 15.578 -11.078 -24.781 1 95.5 21 LEU B O 1
ATOM 2992 N N . ALA B 1 22 ? 17.719 -10.234 -24.797 1 96.38 22 ALA B N 1
ATOM 2993 C CA . ALA B 1 22 ? 18.359 -11.547 -24.781 1 96.38 22 ALA B CA 1
ATOM 2994 C C . ALA B 1 22 ? 18.703 -11.977 -23.359 1 96.38 22 ALA B C 1
ATOM 2996 O O . ALA B 1 22 ? 19.375 -11.25 -22.641 1 96.38 22 ALA B O 1
ATOM 2997 N N . LEU B 1 23 ? 18.203 -13.117 -23.016 1 96.56 23 LEU B N 1
ATOM 2998 C CA . LEU B 1 23 ? 18.359 -13.602 -21.656 1 96.56 23 LEU B CA 1
ATOM 2999 C C . LEU B 1 23 ? 19.094 -14.938 -21.625 1 96.56 23 LEU B C 1
ATOM 3001 O O . LEU B 1 23 ? 19.219 -15.594 -22.672 1 96.56 23 LEU B O 1
ATOM 3005 N N . ASP B 1 24 ? 19.656 -15.281 -20.422 1 94.19 24 ASP B N 1
ATOM 3006 C CA . ASP B 1 24 ? 20.469 -16.484 -20.375 1 94.19 24 ASP B CA 1
ATOM 3007 C C . ASP B 1 24 ? 20.031 -17.406 -19.234 1 94.19 24 ASP B C 1
ATOM 3009 O O . ASP B 1 24 ? 20.766 -18.312 -18.844 1 94.19 24 ASP B O 1
ATOM 3013 N N . GLY B 1 25 ? 18.891 -17.141 -18.672 1 93.94 25 GLY B N 1
ATOM 3014 C CA . GLY B 1 25 ? 18.312 -18 -17.656 1 93.94 25 GLY B CA 1
ATOM 3015 C C . GLY B 1 25 ? 18.656 -17.609 -16.234 1 93.94 25 GLY B C 1
ATOM 3016 O O . GLY B 1 25 ? 18.031 -18.062 -15.281 1 93.94 25 GLY B O 1
ATOM 3017 N N . ARG B 1 26 ? 19.75 -16.812 -16.047 1 95.75 26 ARG B N 1
ATOM 3018 C CA . ARG B 1 26 ? 20.109 -16.297 -14.734 1 95.75 26 ARG B CA 1
ATOM 3019 C C . ARG B 1 26 ? 19.094 -15.258 -14.258 1 95.75 26 ARG B C 1
ATOM 3021 O O . ARG B 1 26 ? 18.281 -14.781 -15.039 1 95.75 26 ARG B O 1
ATOM 3028 N N . PRO B 1 27 ? 19.094 -14.914 -12.953 1 97.38 27 PRO B N 1
ATOM 3029 C CA . PRO B 1 27 ? 18.25 -13.805 -12.492 1 97.38 27 PRO B CA 1
ATOM 3030 C C . PRO B 1 27 ? 18.547 -12.5 -13.227 1 97.38 27 PRO B C 1
ATOM 3032 O O . PRO B 1 27 ? 19.703 -12.188 -13.523 1 97.38 27 PRO B O 1
ATOM 3035 N N . VAL B 1 28 ? 17.469 -11.812 -13.539 1 97.81 28 VAL B N 1
ATOM 3036 C C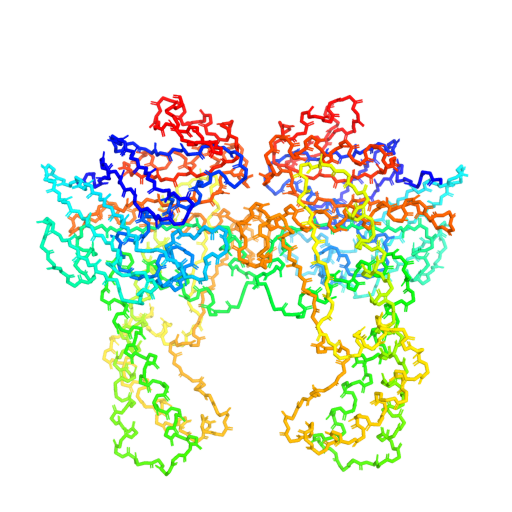A . VAL B 1 28 ? 17.562 -10.555 -14.281 1 97.81 28 VAL B CA 1
ATOM 3037 C C . VAL B 1 28 ? 17.219 -9.391 -13.359 1 97.81 28 VAL B C 1
ATOM 3039 O O . VAL B 1 28 ? 16.219 -9.422 -12.641 1 97.81 28 VAL B O 1
ATOM 3042 N N . TRP B 1 29 ? 18.094 -8.383 -13.25 1 97.5 29 TRP B N 1
ATOM 3043 C CA . TRP B 1 29 ? 17.719 -7.168 -12.531 1 97.5 29 TRP B CA 1
ATOM 3044 C C . TRP B 1 29 ? 17.688 -5.965 -13.469 1 97.5 29 TRP B C 1
ATOM 3046 O O . TRP B 1 29 ? 18.484 -5.867 -14.398 1 97.5 29 TRP B O 1
ATOM 3056 N N . LEU B 1 30 ? 16.656 -5.227 -13.375 1 96.81 30 LEU B N 1
ATOM 3057 C CA . LEU B 1 30 ? 16.406 -4.004 -14.133 1 96.81 30 LEU B CA 1
ATOM 3058 C C . LEU B 1 30 ? 16.516 -2.777 -13.234 1 96.81 30 LEU B C 1
ATOM 3060 O O . LEU B 1 30 ? 15.727 -2.615 -12.297 1 96.81 30 LEU B O 1
ATOM 3064 N N . ALA B 1 31 ? 17.516 -1.938 -13.469 1 95.38 31 ALA B N 1
ATOM 3065 C CA . ALA B 1 31 ? 17.719 -0.732 -12.664 1 95.38 31 ALA B CA 1
ATOM 3066 C C . ALA B 1 31 ? 17.562 0.524 -13.523 1 95.38 31 ALA B C 1
ATOM 3068 O O . ALA B 1 31 ? 18.047 0.573 -14.656 1 95.38 31 ALA B O 1
ATOM 3069 N N . GLY B 1 32 ? 16.875 1.482 -13.039 1 92.88 32 GLY B N 1
ATOM 3070 C CA . GLY B 1 32 ? 16.703 2.746 -13.734 1 92.88 32 GLY B CA 1
ATOM 3071 C C . GLY B 1 32 ? 15.742 3.686 -13.023 1 92.88 32 GLY B C 1
ATOM 3072 O O . GLY B 1 32 ? 15.141 3.316 -12.016 1 92.88 32 GLY B O 1
ATOM 3073 N N . PRO B 1 33 ? 15.664 4.898 -13.484 1 90.06 33 PRO B N 1
ATOM 3074 C CA . PRO B 1 33 ? 14.797 5.883 -12.836 1 90.06 33 PRO B CA 1
ATOM 3075 C C . PRO B 1 33 ? 13.312 5.527 -12.945 1 90.06 33 PRO B C 1
ATOM 3077 O O . PRO B 1 33 ? 12.945 4.641 -13.719 1 90.06 33 PRO B O 1
ATOM 3080 N N . ASN B 1 34 ? 12.562 6.227 -12.07 1 84.75 34 ASN B N 1
ATOM 3081 C CA . ASN B 1 34 ? 11.117 6.031 -12.117 1 84.75 34 ASN B CA 1
ATOM 3082 C C . ASN B 1 34 ? 10.555 6.395 -13.484 1 84.75 34 ASN B C 1
ATOM 3084 O O . ASN B 1 34 ? 10.961 7.387 -14.086 1 84.75 34 ASN B O 1
ATOM 3088 N N . GLY B 1 35 ? 9.711 5.539 -13.969 1 83.25 35 GLY B N 1
ATOM 3089 C CA . GLY B 1 35 ? 9.078 5.797 -15.258 1 83.25 35 GLY B CA 1
ATOM 3090 C C . GLY B 1 35 ? 9.875 5.258 -16.438 1 83.25 35 GLY B C 1
ATOM 3091 O O . GLY B 1 35 ? 9.508 5.477 -17.594 1 83.25 35 GLY B O 1
ATOM 3092 N N . SER B 1 36 ? 10.922 4.523 -16.156 1 88.81 36 SER B N 1
ATOM 3093 C CA . SER B 1 36 ? 11.797 4.047 -17.219 1 88.81 36 SER B CA 1
ATOM 3094 C C . SER B 1 36 ? 11.242 2.793 -17.875 1 88.81 36 SER B C 1
ATOM 3096 O O . SER B 1 36 ? 11.789 2.307 -18.875 1 88.81 36 SER B O 1
ATOM 3098 N N . GLY B 1 37 ? 10.141 2.191 -17.328 1 90.69 37 GLY B N 1
ATOM 3099 C CA . GLY B 1 37 ? 9.492 1.052 -17.953 1 90.69 37 GLY B CA 1
ATOM 3100 C C . GLY B 1 37 ? 9.844 -0.27 -17.297 1 90.69 37 GLY B C 1
ATOM 3101 O O . GLY B 1 37 ? 9.469 -1.335 -17.781 1 90.69 37 GLY B O 1
ATOM 3102 N N . LYS B 1 38 ? 10.578 -0.302 -16.203 1 93.62 38 LYS B N 1
ATOM 3103 C CA . LYS B 1 38 ? 11 -1.52 -15.508 1 93.62 38 LYS B CA 1
ATOM 3104 C C . LYS B 1 38 ? 9.797 -2.402 -15.18 1 93.62 38 LYS B C 1
ATOM 3106 O O . LYS B 1 38 ? 9.781 -3.588 -15.516 1 93.62 38 LYS B O 1
ATOM 3111 N N . THR B 1 39 ? 8.773 -1.806 -14.602 1 91.69 39 THR B N 1
ATOM 3112 C CA . THR B 1 39 ? 7.566 -2.535 -14.219 1 91.69 39 THR B CA 1
ATOM 3113 C C . THR B 1 39 ? 6.816 -3.027 -15.453 1 91.69 39 THR B C 1
ATOM 3115 O O . THR B 1 39 ? 6.25 -4.125 -15.445 1 91.69 39 THR B O 1
ATOM 3118 N N . ASN B 1 40 ? 6.828 -2.244 -16.516 1 92.56 40 ASN B N 1
ATOM 3119 C CA . ASN B 1 40 ? 6.168 -2.658 -17.75 1 92.56 40 ASN B CA 1
ATOM 3120 C C . ASN B 1 40 ? 6.805 -3.916 -18.328 1 92.56 40 ASN B C 1
ATOM 3122 O O . ASN B 1 40 ? 6.109 -4.766 -18.891 1 92.56 40 ASN B O 1
ATOM 3126 N N . LEU B 1 41 ? 8.086 -4.023 -18.219 1 95.69 41 LEU B N 1
ATOM 3127 C CA . LEU B 1 41 ? 8.766 -5.227 -18.688 1 95.69 41 LEU B CA 1
ATOM 3128 C C . LEU B 1 41 ? 8.336 -6.445 -17.891 1 95.69 41 LEU B C 1
ATOM 3130 O O . LEU B 1 41 ? 8.094 -7.516 -18.453 1 95.69 41 LEU B O 1
ATOM 3134 N N . LEU B 1 42 ? 8.234 -6.324 -16.578 1 96.56 42 LEU B N 1
ATOM 3135 C CA . LEU B 1 42 ? 7.738 -7.414 -15.742 1 96.56 42 LEU B CA 1
ATOM 3136 C C . LEU B 1 42 ? 6.309 -7.785 -16.125 1 96.56 42 LEU B C 1
ATOM 3138 O O . LEU B 1 42 ? 5.957 -8.969 -16.156 1 96.56 42 LEU B O 1
ATOM 3142 N N . GLU B 1 43 ? 5.547 -6.738 -16.375 1 95.81 43 GLU B N 1
ATOM 3143 C CA . GLU B 1 43 ? 4.168 -6.992 -16.781 1 95.81 43 GLU B CA 1
ATOM 3144 C C . GLU B 1 43 ? 4.109 -7.793 -18.078 1 95.81 43 GLU B C 1
ATOM 3146 O O . GLU B 1 43 ? 3.271 -8.688 -18.234 1 95.81 43 GLU B O 1
ATOM 3151 N N . ALA B 1 44 ? 4.973 -7.465 -18.984 1 97.38 44 ALA B N 1
ATOM 3152 C CA . ALA B 1 44 ? 5.023 -8.219 -20.234 1 97.38 44 ALA B CA 1
ATOM 3153 C C . ALA B 1 44 ? 5.254 -9.703 -19.969 1 97.38 44 ALA B C 1
ATOM 3155 O O . ALA B 1 44 ? 4.562 -10.555 -20.531 1 97.38 44 ALA B O 1
ATOM 3156 N N . VAL B 1 45 ? 6.168 -9.984 -19.125 1 97.88 45 VAL B N 1
ATOM 3157 C CA . VAL B 1 45 ? 6.449 -11.375 -18.781 1 97.88 45 VAL B CA 1
ATOM 3158 C C . VAL B 1 45 ? 5.223 -12.008 -18.125 1 97.88 45 VAL B C 1
ATOM 3160 O O . VAL B 1 45 ? 4.906 -13.172 -18.391 1 97.88 45 VAL B O 1
ATOM 3163 N N . SER B 1 46 ? 4.492 -11.242 -17.344 1 97.38 46 SER B N 1
ATOM 3164 C CA . SER B 1 46 ? 3.336 -11.766 -16.625 1 97.38 46 SER B CA 1
ATOM 3165 C C . SER B 1 46 ? 2.23 -12.188 -17.578 1 97.38 46 SER B C 1
ATOM 3167 O O . SER B 1 46 ? 1.36 -12.984 -17.234 1 97.38 46 SER B O 1
ATOM 3169 N N . PHE B 1 47 ? 2.271 -11.703 -18.797 1 97.25 47 PHE B N 1
ATOM 3170 C CA . PHE B 1 47 ? 1.246 -12.023 -19.781 1 97.25 47 PHE B CA 1
ATOM 3171 C C . PHE B 1 47 ? 1.543 -13.359 -20.469 1 97.25 47 PHE B C 1
ATOM 3173 O O . PHE B 1 47 ? 0.755 -13.836 -21.281 1 97.25 47 PHE B O 1
ATOM 3180 N N . LEU B 1 48 ? 2.623 -13.992 -20.078 1 96.94 48 LEU B N 1
ATOM 3181 C CA . LEU B 1 48 ? 2.967 -15.281 -20.656 1 96.94 48 LEU B CA 1
ATOM 3182 C C . LEU B 1 48 ? 2.336 -16.422 -19.859 1 96.94 48 LEU B C 1
ATOM 3184 O O . LEU B 1 48 ? 2.715 -17.578 -20.016 1 96.94 48 LEU B O 1
ATOM 3188 N N . ILE B 1 49 ? 1.454 -16.141 -18.969 1 95 49 ILE B N 1
ATOM 3189 C CA . ILE B 1 49 ? 0.548 -17.078 -18.312 1 95 49 ILE B CA 1
ATOM 3190 C C . ILE B 1 49 ? -0.891 -16.578 -18.453 1 95 49 ILE B C 1
ATOM 3192 O O . ILE B 1 49 ? -1.127 -15.43 -18.828 1 95 49 ILE B O 1
ATOM 3196 N N . PRO B 1 50 ? -1.825 -17.453 -18.219 1 92.75 50 PRO B N 1
ATOM 3197 C CA . PRO B 1 50 ? -3.215 -17 -18.297 1 92.75 50 PRO B CA 1
ATOM 3198 C C . PRO B 1 50 ? -3.537 -15.883 -17.312 1 92.75 50 PRO B C 1
ATOM 3200 O O . PRO B 1 50 ? -2.891 -15.773 -16.266 1 92.75 50 PRO B O 1
ATOM 3203 N N . GLY B 1 51 ? -4.543 -15.062 -17.75 1 90.5 51 GLY B N 1
ATOM 3204 C CA . GLY B 1 51 ? -4.992 -14.008 -16.844 1 90.5 51 GLY B CA 1
ATOM 3205 C C . GLY B 1 51 ? -4.684 -12.617 -17.359 1 90.5 51 GLY B C 1
ATOM 3206 O O . GLY B 1 51 ? -4.359 -12.438 -18.531 1 90.5 51 GLY B O 1
ATOM 3207 N N . ARG B 1 52 ? -4.82 -11.633 -16.422 1 89.38 52 ARG B N 1
ATOM 3208 C CA . ARG B 1 52 ? -4.742 -10.234 -16.828 1 89.38 52 ARG B CA 1
ATOM 3209 C C . ARG B 1 52 ? -3.402 -9.625 -16.422 1 89.38 52 ARG B C 1
ATOM 3211 O O . ARG B 1 52 ? -3.268 -8.398 -16.359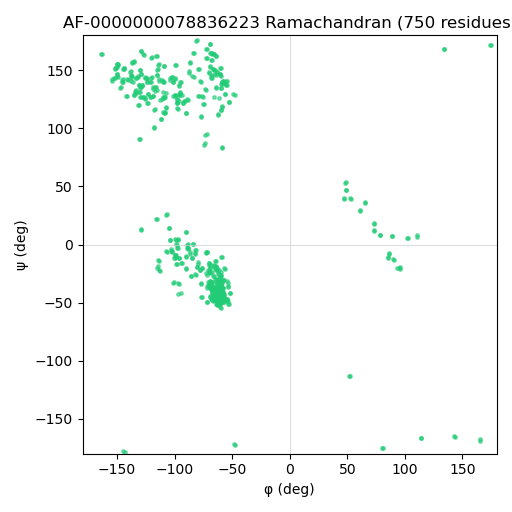 1 89.38 52 ARG B O 1
ATOM 3218 N N . GLY B 1 53 ? -2.475 -10.461 -16.078 1 90.56 53 GLY B N 1
ATOM 3219 C CA . GLY B 1 53 ? -1.143 -9.961 -15.766 1 90.56 53 GLY B CA 1
ATOM 3220 C C . GLY B 1 53 ? -1.024 -9.398 -14.367 1 90.56 53 GLY B C 1
ATOM 3221 O O . GLY B 1 53 ? -1.969 -9.469 -13.578 1 90.56 53 GLY B O 1
ATOM 3222 N N . LEU B 1 54 ? 0.197 -8.836 -14.109 1 90.06 54 LEU B N 1
ATOM 3223 C CA . LEU B 1 54 ? 0.589 -8.453 -12.75 1 90.06 54 LEU B CA 1
ATOM 3224 C C . LEU B 1 54 ? -0.166 -7.215 -12.297 1 90.06 54 LEU B C 1
ATOM 3226 O O . LEU B 1 54 ? -0.394 -7.027 -11.094 1 90.06 54 LEU B O 1
ATOM 3230 N N . ARG B 1 55 ? -0.649 -6.348 -13.188 1 84.75 55 ARG B N 1
ATOM 3231 C CA . ARG B 1 55 ? -1.343 -5.117 -12.82 1 84.75 55 ARG B CA 1
ATOM 3232 C C . ARG B 1 55 ? -2.855 -5.301 -12.883 1 84.75 55 ARG B C 1
ATOM 3234 O O . ARG B 1 55 ? -3.607 -4.473 -12.359 1 84.75 55 ARG B O 1
ATOM 3241 N N . GLY B 1 56 ? -3.303 -6.352 -13.562 1 87.19 56 GLY B N 1
ATOM 3242 C CA . GLY B 1 56 ? -4.723 -6.66 -13.641 1 87.19 56 GLY B CA 1
ATOM 3243 C C . GLY B 1 56 ? -5.492 -5.707 -14.539 1 87.19 56 GLY B C 1
ATOM 3244 O O . GLY B 1 56 ? -6.711 -5.582 -14.414 1 87.19 56 GLY B O 1
ATOM 3245 N N . ALA B 1 57 ? -4.809 -4.98 -15.398 1 84.31 57 ALA B N 1
ATOM 3246 C CA . ALA B 1 57 ? -5.465 -4.039 -16.297 1 84.31 57 ALA B CA 1
ATOM 3247 C C . ALA B 1 57 ? -6.281 -4.777 -17.359 1 84.31 57 ALA B C 1
ATOM 3249 O O . ALA B 1 57 ? -5.988 -5.926 -17.688 1 84.31 57 ALA B O 1
ATOM 3250 N N . SER B 1 58 ? -7.301 -4.055 -17.828 1 90.56 58 SER B N 1
ATOM 3251 C CA . SER B 1 58 ? -8.023 -4.609 -18.969 1 90.56 58 SER B CA 1
ATOM 3252 C C . SER B 1 58 ? -7.102 -4.781 -20.172 1 90.56 58 SER B C 1
ATOM 3254 O O . SER B 1 58 ? -6.223 -3.951 -20.422 1 90.56 58 SER B O 1
ATOM 3256 N N . ILE B 1 59 ? -7.383 -5.793 -20.922 1 93.88 59 ILE B N 1
ATOM 3257 C CA . ILE B 1 59 ? -6.551 -6.137 -22.062 1 93.88 59 ILE B CA 1
ATOM 3258 C C . ILE B 1 59 ? -6.527 -4.973 -23.047 1 93.88 59 ILE B C 1
ATOM 3260 O O . ILE B 1 59 ? -5.492 -4.691 -23.672 1 93.88 59 ILE B O 1
ATOM 3264 N N . ALA B 1 60 ? -7.617 -4.266 -23.094 1 92.19 60 ALA B N 1
ATOM 3265 C CA . ALA B 1 60 ? -7.766 -3.15 -24.031 1 92.19 60 ALA B CA 1
ATOM 3266 C C . ALA B 1 60 ? -6.871 -1.979 -23.641 1 92.19 60 ALA B C 1
ATOM 3268 O O . ALA B 1 60 ? -6.594 -1.098 -24.453 1 92.19 60 ALA B O 1
ATOM 3269 N N . GLU B 1 61 ? -6.41 -2.002 -22.469 1 88.75 61 GLU B N 1
ATOM 3270 C CA . GLU B 1 61 ? -5.68 -0.855 -21.938 1 88.75 61 GLU B CA 1
ATOM 3271 C C . GLU B 1 61 ? -4.18 -1.126 -21.906 1 88.75 61 GLU B C 1
ATOM 3273 O O . GLU B 1 61 ? -3.4 -0.281 -21.453 1 88.75 61 GLU B O 1
ATOM 3278 N N . VAL B 1 62 ? -3.746 -2.227 -22.391 1 93.56 62 VAL B N 1
ATOM 3279 C CA . VAL B 1 62 ? -2.359 -2.666 -22.266 1 93.56 62 VAL B CA 1
ATOM 3280 C C . VAL B 1 62 ? -1.524 -2.078 -23.391 1 93.56 62 VAL B C 1
ATOM 3282 O O . VAL B 1 62 ? -0.331 -1.817 -23.234 1 93.56 62 VAL B O 1
ATOM 3285 N N . GLY B 1 63 ? -2.166 -1.794 -24.516 1 95.38 63 GLY B N 1
ATOM 3286 C CA . GLY B 1 63 ? -1.442 -1.291 -25.672 1 95.38 63 GLY B CA 1
ATOM 3287 C C . GLY B 1 63 ? -0.879 0.102 -25.453 1 95.38 63 GLY B C 1
ATOM 3288 O O . GLY B 1 63 ? -1.473 0.918 -24.75 1 95.38 63 GLY B O 1
ATOM 3289 N N . ARG B 1 64 ? 0.279 0.335 -26.047 1 94.25 64 ARG B N 1
ATOM 3290 C CA . ARG B 1 64 ? 0.903 1.654 -26.016 1 94.25 64 ARG B CA 1
ATOM 3291 C C . ARG B 1 64 ? -0.043 2.721 -26.562 1 94.25 64 ARG B C 1
ATOM 3293 O O . ARG B 1 64 ? -0.733 2.494 -27.562 1 94.25 64 ARG B O 1
ATOM 3300 N N . ARG B 1 65 ? -0.059 3.795 -25.891 1 88.19 65 ARG B N 1
ATOM 3301 C CA . ARG B 1 65 ? -0.886 4.93 -26.297 1 88.19 65 ARG B CA 1
ATOM 3302 C C . ARG B 1 65 ? -0.047 6.195 -26.438 1 88.19 65 ARG B C 1
ATOM 3304 O O . ARG B 1 65 ? 0.683 6.57 -25.516 1 88.19 65 ARG B O 1
ATOM 3311 N N . LEU B 1 66 ? -0.096 6.789 -27.484 1 83.69 66 LEU B N 1
ATOM 3312 C CA . LEU B 1 66 ? 0.568 8.07 -27.672 1 83.69 66 LEU B CA 1
ATOM 3313 C C . LEU B 1 66 ? -0.325 9.227 -27.219 1 83.69 66 LEU B C 1
ATOM 3315 O O . LEU B 1 66 ? -1.533 9.047 -27.047 1 83.69 66 LEU B O 1
ATOM 3319 N N . PRO B 1 67 ? 0.354 10.328 -26.891 1 76.5 67 PRO B N 1
ATOM 3320 C CA . PRO B 1 67 ? -0.473 11.477 -26.516 1 76.5 67 PRO B CA 1
ATOM 3321 C C . PRO B 1 67 ? -1.605 11.742 -27.5 1 76.5 67 PRO B C 1
ATOM 3323 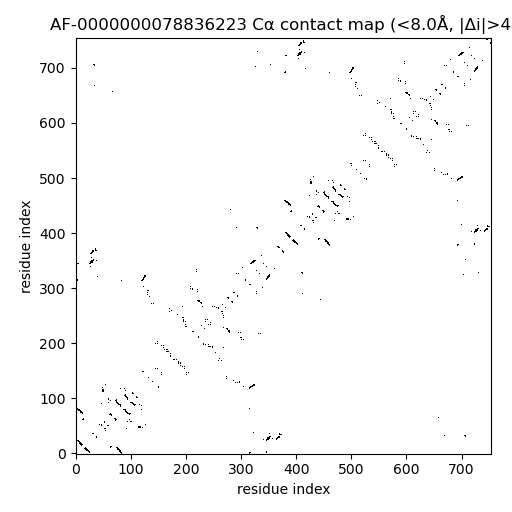O O . PRO B 1 67 ? -1.382 11.742 -28.719 1 76.5 67 PRO B O 1
ATOM 3326 N N . GLY B 1 68 ? -2.842 11.867 -27.016 1 77.44 68 GLY B N 1
ATOM 3327 C CA . GLY B 1 68 ? -3.992 12.156 -27.844 1 77.44 68 GLY B CA 1
ATOM 3328 C C . GLY B 1 68 ? -4.762 10.914 -28.266 1 77.44 68 GLY B C 1
ATOM 3329 O O . GLY B 1 68 ? -5.895 11.008 -28.734 1 77.44 68 GLY B O 1
ATOM 3330 N N . GLU B 1 69 ? -4.074 9.773 -28.172 1 82.44 69 GLU B N 1
ATOM 3331 C CA . GLU B 1 69 ? -4.75 8.523 -28.516 1 82.44 69 GLU B CA 1
ATOM 3332 C C . GLU B 1 69 ? -5.645 8.055 -27.375 1 82.44 69 GLU B C 1
ATOM 3334 O O . GLU B 1 69 ? -5.211 7.996 -26.219 1 82.44 69 GLU B O 1
ATOM 3339 N N . THR B 1 70 ? -6.836 7.793 -27.672 1 82.44 70 THR B N 1
ATOM 3340 C CA . THR B 1 70 ? -7.801 7.406 -26.641 1 82.44 70 THR B CA 1
ATOM 3341 C C . THR B 1 70 ? -7.809 5.891 -26.453 1 82.44 70 THR B C 1
ATOM 3343 O O . THR B 1 70 ? -8.297 5.391 -25.438 1 82.44 70 THR B O 1
ATOM 3346 N N . VAL B 1 71 ? -7.297 5.211 -27.547 1 88.19 71 VAL B N 1
ATOM 3347 C CA . VAL B 1 71 ? -7.324 3.752 -27.484 1 88.19 71 VAL B CA 1
ATOM 3348 C C . VAL B 1 71 ? -5.898 3.205 -27.578 1 88.19 71 VAL B C 1
ATOM 3350 O O . VAL B 1 71 ? -5.059 3.758 -28.297 1 88.19 71 VAL B O 1
ATOM 3353 N N . GLY B 1 72 ? -5.645 2.146 -26.859 1 91.12 72 GLY B N 1
ATOM 3354 C CA . GLY B 1 72 ? -4.344 1.505 -26.922 1 91.12 72 GLY B CA 1
ATOM 3355 C C . GLY B 1 72 ? -4.094 0.807 -28.25 1 91.12 72 GLY B C 1
ATOM 3356 O O . GLY B 1 72 ? -5.012 0.235 -28.844 1 91.12 72 GLY B O 1
ATOM 3357 N N . ARG B 1 73 ? -2.986 0.746 -28.688 1 95.06 73 ARG B N 1
ATOM 3358 C CA . ARG B 1 73 ? -2.58 0.087 -29.938 1 95.06 73 ARG B CA 1
ATOM 3359 C C . ARG B 1 73 ? -2.627 -1.43 -29.781 1 95.06 73 ARG B C 1
ATOM 3361 O O . ARG B 1 73 ? -2.686 -1.95 -28.672 1 95.06 73 ARG B O 1
ATOM 3368 N N . ALA B 1 74 ? -2.67 -2.033 -30.984 1 96.88 74 ALA B N 1
ATOM 3369 C CA . ALA B 1 74 ? -2.4 -3.469 -30.953 1 96.88 74 ALA B CA 1
ATOM 3370 C C . ALA B 1 74 ? -1.022 -3.754 -30.359 1 96.88 74 ALA B C 1
ATOM 3372 O O . ALA B 1 74 ? -0.068 -3.012 -30.609 1 96.88 74 ALA B O 1
ATOM 3373 N N . TRP B 1 75 ? -0.945 -4.746 -29.594 1 97.88 75 TRP B N 1
ATOM 3374 C CA . TRP B 1 75 ? 0.305 -5.023 -28.891 1 97.88 75 TRP B CA 1
ATOM 3375 C C . TRP B 1 75 ? 0.631 -6.512 -28.922 1 97.88 75 TRP B C 1
ATOM 3377 O O . TRP B 1 75 ? -0.245 -7.34 -29.188 1 97.88 75 TRP B O 1
ATOM 3387 N N . ALA B 1 76 ? 1.887 -6.801 -28.766 1 98.31 76 ALA B N 1
ATOM 3388 C CA . ALA B 1 76 ? 2.328 -8.188 -28.75 1 98.31 76 ALA B CA 1
ATOM 3389 C C . ALA B 1 76 ? 3.496 -8.383 -27.781 1 98.31 76 ALA B C 1
ATOM 3391 O O . ALA B 1 76 ? 4.355 -7.508 -27.656 1 98.31 76 ALA B O 1
ATOM 3392 N N . VAL B 1 77 ? 3.461 -9.461 -27.094 1 98.31 77 VAL B N 1
ATOM 3393 C CA . VAL B 1 77 ? 4.566 -9.984 -26.297 1 98.31 77 VAL B CA 1
ATOM 3394 C C . VAL B 1 77 ? 4.934 -11.383 -26.781 1 98.31 77 VAL B C 1
ATOM 3396 O O . VAL B 1 77 ? 4.062 -12.242 -26.922 1 98.31 77 VAL B O 1
ATOM 3399 N N . SER B 1 78 ? 6.16 -11.578 -27.078 1 98.25 78 SER B N 1
ATOM 3400 C CA . SER B 1 78 ? 6.645 -12.891 -27.5 1 98.25 78 SER B CA 1
ATOM 3401 C C . SER B 1 78 ? 7.875 -13.305 -26.688 1 98.25 78 SER B C 1
ATOM 3403 O O . SER B 1 78 ? 8.672 -12.461 -26.281 1 98.25 78 SER B O 1
ATOM 3405 N N . ALA B 1 79 ? 7.969 -14.586 -26.469 1 98.12 79 ALA B N 1
ATOM 3406 C CA . ALA B 1 79 ? 9.109 -15.078 -25.703 1 98.12 79 ALA B CA 1
ATOM 3407 C C . ALA B 1 79 ? 9.492 -16.5 -26.125 1 98.12 79 ALA B C 1
ATOM 3409 O O . ALA B 1 79 ? 8.648 -17.25 -26.625 1 98.12 79 ALA B O 1
ATOM 3410 N N . THR B 1 80 ? 10.742 -16.766 -26.062 1 97.94 80 THR B N 1
ATOM 3411 C CA . THR B 1 80 ? 11.227 -18.125 -26.156 1 97.94 80 THR B CA 1
ATOM 3412 C C . THR B 1 80 ? 11.5 -18.703 -24.781 1 97.94 80 THR B C 1
ATOM 3414 O O . THR B 1 80 ? 12.219 -18.109 -23.969 1 97.94 80 THR B O 1
ATOM 3417 N N . VAL B 1 81 ? 10.875 -19.844 -24.516 1 96.56 81 VAL B N 1
ATOM 3418 C CA . VAL B 1 81 ? 11.031 -20.516 -23.219 1 96.56 81 VAL B CA 1
ATOM 3419 C C . VAL B 1 81 ? 11.805 -21.812 -23.391 1 96.56 81 VAL B C 1
ATOM 3421 O O . VAL B 1 81 ? 11.438 -22.656 -24.234 1 96.56 81 VAL B O 1
ATOM 3424 N N . ALA B 1 82 ? 12.828 -21.891 -22.656 1 93.75 82 ALA B N 1
ATOM 3425 C CA . ALA B 1 82 ? 13.602 -23.125 -22.641 1 93.75 82 ALA B CA 1
ATOM 3426 C C . ALA B 1 82 ? 13.258 -23.969 -21.422 1 93.75 82 ALA B C 1
ATOM 3428 O O . ALA B 1 82 ? 13.156 -23.453 -20.312 1 93.75 82 ALA B O 1
ATOM 3429 N N . ALA B 1 83 ? 12.953 -25.234 -21.688 1 85.25 83 ALA B N 1
ATOM 3430 C CA . ALA B 1 83 ? 12.711 -26.188 -20.625 1 85.25 83 ALA B CA 1
ATOM 3431 C C . ALA B 1 83 ? 13.273 -27.562 -20.984 1 85.25 83 ALA B C 1
ATOM 3433 O O . ALA B 1 83 ? 12.898 -28.156 -22 1 85.25 83 ALA B O 1
ATOM 3434 N N . ALA B 1 84 ? 14.102 -28.141 -20.062 1 76.81 84 ALA B N 1
ATOM 3435 C CA . ALA B 1 84 ? 14.656 -29.484 -20.203 1 76.81 84 ALA B CA 1
ATOM 3436 C C . ALA B 1 84 ? 15.227 -29.703 -21.594 1 76.81 84 ALA B C 1
ATOM 3438 O O . ALA B 1 84 ? 14.984 -30.734 -22.219 1 76.81 84 ALA B O 1
ATOM 3439 N N . GLY B 1 85 ? 15.852 -28.719 -22.094 1 76.19 85 GLY B N 1
ATOM 3440 C CA . GLY B 1 85 ? 16.5 -28.891 -23.391 1 76.19 85 GLY B CA 1
ATOM 3441 C C . GLY B 1 85 ? 15.594 -28.547 -24.562 1 76.19 85 GLY B C 1
ATOM 3442 O O . GLY B 1 85 ? 16.047 -28.516 -25.703 1 76.19 85 GLY B O 1
ATOM 3443 N N . ASP B 1 86 ? 14.375 -28.406 -24.312 1 87.56 86 ASP B N 1
ATOM 3444 C CA . ASP B 1 86 ? 13.438 -28.016 -25.359 1 87.56 86 ASP B CA 1
ATOM 3445 C C . ASP B 1 86 ? 13.133 -26.516 -25.297 1 87.56 86 ASP B C 1
ATOM 3447 O O . ASP B 1 86 ? 13.391 -25.875 -24.281 1 87.56 86 ASP B O 1
ATOM 3451 N N . GLU B 1 87 ? 12.75 -26.047 -26.5 1 94.44 87 GLU B N 1
ATOM 3452 C CA . GLU B 1 87 ? 12.359 -24.641 -26.578 1 94.44 87 GLU B CA 1
ATOM 3453 C C . GLU B 1 87 ? 10.953 -24.484 -27.156 1 94.44 87 GLU B C 1
ATOM 3455 O O . GLU B 1 87 ? 10.555 -25.234 -28.047 1 94.44 87 GLU B O 1
ATOM 3460 N N . VAL B 1 88 ? 10.227 -23.609 -26.609 1 96.31 88 VAL B N 1
ATOM 3461 C CA . VAL B 1 88 ? 8.898 -23.281 -27.109 1 96.31 88 VAL B CA 1
ATOM 3462 C C . VAL B 1 88 ? 8.758 -21.766 -27.25 1 96.31 88 VAL B C 1
ATOM 3464 O O . VAL B 1 88 ? 9.266 -21 -26.422 1 96.31 88 VAL B O 1
ATOM 3467 N N . ARG B 1 89 ? 8.156 -21.359 -28.344 1 97.94 89 ARG B N 1
ATOM 3468 C CA . ARG B 1 89 ? 7.871 -19.953 -28.547 1 97.94 89 ARG B CA 1
ATOM 3469 C C . ARG B 1 89 ? 6.438 -19.609 -28.141 1 97.94 89 ARG B C 1
ATOM 3471 O O . ARG B 1 89 ? 5.488 -20.234 -28.641 1 97.94 89 ARG B O 1
ATOM 3478 N N . LEU B 1 90 ? 6.352 -18.688 -27.266 1 98 90 LEU B N 1
ATOM 3479 C CA . LEU B 1 90 ? 5.047 -18.234 -26.812 1 98 90 LEU B CA 1
ATOM 3480 C C . LEU B 1 90 ? 4.77 -16.812 -27.297 1 98 90 LEU B C 1
ATOM 3482 O O . LEU B 1 90 ? 5.676 -15.977 -27.328 1 98 90 LEU B O 1
ATOM 3486 N N . GLY B 1 91 ? 3.562 -16.562 -27.672 1 98 91 GLY B N 1
ATOM 3487 C CA . GLY B 1 91 ? 3.109 -15.25 -28.078 1 98 91 GLY B CA 1
ATOM 3488 C C . GLY B 1 91 ? 1.734 -14.898 -27.531 1 98 91 GLY B C 1
ATOM 3489 O O . GLY B 1 91 ? 0.866 -15.766 -27.438 1 98 91 GLY B O 1
ATOM 3490 N N . THR B 1 92 ? 1.549 -13.664 -27.188 1 98.06 92 THR B N 1
ATOM 3491 C CA . THR B 1 92 ? 0.247 -13.172 -26.766 1 98.06 92 THR B CA 1
ATOM 3492 C C . THR B 1 92 ? 0.081 -11.695 -27.109 1 98.06 92 THR B C 1
ATOM 3494 O O . THR B 1 92 ? 1.068 -10.984 -27.312 1 98.06 92 THR B O 1
ATOM 3497 N N . GLY B 1 93 ? -1.15 -11.289 -27.297 1 97.88 93 GLY B N 1
ATOM 3498 C CA . GLY B 1 93 ? -1.425 -9.906 -27.656 1 97.88 93 GLY B CA 1
ATOM 3499 C C . GLY B 1 93 ? -2.834 -9.688 -28.172 1 97.88 93 GLY B C 1
ATOM 3500 O O . GLY B 1 93 ? -3.727 -10.5 -27.906 1 97.88 93 GLY B O 1
ATOM 3501 N N . VAL B 1 94 ? -2.969 -8.516 -28.688 1 97.38 94 VAL B N 1
ATOM 3502 C CA . VAL B 1 94 ? -4.199 -8.188 -29.391 1 97.38 94 VAL B CA 1
ATOM 3503 C C . VAL B 1 94 ? -3.869 -7.738 -30.812 1 97.38 94 VAL B C 1
ATOM 3505 O O . VAL B 1 94 ? -2.869 -7.051 -31.031 1 97.38 94 VAL B O 1
ATOM 3508 N N . GLU B 1 95 ? -4.664 -8.109 -31.703 1 95.94 95 GLU B N 1
ATOM 3509 C CA . GLU B 1 95 ? -4.383 -7.855 -33.094 1 95.94 95 GLU B CA 1
ATOM 3510 C C . GLU B 1 95 ? -5.023 -6.551 -33.562 1 95.94 95 GLU B C 1
ATOM 3512 O O . GLU B 1 95 ? -4.668 -6.02 -34.625 1 95.94 95 GLU B O 1
ATOM 3517 N N . GLN B 1 96 ? -5.984 -6.02 -32.781 1 95.88 96 GLN B N 1
ATOM 3518 C CA . GLN B 1 96 ? -6.645 -4.758 -33.094 1 95.88 96 GLN B CA 1
ATOM 3519 C C . GLN B 1 96 ? -6.551 -3.783 -31.938 1 95.88 96 GLN B C 1
ATOM 3521 O O . GLN B 1 96 ? -6.617 -4.191 -30.766 1 95.88 96 GLN B O 1
ATOM 3526 N N . PRO B 1 97 ? -6.398 -2.541 -32.375 1 93.75 97 PRO B N 1
ATOM 3527 C CA . PRO B 1 97 ? -6.371 -1.538 -31.312 1 93.75 97 PRO B CA 1
ATOM 3528 C C . PRO B 1 97 ? -7.613 -1.591 -30.422 1 93.75 97 PRO B C 1
ATOM 3530 O O . PRO B 1 97 ? -8.734 -1.68 -30.922 1 93.75 97 PRO B O 1
ATOM 3533 N N . GLY B 1 98 ? -7.363 -1.64 -29.172 1 91.44 98 GLY B N 1
ATOM 3534 C CA . GLY B 1 98 ? -8.453 -1.557 -28.203 1 91.44 98 GLY B CA 1
ATOM 3535 C C . GLY B 1 98 ? -9.211 -2.863 -28.047 1 91.44 98 GLY B C 1
ATOM 3536 O O . GLY B 1 98 ? -10.242 -2.912 -27.375 1 91.44 98 GLY B O 1
ATOM 3537 N N . ALA B 1 99 ? -8.695 -3.916 -28.656 1 93.44 99 ALA B N 1
ATOM 3538 C CA . ALA B 1 99 ? -9.383 -5.199 -28.516 1 93.44 99 ALA B CA 1
ATOM 3539 C C . ALA B 1 99 ? -9.375 -5.68 -27.078 1 93.44 99 ALA B C 1
ATOM 3541 O O . ALA B 1 99 ? -8.414 -5.434 -26.344 1 93.44 99 ALA B O 1
ATOM 3542 N N . SER B 1 100 ? -10.43 -6.352 -26.672 1 92.56 100 SER B N 1
ATOM 3543 C CA . SER B 1 100 ? -10.594 -6.781 -25.281 1 92.56 100 SER B CA 1
ATOM 3544 C C . SER B 1 100 ? -10.219 -8.25 -25.109 1 92.56 100 SER B C 1
ATOM 3546 O O . SER B 1 100 ? -10.102 -8.734 -23.984 1 92.56 100 SER B O 1
ATOM 3548 N N . ARG B 1 101 ? -10.062 -8.93 -26.203 1 92.75 101 ARG B N 1
ATOM 3549 C CA . ARG B 1 101 ? -9.703 -10.344 -26.125 1 92.75 101 ARG B CA 1
ATOM 3550 C C . ARG B 1 101 ? -8.266 -10.57 -26.594 1 92.75 101 ARG B C 1
ATOM 3552 O O . ARG B 1 101 ? -7.883 -10.133 -27.672 1 92.75 101 ARG B O 1
ATOM 3559 N N . ARG B 1 102 ? -7.543 -11.289 -25.797 1 94.69 102 ARG B N 1
ATOM 3560 C CA . ARG B 1 102 ? -6.152 -11.539 -26.172 1 94.69 102 ARG B CA 1
ATOM 3561 C C . ARG B 1 102 ? -6.035 -12.773 -27.062 1 94.69 102 ARG B C 1
ATOM 3563 O O . ARG B 1 102 ? -6.855 -13.688 -26.969 1 94.69 102 ARG B O 1
ATOM 3570 N N . VAL B 1 103 ? -5.121 -12.766 -27.891 1 97.19 103 VAL B N 1
ATOM 3571 C CA . VAL B 1 103 ? -4.738 -13.914 -28.703 1 97.19 103 VAL B CA 1
ATOM 3572 C C . VAL B 1 103 ? -3.484 -14.562 -28.125 1 97.19 103 VAL B C 1
ATOM 3574 O O . VAL B 1 103 ? -2.629 -13.875 -27.547 1 97.19 103 VAL B O 1
ATOM 3577 N N . VAL B 1 104 ? -3.443 -15.883 -28.219 1 97.75 104 VAL B N 1
ATOM 3578 C CA . VAL B 1 104 ? -2.299 -16.641 -27.734 1 97.75 104 VAL B CA 1
ATOM 3579 C C . VAL B 1 104 ? -1.803 -17.578 -28.844 1 97.75 104 VAL B C 1
ATOM 3581 O O . VAL B 1 104 ? -2.602 -18.156 -29.578 1 97.75 104 VAL B O 1
ATOM 3584 N N . ARG B 1 105 ? -0.52 -17.609 -28.953 1 98 105 ARG B N 1
ATOM 3585 C CA . ARG B 1 105 ? 0.106 -18.531 -29.891 1 98 105 ARG B CA 1
ATOM 3586 C C . ARG B 1 105 ? 1.194 -19.359 -29.219 1 98 105 ARG B C 1
ATOM 3588 O O . ARG B 1 105 ? 1.937 -18.844 -28.375 1 98 105 ARG B O 1
ATOM 3595 N N . VAL B 1 106 ? 1.219 -20.609 -29.5 1 97.69 106 VAL B N 1
ATOM 3596 C CA . VAL B 1 106 ? 2.283 -21.516 -29.109 1 97.69 106 VAL B CA 1
ATOM 3597 C C . VAL B 1 106 ? 2.977 -22.078 -30.344 1 97.69 106 VAL B C 1
ATOM 3599 O O . VAL B 1 106 ? 2.348 -22.75 -31.172 1 97.69 106 VAL B O 1
ATOM 3602 N N . ASP B 1 107 ? 4.203 -21.75 -30.453 1 97 107 ASP B N 1
ATOM 3603 C CA . ASP B 1 107 ? 4.973 -22.094 -31.641 1 97 107 ASP B CA 1
ATOM 3604 C C . ASP B 1 107 ? 4.262 -21.641 -32.906 1 97 107 ASP B C 1
ATOM 3606 O O . ASP B 1 107 ? 4.129 -22.406 -33.875 1 97 107 ASP B O 1
ATOM 3610 N N . GLY B 1 108 ? 3.717 -20.469 -32.75 1 95.56 108 GLY B N 1
ATOM 3611 C CA . GLY B 1 108 ? 3.135 -19.812 -33.906 1 95.56 108 GLY B CA 1
ATOM 3612 C C . GLY B 1 108 ? 1.695 -20.219 -34.156 1 95.56 108 GLY B C 1
ATOM 3613 O O . GLY B 1 108 ? 1.009 -19.609 -34.969 1 95.56 108 GLY B O 1
ATOM 3614 N N . GLU B 1 109 ? 1.196 -21.156 -33.469 1 97.62 109 GLU B N 1
ATOM 3615 C CA . GLU B 1 109 ? -0.164 -21.656 -33.656 1 97.62 109 GLU B CA 1
ATOM 3616 C C . GLU B 1 109 ? -1.112 -21.094 -32.594 1 97.62 109 GLU B C 1
ATOM 3618 O O . GLU B 1 109 ? -0.767 -21.047 -31.422 1 97.62 109 GLU B O 1
ATOM 3623 N N . PRO B 1 110 ? -2.266 -20.766 -33.062 1 97.56 110 PRO B N 1
ATOM 3624 C CA . PRO B 1 110 ? -3.242 -20.266 -32.094 1 97.56 110 PRO B CA 1
ATOM 3625 C C . PRO B 1 110 ? -3.559 -21.281 -31 1 97.56 110 PRO B C 1
ATOM 3627 O O . PRO B 1 110 ? -3.652 -22.484 -31.266 1 97.56 110 PRO B O 1
ATOM 3630 N N . ALA B 1 111 ? -3.654 -20.859 -29.844 1 97.19 111 ALA B N 1
ATOM 3631 C CA . ALA B 1 111 ? -3.965 -21.703 -28.688 1 97.19 111 ALA B CA 1
ATOM 3632 C C . ALA B 1 111 ? -4.824 -20.969 -27.672 1 97.19 111 ALA B C 1
ATOM 3634 O O . ALA B 1 111 ? -4.805 -19.734 -27.625 1 97.19 111 ALA B O 1
ATOM 3635 N N . PRO B 1 112 ? -5.625 -21.719 -26.953 1 94.31 112 PRO B N 1
ATOM 3636 C CA . PRO B 1 112 ? -6.332 -21.047 -25.844 1 94.31 112 PRO B CA 1
ATOM 3637 C C . PRO B 1 112 ? -5.387 -20.562 -24.766 1 94.31 112 PRO B C 1
ATOM 3639 O O . PRO B 1 112 ? -4.324 -21.141 -24.547 1 94.31 112 PRO B O 1
ATOM 3642 N N . PRO B 1 113 ? -5.742 -19.516 -24.094 1 91.75 113 PRO B N 1
ATOM 3643 C CA . PRO B 1 113 ? -4.879 -18.922 -23.062 1 91.75 113 PRO B CA 1
ATOM 3644 C C . PRO B 1 113 ? -4.43 -19.922 -22.016 1 91.75 113 PRO B C 1
ATOM 3646 O O . PRO B 1 113 ? -3.307 -19.828 -21.5 1 91.75 113 PRO B O 1
ATOM 3649 N N . GLY B 1 114 ? -5.246 -20.875 -21.703 1 91.69 114 GLY B N 1
ATOM 3650 C CA . GLY B 1 114 ? -4.918 -21.875 -20.703 1 91.69 114 GLY B CA 1
ATOM 3651 C C . GLY B 1 114 ? -3.676 -22.672 -21.047 1 91.69 114 GLY B C 1
ATOM 3652 O O . GLY B 1 114 ? -3.004 -23.188 -20.141 1 91.69 114 GLY B O 1
ATOM 3653 N N . ARG B 1 115 ? -3.311 -22.75 -22.344 1 92.62 115 ARG B N 1
ATOM 3654 C CA . ARG B 1 115 ? -2.162 -23.516 -22.797 1 92.62 115 ARG B CA 1
ATOM 3655 C C . ARG B 1 115 ? -0.855 -22.906 -22.312 1 92.62 115 ARG B C 1
ATOM 3657 O O . ARG B 1 115 ? 0.158 -23.594 -22.188 1 92.62 115 ARG B O 1
ATOM 3664 N N . LEU B 1 116 ? -0.91 -21.625 -22.031 1 94.44 116 LEU B N 1
ATOM 3665 C CA . LEU B 1 116 ? 0.29 -20.953 -21.547 1 94.44 116 LEU B CA 1
ATOM 3666 C C . LEU B 1 116 ? 0.771 -21.562 -20.25 1 94.44 116 LEU B C 1
ATOM 3668 O O . LEU B 1 116 ? 1.978 -21.672 -20.016 1 94.44 116 LEU B O 1
ATOM 3672 N N . ALA B 1 117 ? -0.126 -22.047 -19.422 1 90.94 117 ALA B N 1
ATOM 3673 C CA . ALA B 1 117 ? 0.188 -22.578 -18.109 1 90.94 117 ALA B CA 1
ATOM 3674 C C . ALA B 1 117 ? 0.975 -23.875 -18.203 1 90.94 117 ALA B C 1
ATOM 3676 O O . ALA B 1 117 ? 1.613 -24.312 -17.234 1 90.94 117 ALA B O 1
ATOM 3677 N N . GLU B 1 118 ? 0.936 -24.469 -19.328 1 90 118 GLU B N 1
ATOM 3678 C CA . GLU B 1 118 ? 1.674 -25.719 -19.547 1 90 118 GLU B CA 1
ATOM 3679 C C . GLU B 1 118 ? 3.164 -25.438 -19.734 1 90 118 GLU B C 1
ATOM 3681 O O . GLU B 1 118 ? 3.99 -26.344 -19.547 1 90 118 GLU B O 1
ATOM 3686 N N . HIS B 1 119 ? 3.41 -24.234 -20.062 1 92.19 119 HIS B N 1
ATOM 3687 C CA . HIS B 1 119 ? 4.781 -23.953 -20.469 1 92.19 119 HIS B CA 1
ATOM 3688 C C . HIS B 1 119 ? 5.484 -23.047 -19.469 1 92.19 119 HIS B C 1
ATOM 3690 O O . HIS B 1 119 ? 6.715 -23.016 -19.406 1 92.19 119 HIS B O 1
ATOM 3696 N N . MET B 1 120 ? 4.664 -22.344 -18.75 1 92.69 120 MET B N 1
ATOM 3697 C CA . MET B 1 120 ? 5.281 -21.391 -17.828 1 92.69 120 MET B CA 1
ATOM 3698 C C . MET B 1 120 ? 4.453 -21.234 -16.562 1 92.69 120 MET B C 1
ATOM 3700 O O . MET B 1 120 ? 3.223 -21.172 -16.625 1 92.69 120 MET B O 1
ATOM 3704 N N . ARG B 1 121 ? 5.176 -21.25 -15.477 1 94.19 121 ARG B N 1
ATOM 3705 C CA . ARG B 1 121 ? 4.613 -20.859 -14.18 1 94.19 121 ARG B CA 1
ATOM 3706 C C . ARG B 1 121 ? 5.293 -19.609 -13.641 1 94.19 121 ARG B C 1
ATOM 3708 O O . ARG B 1 121 ? 6.477 -19.375 -13.891 1 94.19 121 ARG B O 1
ATOM 3715 N N . GLN B 1 122 ? 4.473 -18.859 -12.969 1 95.81 122 GLN B N 1
ATOM 3716 C CA . GLN B 1 122 ? 5.035 -17.625 -12.43 1 95.81 122 GLN B CA 1
ATOM 3717 C C . GLN B 1 122 ? 4.551 -17.375 -11.008 1 95.81 122 GLN B C 1
ATOM 3719 O O . GLN B 1 122 ? 3.436 -17.766 -10.648 1 95.81 122 GLN B O 1
ATOM 3724 N N . VAL B 1 123 ? 5.43 -16.797 -10.211 1 96.31 123 VAL B N 1
ATOM 3725 C CA . VAL B 1 123 ? 5.121 -16.234 -8.906 1 96.31 123 VAL B CA 1
ATOM 3726 C C . VAL B 1 123 ? 5.625 -14.789 -8.844 1 96.31 123 VAL B C 1
ATOM 3728 O O . VAL B 1 123 ? 6.758 -14.508 -9.242 1 96.31 123 VAL B O 1
ATOM 3731 N N . TRP B 1 124 ? 4.746 -13.891 -8.477 1 95.81 124 TRP B N 1
ATOM 3732 C CA . TRP B 1 124 ? 5.227 -12.508 -8.508 1 95.81 124 TRP B CA 1
ATOM 3733 C C . TRP B 1 124 ? 4.809 -11.758 -7.25 1 95.81 124 TRP B C 1
ATOM 3735 O O . TRP B 1 124 ? 3.932 -12.219 -6.512 1 95.81 124 TRP B O 1
ATOM 3745 N N . LEU B 1 125 ? 5.508 -10.773 -6.984 1 94.31 125 LEU B N 1
ATOM 3746 C CA . LEU B 1 125 ? 5.227 -9.789 -5.941 1 94.31 125 LEU B CA 1
ATOM 3747 C C . LEU B 1 125 ? 5.297 -8.367 -6.496 1 94.31 125 LEU B C 1
ATOM 3749 O O . LEU B 1 125 ? 6.25 -8.023 -7.199 1 94.31 125 LEU B O 1
ATOM 3753 N N . THR B 1 126 ? 4.254 -7.629 -6.27 1 91.12 126 THR B N 1
ATOM 3754 C CA . THR B 1 126 ? 4.207 -6.23 -6.684 1 91.12 126 THR B CA 1
ATOM 3755 C C . THR B 1 126 ? 4.125 -5.309 -5.469 1 91.12 126 THR B C 1
ATOM 3757 O O . THR B 1 126 ? 3.773 -5.746 -4.375 1 91.12 126 THR B O 1
ATOM 3760 N N . PRO B 1 127 ? 4.43 -4.031 -5.652 1 85.5 127 PRO B N 1
ATOM 3761 C CA . PRO B 1 127 ? 4.344 -3.084 -4.539 1 85.5 127 PRO B CA 1
ATOM 3762 C C . PRO B 1 127 ? 2.947 -3.018 -3.926 1 85.5 127 PRO B C 1
ATOM 3764 O O . PRO B 1 127 ? 2.809 -2.809 -2.719 1 85.5 127 PRO B O 1
ATOM 3767 N N . ALA B 1 128 ? 1.989 -3.244 -4.719 1 81.75 128 ALA B N 1
ATOM 3768 C CA . ALA B 1 128 ? 0.617 -3.238 -4.215 1 81.75 128 ALA B CA 1
ATOM 3769 C C . ALA B 1 128 ? 0.424 -4.305 -3.141 1 81.75 128 ALA B C 1
ATOM 3771 O O . ALA B 1 128 ? -0.367 -4.121 -2.211 1 81.75 128 ALA B O 1
ATOM 3772 N N . GLN B 1 129 ? 1.149 -5.281 -3.203 1 87.75 129 GLN B N 1
ATOM 3773 C CA . GLN B 1 129 ? 0.988 -6.414 -2.301 1 87.75 129 GLN B CA 1
ATOM 3774 C C . GLN B 1 129 ? 1.796 -6.219 -1.021 1 87.75 129 GLN B C 1
ATOM 3776 O O . GLN B 1 129 ? 1.664 -6.996 -0.072 1 87.75 129 GLN B O 1
ATOM 3781 N N . ASP B 1 130 ? 2.518 -5.148 -0.967 1 83.19 130 ASP B N 1
ATOM 3782 C CA . ASP B 1 130 ? 3.295 -4.863 0.235 1 83.19 130 ASP B CA 1
ATOM 3783 C C . ASP B 1 130 ? 2.383 -4.656 1.442 1 83.19 130 ASP B C 1
ATOM 3785 O O . ASP B 1 130 ? 2.805 -4.844 2.586 1 83.19 130 ASP B O 1
ATOM 3789 N N . ARG B 1 131 ? 1.143 -4.305 1.188 1 81.88 131 ARG B N 1
ATOM 3790 C CA . ARG B 1 131 ? 0.204 -4.012 2.266 1 81.88 131 ARG B CA 1
ATOM 3791 C C . ARG B 1 131 ? -0.818 -5.133 2.422 1 81.88 131 ARG B C 1
ATOM 3793 O O . ARG B 1 131 ? -1.933 -4.902 2.895 1 81.88 131 ARG B O 1
ATOM 3800 N N . LEU B 1 132 ? -0.401 -6.258 2.021 1 90.88 132 LEU B N 1
ATOM 3801 C CA . LEU B 1 132 ? -1.301 -7.402 1.956 1 90.88 132 LEU B CA 1
ATOM 3802 C C . LEU B 1 132 ? -2.021 -7.605 3.285 1 90.88 132 LEU B C 1
ATOM 3804 O O . LEU B 1 132 ? -3.24 -7.793 3.312 1 90.88 132 LEU B O 1
ATOM 3808 N N . PHE B 1 133 ? -1.369 -7.48 4.379 1 91.75 133 PHE B N 1
ATOM 3809 C CA . PHE B 1 133 ? -1.919 -7.863 5.676 1 91.75 133 PHE B CA 1
ATOM 3810 C C . PHE B 1 133 ? -2.764 -6.738 6.262 1 91.75 133 PHE B C 1
ATOM 3812 O O . PHE B 1 133 ? -3.502 -6.945 7.227 1 91.75 133 PHE B O 1
ATOM 3819 N N . LEU B 1 134 ? -2.658 -5.613 5.668 1 83.62 134 LEU B N 1
ATOM 3820 C CA . LEU B 1 134 ? -3.465 -4.48 6.109 1 83.62 134 LEU B CA 1
ATOM 3821 C C . LEU B 1 134 ? -4.723 -4.344 5.262 1 83.62 134 LEU B C 1
ATOM 3823 O O . LEU B 1 134 ? -5.629 -3.58 5.602 1 83.62 134 LEU B O 1
ATOM 3827 N N . GLU B 1 135 ? -4.727 -5.094 4.184 1 84.94 135 GLU B N 1
ATOM 3828 C CA . GLU B 1 135 ? -5.875 -5.07 3.285 1 84.94 135 GLU B CA 1
ATOM 3829 C C . GLU B 1 135 ? -7 -5.965 3.801 1 84.94 135 GLU B C 1
ATOM 3831 O O . GLU B 1 135 ? -6.855 -6.617 4.836 1 84.94 135 GLU B O 1
ATOM 3836 N N . GLY B 1 136 ? -8.086 -5.914 3.096 1 87.31 136 GLY B N 1
ATOM 3837 C CA . GLY B 1 136 ? -9.219 -6.758 3.439 1 87.31 136 GLY B CA 1
ATOM 3838 C C . GLY B 1 136 ? -8.992 -8.219 3.111 1 87.31 136 GLY B C 1
ATOM 3839 O O . GLY B 1 136 ? -8.07 -8.562 2.367 1 87.31 136 GLY B O 1
ATOM 3840 N N . ALA B 1 137 ? -9.805 -9.094 3.57 1 93 137 ALA B N 1
ATOM 3841 C CA . ALA B 1 137 ? -9.695 -10.539 3.406 1 93 137 ALA B CA 1
ATOM 3842 C C . ALA B 1 137 ? -9.719 -10.93 1.93 1 93 137 ALA B C 1
ATOM 3844 O O . ALA B 1 137 ? -9.07 -11.898 1.527 1 93 137 ALA B O 1
ATOM 3845 N N . GLY B 1 138 ? -10.445 -10.219 1.185 1 93.19 138 GLY B N 1
ATOM 3846 C CA . GLY B 1 138 ? -10.539 -10.5 -0.239 1 93.19 138 GLY B CA 1
ATOM 3847 C C . GLY B 1 138 ? -9.188 -10.445 -0.94 1 93.19 138 GLY B C 1
ATOM 3848 O O . GLY B 1 138 ? -8.875 -11.32 -1.753 1 93.19 138 GLY B O 1
ATOM 3849 N N . GLU B 1 139 ? -8.383 -9.438 -0.588 1 92 139 GLU B N 1
ATOM 3850 C CA . GLU B 1 139 ? -7.059 -9.305 -1.185 1 92 139 GLU B CA 1
ATOM 3851 C C . GLU B 1 139 ? -6.145 -10.453 -0.764 1 92 139 GLU B C 1
ATOM 3853 O O . GLU B 1 139 ? -5.375 -10.969 -1.576 1 92 139 GLU B O 1
ATOM 3858 N N . ARG B 1 140 ? -6.219 -10.852 0.458 1 95.19 140 ARG B N 1
ATOM 3859 C CA . ARG B 1 140 ? -5.418 -11.969 0.956 1 95.19 140 ARG B CA 1
ATOM 3860 C C . ARG B 1 140 ? -5.828 -13.273 0.293 1 95.19 140 ARG B C 1
ATOM 3862 O O . ARG B 1 140 ? -4.973 -14.102 -0.049 1 95.19 140 ARG B O 1
ATOM 3869 N N . ARG B 1 141 ? -7.098 -13.453 0.039 1 94.69 141 ARG B N 1
ATOM 3870 C CA . ARG B 1 141 ? -7.574 -14.648 -0.658 1 94.69 141 ARG B CA 1
ATOM 3871 C C . ARG B 1 141 ? -7.086 -14.664 -2.104 1 94.69 141 ARG B C 1
ATOM 3873 O O . ARG B 1 141 ? -6.656 -15.703 -2.605 1 94.69 141 ARG B O 1
ATOM 3880 N N . ARG B 1 142 ? -7.203 -13.531 -2.725 1 93.06 142 ARG B N 1
ATOM 3881 C CA . ARG B 1 142 ? -6.738 -13.453 -4.105 1 93.06 142 ARG B CA 1
ATOM 3882 C C . ARG B 1 142 ? -5.25 -13.781 -4.199 1 93.06 142 ARG B C 1
ATOM 3884 O O . ARG B 1 142 ? -4.816 -14.469 -5.125 1 93.06 142 ARG B O 1
ATOM 3891 N N . PHE B 1 143 ? -4.539 -13.211 -3.188 1 95.12 143 PHE B N 1
ATOM 3892 C CA . PHE B 1 143 ? -3.115 -13.508 -3.113 1 95.12 143 PHE B CA 1
ATOM 3893 C C . PHE B 1 143 ? -2.883 -15.008 -2.973 1 95.12 143 PHE B C 1
ATOM 3895 O O . PHE B 1 143 ? -2.086 -15.594 -3.713 1 95.12 143 PHE B O 1
ATOM 3902 N N . LEU B 1 144 ? -3.551 -15.641 -2.115 1 96.38 144 LEU B N 1
ATOM 3903 C CA . LEU B 1 144 ? -3.424 -17.078 -1.915 1 96.38 144 LEU B CA 1
ATOM 3904 C C . LEU B 1 144 ? -3.84 -17.844 -3.168 1 96.38 144 LEU B C 1
ATOM 3906 O O . LEU B 1 144 ? -3.16 -18.781 -3.58 1 96.38 144 LEU B O 1
ATOM 3910 N N . ASP B 1 145 ? -4.918 -17.469 -3.74 1 96 145 ASP B N 1
ATOM 3911 C CA . ASP B 1 145 ? -5.414 -18.156 -4.934 1 96 145 ASP B CA 1
ATOM 3912 C C . ASP B 1 145 ? -4.391 -18.094 -6.066 1 96 145 ASP B C 1
ATOM 3914 O O . ASP B 1 145 ? -4.277 -19.031 -6.863 1 96 145 ASP B O 1
ATOM 3918 N N . ARG B 1 146 ? -3.684 -17.062 -6.117 1 94.5 146 ARG B N 1
ATOM 3919 C CA . ARG B 1 146 ? -2.633 -16.953 -7.125 1 94.5 146 ARG B CA 1
ATOM 3920 C C . ARG B 1 146 ? -1.512 -17.953 -6.848 1 94.5 146 ARG B C 1
ATOM 3922 O O . ARG B 1 146 ? -0.929 -18.516 -7.777 1 94.5 146 ARG B O 1
ATOM 3929 N N . LEU B 1 147 ? -1.191 -18.062 -5.609 1 96.06 147 LEU B N 1
ATOM 3930 C CA . LEU B 1 147 ? -0.188 -19.062 -5.254 1 96.06 147 LEU B CA 1
ATOM 3931 C C . LEU B 1 147 ? -0.676 -20.469 -5.594 1 96.06 147 LEU B C 1
ATOM 3933 O O . LEU B 1 147 ? 0.089 -21.297 -6.105 1 96.06 147 LEU B O 1
ATOM 3937 N N . VAL B 1 148 ? -1.935 -20.719 -5.355 1 96.44 148 VAL B N 1
ATOM 3938 C CA . VAL B 1 148 ? -2.525 -22.016 -5.68 1 96.44 148 VAL B CA 1
ATOM 3939 C C . VAL B 1 148 ? -2.5 -22.234 -7.191 1 96.44 148 VAL B C 1
ATOM 3941 O O . VAL B 1 148 ? -2.082 -23.297 -7.668 1 96.44 148 VAL B O 1
ATOM 3944 N N . PHE B 1 149 ? -2.846 -21.25 -7.879 1 93.19 149 PHE B N 1
ATOM 3945 C CA . PHE B 1 149 ? -2.91 -21.312 -9.336 1 93.19 149 PHE B CA 1
ATOM 3946 C C . PHE B 1 149 ? -1.553 -21.672 -9.922 1 93.19 149 PHE B C 1
ATOM 3948 O O . PHE B 1 149 ? -1.472 -22.453 -10.875 1 93.19 149 PHE B O 1
ATOM 3955 N N . ALA B 1 150 ? -0.56 -21.125 -9.383 1 92.75 150 ALA B N 1
ATOM 3956 C CA . ALA B 1 150 ? 0.784 -21.359 -9.898 1 92.75 150 ALA B CA 1
ATOM 3957 C C . ALA B 1 150 ? 1.121 -22.859 -9.867 1 92.75 150 ALA B C 1
ATOM 3959 O O . ALA B 1 150 ? 1.846 -23.344 -10.734 1 92.75 150 ALA B O 1
ATOM 3960 N N . ALA B 1 151 ? 0.58 -23.531 -8.93 1 92.88 151 ALA B N 1
ATOM 3961 C CA . ALA B 1 151 ? 0.843 -24.969 -8.781 1 92.88 151 ALA B CA 1
ATOM 3962 C C . ALA B 1 151 ? -0.254 -25.797 -9.445 1 92.88 151 ALA B C 1
ATOM 3964 O O . ALA B 1 151 ? 0.004 -26.891 -9.945 1 92.88 151 ALA B O 1
ATOM 3965 N N . GLU B 1 152 ? -1.47 -25.281 -9.398 1 93.44 152 GLU B N 1
ATOM 3966 C CA . GLU B 1 152 ? -2.65 -25.984 -9.875 1 93.44 152 GLU B CA 1
ATOM 3967 C C . GLU B 1 152 ? -3.488 -25.125 -10.805 1 93.44 152 GLU B C 1
ATOM 3969 O O . GLU B 1 152 ? -4.516 -24.578 -10.398 1 93.44 152 GLU B O 1
ATOM 3974 N N . PRO B 1 153 ? -3.205 -25.203 -12.078 1 90.25 153 PRO B N 1
ATOM 3975 C CA . PRO B 1 153 ? -3.898 -24.328 -13.016 1 90.25 153 PRO B CA 1
ATOM 3976 C C . PRO B 1 153 ? -5.414 -24.531 -13 1 90.25 153 PRO B C 1
ATOM 3978 O O . PRO B 1 153 ? -6.164 -23.594 -13.289 1 90.25 153 PRO B O 1
ATOM 3981 N N . GLY B 1 154 ? -5.859 -25.703 -12.641 1 92.19 154 GLY B N 1
ATOM 3982 C CA . GLY B 1 154 ? -7.285 -25.984 -12.57 1 92.19 154 GLY B CA 1
ATOM 3983 C C . GLY B 1 154 ? -8 -25.156 -11.516 1 92.19 154 GLY B C 1
ATOM 3984 O O . GLY B 1 154 ? -9.227 -25.016 -11.562 1 92.19 154 GLY B O 1
ATOM 3985 N N . HIS B 1 155 ? -7.25 -24.609 -10.586 1 95.31 155 HIS B N 1
ATOM 3986 C CA . HIS B 1 155 ? -7.84 -23.828 -9.5 1 95.31 155 HIS B CA 1
ATOM 3987 C C . HIS B 1 155 ? -8.586 -22.609 -10.039 1 95.31 155 HIS B C 1
ATOM 3989 O O . HIS B 1 155 ? -9.625 -22.234 -9.5 1 95.31 155 HIS B O 1
ATOM 3995 N N . ALA B 1 156 ? -8.094 -22 -11.102 1 91.44 156 ALA B N 1
ATOM 3996 C CA . ALA B 1 156 ? -8.734 -20.828 -11.688 1 91.44 156 ALA B CA 1
ATOM 3997 C C . ALA B 1 156 ? -10.148 -21.156 -12.156 1 91.44 156 ALA B C 1
ATOM 3999 O O . ALA B 1 156 ? -11.078 -20.375 -11.961 1 91.44 156 ALA B O 1
ATOM 4000 N N . ALA B 1 157 ? -10.266 -22.328 -12.703 1 92.19 157 ALA B N 1
ATOM 4001 C CA . ALA B 1 157 ? -11.578 -22.766 -13.172 1 92.19 157 ALA B CA 1
ATOM 4002 C C . ALA B 1 157 ? -12.539 -22.969 -12.008 1 92.19 157 ALA B C 1
ATOM 4004 O O . ALA B 1 157 ? -13.719 -22.641 -12.102 1 92.19 157 ALA B O 1
ATOM 4005 N N . HIS B 1 158 ? -12.055 -23.562 -10.961 1 95.81 158 HIS B N 1
ATOM 4006 C CA . HIS B 1 158 ? -12.875 -23.75 -9.773 1 95.81 158 HIS B CA 1
ATOM 4007 C C . HIS B 1 158 ? -13.367 -22.422 -9.211 1 95.81 158 HIS B C 1
ATOM 4009 O O . HIS B 1 158 ? -14.547 -22.281 -8.883 1 95.81 158 HIS B O 1
ATOM 4015 N N . VAL B 1 159 ? -12.477 -21.469 -9.164 1 95.69 159 VAL B N 1
ATOM 4016 C CA . VAL B 1 159 ? -12.805 -20.156 -8.617 1 95.69 159 VAL B CA 1
ATOM 4017 C C . VAL B 1 159 ? -13.844 -19.469 -9.5 1 95.69 159 VAL B C 1
ATOM 4019 O O . VAL B 1 159 ? -14.828 -18.922 -9 1 95.69 159 VAL B O 1
ATOM 4022 N N . GLN B 1 160 ? -13.656 -19.562 -10.75 1 93.56 160 GLN B N 1
ATOM 4023 C CA . GLN B 1 160 ? -14.586 -18.938 -11.688 1 93.56 160 GLN B CA 1
ATOM 4024 C C . GLN B 1 160 ? -15.977 -19.578 -11.594 1 93.56 160 GLN B C 1
ATOM 4026 O O . GLN B 1 160 ? -16.984 -18.859 -11.562 1 93.56 160 GLN B O 1
ATOM 4031 N N . ALA B 1 161 ? -15.961 -20.875 -11.602 1 96.62 161 ALA B N 1
ATOM 4032 C CA . ALA B 1 161 ? -17.219 -21.594 -11.484 1 96.62 161 ALA B CA 1
ATOM 4033 C C . ALA B 1 161 ? -17.938 -21.234 -10.188 1 96.62 161 ALA B C 1
ATOM 4035 O O . ALA B 1 161 ? -19.156 -21.016 -10.188 1 96.62 161 ALA B O 1
ATOM 4036 N N . TYR B 1 162 ? -17.234 -21.172 -9.141 1 97.88 162 TYR B N 1
ATOM 4037 C CA . TYR B 1 162 ? -17.797 -20.812 -7.844 1 97.88 162 TYR B CA 1
ATOM 4038 C C . TYR B 1 162 ? -18.406 -19.422 -7.871 1 97.88 162 TYR B C 1
ATOM 4040 O O . TYR B 1 162 ? -19.547 -19.219 -7.473 1 97.88 162 TYR B O 1
ATOM 4048 N N . GLU B 1 163 ? -17.641 -18.438 -8.344 1 96.69 163 GLU B N 1
ATOM 4049 C CA . GLU B 1 163 ? -18.094 -17.062 -8.375 1 96.69 163 GLU B CA 1
ATOM 4050 C C . GLU B 1 163 ? -19.328 -16.891 -9.258 1 96.69 163 GLU B C 1
ATOM 4052 O O . GLU B 1 163 ? -20.266 -16.188 -8.898 1 96.69 163 GLU B O 1
ATOM 4057 N N . LYS B 1 164 ? -19.328 -17.547 -10.367 1 96.44 164 LYS B N 1
ATOM 4058 C CA . LYS B 1 164 ? -20.469 -17.469 -11.273 1 96.44 164 LYS B CA 1
ATOM 4059 C C . LYS B 1 164 ? -21.719 -18.047 -10.617 1 96.44 164 LYS B C 1
ATOM 4061 O O . LYS B 1 164 ? -22.781 -17.422 -10.625 1 96.44 164 LYS B O 1
ATOM 4066 N N . ALA B 1 165 ? -21.547 -19.234 -10.117 1 97.38 165 ALA B N 1
ATOM 4067 C CA . ALA B 1 165 ? -22.688 -19.875 -9.469 1 97.38 165 ALA B CA 1
ATOM 4068 C C . ALA B 1 165 ? -23.188 -19.047 -8.289 1 97.38 165 ALA B C 1
ATOM 4070 O O . ALA B 1 165 ? -24.406 -18.953 -8.062 1 97.38 165 ALA B O 1
ATOM 4071 N N . MET B 1 166 ? -22.344 -18.5 -7.539 1 97.12 166 MET B N 1
ATOM 4072 C CA . MET B 1 166 ? -22.703 -17.672 -6.391 1 97.12 166 MET B CA 1
ATOM 4073 C C . MET B 1 166 ? -23.5 -16.453 -6.828 1 97.12 166 MET B C 1
ATOM 4075 O O . MET B 1 166 ? -24.531 -16.125 -6.227 1 97.12 166 MET B O 1
ATOM 4079 N N . ARG B 1 167 ? -23.031 -15.781 -7.844 1 95.88 167 ARG B N 1
ATOM 4080 C CA . ARG B 1 167 ? -23.75 -14.617 -8.359 1 95.88 167 ARG B CA 1
ATOM 4081 C C . ARG B 1 167 ? -25.141 -14.992 -8.836 1 95.88 167 ARG B C 1
ATOM 4083 O O . ARG B 1 167 ? -26.109 -14.289 -8.547 1 95.88 167 ARG B O 1
ATOM 4090 N N . GLU B 1 168 ? -25.203 -16.031 -9.547 1 95.44 168 GLU B N 1
ATOM 4091 C CA . GLU B 1 168 ? -26.5 -16.484 -10.047 1 95.44 168 GLU B CA 1
ATOM 4092 C C . GLU B 1 168 ? -27.438 -16.844 -8.898 1 95.44 168 GLU B C 1
ATOM 4094 O O . GLU B 1 168 ? -28.609 -16.484 -8.914 1 95.44 168 GLU B O 1
ATOM 4099 N N . ARG B 1 169 ? -26.891 -17.547 -7.93 1 96.38 169 ARG B N 1
ATOM 4100 C CA . ARG B 1 169 ? -27.672 -17.906 -6.754 1 96.38 169 ARG B CA 1
ATOM 4101 C C . ARG B 1 169 ? -28.219 -16.656 -6.059 1 96.38 169 ARG B C 1
ATOM 4103 O O . ARG B 1 169 ? -29.406 -16.609 -5.707 1 96.38 169 ARG B O 1
ATOM 4110 N N . MET B 1 170 ? -27.422 -15.695 -5.887 1 94.94 170 MET B N 1
ATOM 4111 C CA . MET B 1 170 ? -27.828 -14.5 -5.164 1 94.94 170 MET B CA 1
ATOM 4112 C C . MET B 1 170 ? -28.875 -13.719 -5.957 1 94.94 170 MET B C 1
ATOM 4114 O O . MET B 1 170 ? -29.812 -13.156 -5.375 1 94.94 170 MET B O 1
ATOM 4118 N N . ARG B 1 171 ? -28.688 -13.695 -7.215 1 94.06 171 ARG B N 1
ATOM 4119 C CA . ARG B 1 171 ? -29.688 -13.055 -8.055 1 94.06 171 ARG B CA 1
ATOM 4120 C C . ARG B 1 171 ? -31.047 -13.719 -7.879 1 94.06 171 ARG B C 1
ATOM 4122 O O . ARG B 1 171 ? -32.062 -13.039 -7.719 1 94.06 171 ARG B O 1
ATOM 4129 N N . LEU B 1 172 ? -31.031 -14.984 -7.914 1 94.12 172 LEU B N 1
ATOM 4130 C CA . LEU B 1 172 ? -32.281 -15.734 -7.766 1 94.12 172 LEU B CA 1
ATOM 4131 C C . LEU B 1 172 ? -32.906 -15.484 -6.395 1 94.12 172 LEU B C 1
ATOM 4133 O O . LEU B 1 172 ? -34.125 -15.352 -6.273 1 94.12 172 LEU B O 1
ATOM 4137 N N . LEU B 1 173 ? -32.125 -15.422 -5.371 1 94.19 173 LEU B N 1
ATOM 4138 C CA . LEU B 1 173 ? -32.594 -15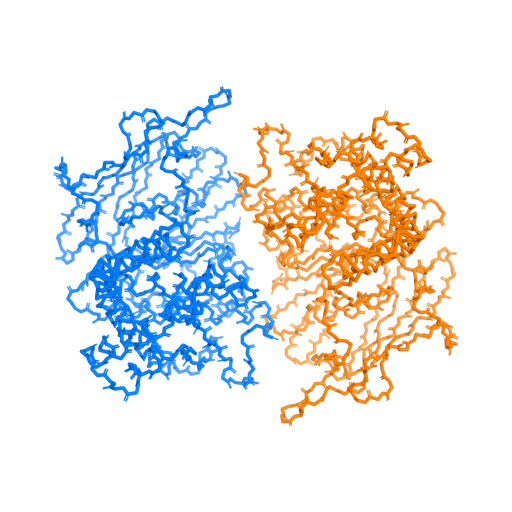.25 -4.004 1 94.19 173 LEU B CA 1
ATOM 4139 C C . LEU B 1 173 ? -33.156 -13.844 -3.793 1 94.19 173 LEU B C 1
ATOM 4141 O O . LEU B 1 173 ? -34.094 -13.648 -3.008 1 94.19 173 LEU B O 1
ATOM 4145 N N . THR B 1 174 ? -32.562 -12.812 -4.484 1 91.38 174 THR B N 1
ATOM 4146 C CA . THR B 1 174 ? -32.938 -11.43 -4.195 1 91.38 174 THR B CA 1
ATOM 4147 C C . THR B 1 174 ? -34.031 -10.938 -5.152 1 91.38 174 THR B C 1
ATOM 4149 O O . THR B 1 174 ? -34.844 -10.117 -4.781 1 91.38 174 THR B O 1
ATOM 4152 N N . GLU B 1 175 ? -34 -11.203 -6.371 1 87.25 175 GLU B N 1
ATOM 4153 C CA . GLU B 1 175 ? -34.875 -10.617 -7.375 1 87.25 175 GLU B CA 1
ATOM 4154 C C . GLU B 1 175 ? -36 -11.578 -7.75 1 87.25 175 GLU B C 1
ATOM 4156 O O . GLU B 1 175 ? -37.031 -11.156 -8.297 1 87.25 175 GLU B O 1
ATOM 4161 N N . GLY B 1 176 ? -35.875 -12.797 -7.777 1 72.69 176 GLY B N 1
ATOM 4162 C CA . GLY B 1 176 ? -36.812 -13.695 -8.43 1 72.69 176 GLY B CA 1
ATOM 4163 C C . GLY B 1 176 ? -37.625 -14.523 -7.457 1 72.69 176 GLY B C 1
ATOM 4164 O O . GLY B 1 176 ? -37.344 -14.516 -6.254 1 72.69 176 GLY B O 1
ATOM 4165 N N . PRO B 1 177 ? -38.812 -14.859 -8.07 1 75.81 177 PRO B N 1
ATOM 4166 C CA . PRO B 1 177 ? -39.25 -16.047 -7.324 1 75.81 177 PRO B CA 1
ATOM 4167 C C . PRO B 1 177 ? -38.219 -17.172 -7.379 1 75.81 177 PRO B C 1
ATOM 4169 O O . PRO B 1 177 ? -37.688 -17.484 -8.445 1 75.81 177 PRO B O 1
ATOM 4172 N N . ALA B 1 178 ? -37.688 -17.594 -6.309 1 76.31 178 ALA B N 1
ATOM 4173 C CA . ALA B 1 178 ? -36.656 -18.594 -6.215 1 76.31 178 ALA B CA 1
ATOM 4174 C C . ALA B 1 178 ? -37.188 -19.984 -6.523 1 76.31 178 ALA B C 1
ATOM 4176 O O . ALA B 1 178 ? -37.938 -20.547 -5.742 1 76.31 178 ALA B O 1
ATOM 4177 N N . ASP B 1 179 ? -37.062 -20.484 -7.844 1 87.56 179 ASP B N 1
ATOM 4178 C CA . ASP B 1 179 ? -37.344 -21.891 -8.141 1 87.56 179 ASP B CA 1
ATOM 4179 C C . ASP B 1 179 ? -36.438 -22.812 -7.355 1 87.56 179 ASP B C 1
ATOM 4181 O O . ASP B 1 179 ? -35.219 -22.812 -7.559 1 87.56 179 ASP B O 1
ATOM 4185 N N . PRO B 1 180 ? -37.031 -23.547 -6.531 1 90.44 180 PRO B N 1
ATOM 4186 C CA . PRO B 1 180 ? -36.219 -24.391 -5.652 1 90.44 180 PRO B CA 1
ATOM 4187 C C . PRO B 1 180 ? -35.344 -25.375 -6.422 1 90.44 180 PRO B C 1
ATOM 4189 O O . PRO B 1 180 ? -34.219 -25.688 -5.992 1 90.44 180 PRO B O 1
ATOM 4192 N N . THR B 1 181 ? -35.844 -25.859 -7.52 1 93 181 THR B N 1
ATOM 4193 C CA . THR B 1 181 ? -35.062 -26.812 -8.32 1 93 181 THR B CA 1
ATOM 4194 C C . THR B 1 181 ? -33.844 -26.141 -8.914 1 93 181 THR B C 1
ATOM 4196 O O . THR B 1 181 ? -32.75 -26.719 -8.914 1 93 181 THR B O 1
ATOM 4199 N N . TRP B 1 182 ? -34.062 -24.984 -9.367 1 92.38 182 TRP B N 1
ATOM 4200 C CA . TRP B 1 182 ? -32.938 -24.234 -9.922 1 92.38 182 TRP B CA 1
ATOM 4201 C C . TRP B 1 182 ? -31.938 -23.875 -8.836 1 92.38 182 TRP B C 1
ATOM 4203 O O . TRP B 1 182 ? -30.719 -23.969 -9.047 1 92.38 182 TRP B O 1
ATOM 4213 N N . LEU B 1 183 ? -32.438 -23.547 -7.727 1 95.38 183 LEU B N 1
ATOM 4214 C CA . LEU B 1 183 ? -31.578 -23.234 -6.598 1 95.38 183 LEU B CA 1
ATOM 4215 C C . LEU B 1 183 ? -30.75 -24.453 -6.18 1 95.38 183 LEU B C 1
ATOM 4217 O O . LEU B 1 183 ? -29.562 -24.328 -5.895 1 95.38 183 LEU B O 1
ATOM 4221 N N . ASP B 1 184 ? -31.375 -25.531 -6.188 1 95.81 184 ASP B N 1
ATOM 4222 C CA . ASP B 1 184 ? -30.688 -26.766 -5.836 1 95.81 184 ASP B CA 1
ATOM 4223 C C . ASP B 1 184 ? -29.531 -27.047 -6.805 1 95.81 184 ASP B C 1
ATOM 4225 O O . ASP B 1 184 ? -28.453 -27.453 -6.387 1 95.81 184 ASP B O 1
ATOM 4229 N N . ALA B 1 185 ? -29.844 -26.844 -8.016 1 95.69 185 ALA B N 1
ATOM 4230 C CA . ALA B 1 185 ? -28.828 -27.094 -9.039 1 95.69 185 ALA B CA 1
ATOM 4231 C C . ALA B 1 185 ? -27.656 -26.141 -8.898 1 95.69 185 ALA B C 1
ATOM 4233 O O . ALA B 1 185 ? -26.5 -26.547 -9 1 95.69 185 ALA B O 1
ATOM 4234 N N . LEU B 1 186 ? -27.922 -24.891 -8.703 1 96.25 186 LEU B N 1
ATOM 4235 C CA . LEU B 1 186 ? -26.875 -23.891 -8.523 1 96.25 186 LEU B CA 1
ATOM 4236 C C . LEU B 1 186 ? -26.062 -24.172 -7.27 1 96.25 186 LEU B C 1
ATOM 4238 O O . LEU B 1 186 ? -24.844 -24.016 -7.281 1 96.25 186 LEU B O 1
ATOM 4242 N N . GLU B 1 187 ? -26.719 -24.562 -6.27 1 97.69 187 GLU B N 1
ATOM 4243 C CA . GLU B 1 187 ? -26.062 -24.844 -4.996 1 97.69 187 GLU B CA 1
ATOM 4244 C C . GLU B 1 187 ? -25.188 -26.094 -5.082 1 97.69 187 GLU B C 1
ATOM 4246 O O . GLU B 1 187 ? -24.141 -26.172 -4.43 1 97.69 187 GLU B O 1
ATOM 4251 N N . ALA B 1 188 ? -25.609 -26.984 -5.898 1 97.69 188 ALA B N 1
ATOM 4252 C CA . ALA B 1 188 ? -24.766 -28.172 -6.145 1 97.69 188 ALA B CA 1
ATOM 4253 C C . ALA B 1 188 ? -23.469 -27.781 -6.848 1 97.69 188 ALA B C 1
ATOM 4255 O O . ALA B 1 188 ? -22.391 -28.266 -6.488 1 97.69 188 ALA B O 1
ATOM 4256 N N . ARG B 1 189 ? -23.609 -26.953 -7.816 1 97.56 189 ARG B N 1
ATOM 4257 C CA . ARG B 1 189 ? -22.422 -26.453 -8.523 1 97.56 189 ARG B CA 1
ATOM 4258 C C . ARG B 1 189 ? -21.516 -25.641 -7.598 1 97.56 189 ARG B C 1
ATOM 4260 O O . ARG B 1 189 ? -20.297 -25.781 -7.641 1 97.56 189 ARG B O 1
ATOM 4267 N N . LEU B 1 190 ? -22.125 -24.875 -6.805 1 97.81 190 LEU B N 1
ATOM 4268 C CA . LEU B 1 190 ? -21.422 -24.047 -5.836 1 97.81 190 LEU B CA 1
ATOM 4269 C C . LEU B 1 190 ? -20.672 -24.922 -4.828 1 97.81 190 LEU B C 1
ATOM 4271 O O . LEU B 1 190 ? -19.5 -24.656 -4.516 1 97.81 190 LEU B O 1
ATOM 4275 N N . ALA B 1 191 ? -21.328 -25.859 -4.395 1 98.38 191 ALA B N 1
ATOM 4276 C CA . ALA B 1 191 ? -20.75 -26.75 -3.404 1 98.38 191 ALA B CA 1
ATOM 4277 C C . ALA B 1 191 ? -19.578 -27.547 -3.992 1 98.38 191 ALA B C 1
ATOM 4279 O O . ALA B 1 191 ? -18.562 -27.719 -3.336 1 98.38 191 ALA B O 1
ATOM 4280 N N . GLU B 1 192 ? -19.812 -28.016 -5.168 1 98.38 192 GLU B N 1
ATOM 4281 C CA . GLU B 1 192 ? -18.75 -28.766 -5.836 1 98.38 192 GLU B CA 1
ATOM 4282 C C . GLU B 1 192 ? -17.5 -27.906 -6.023 1 98.38 192 GLU B C 1
ATOM 4284 O O . GLU B 1 192 ? -16.406 -28.281 -5.602 1 98.38 192 GLU B O 1
ATOM 4289 N N . ALA B 1 193 ? -17.641 -26.734 -6.648 1 98.31 193 ALA B N 1
ATOM 4290 C CA . ALA B 1 193 ? -16.516 -25.828 -6.891 1 98.31 193 ALA B CA 1
ATOM 4291 C C . ALA B 1 193 ? -15.898 -25.359 -5.574 1 98.31 193 ALA B C 1
ATOM 4293 O O . ALA B 1 193 ? -14.68 -25.25 -5.461 1 98.31 193 ALA B O 1
ATOM 4294 N N . GLY B 1 194 ? -16.75 -25.109 -4.641 1 98.19 194 GLY B N 1
ATOM 4295 C CA . GLY B 1 194 ? -16.281 -24.656 -3.342 1 98.19 194 GLY B CA 1
ATOM 4296 C C . GLY B 1 194 ? -15.43 -25.688 -2.617 1 98.19 194 GLY B C 1
ATOM 4297 O O . GLY B 1 194 ? -14.43 -25.344 -1.989 1 98.19 194 GLY B O 1
ATOM 4298 N N . ALA B 1 195 ? -15.883 -26.875 -2.691 1 98.38 195 ALA B N 1
ATOM 4299 C CA . ALA B 1 195 ? -15.141 -27.969 -2.053 1 98.38 195 ALA B CA 1
ATOM 4300 C C . ALA B 1 195 ? -13.758 -28.125 -2.682 1 98.38 195 ALA B C 1
ATOM 4302 O O . ALA B 1 195 ? -12.766 -28.312 -1.977 1 98.38 195 ALA B O 1
ATOM 4303 N N . LEU B 1 196 ? -13.75 -28.047 -3.963 1 98.06 196 LEU B N 1
ATOM 4304 C CA . LEU B 1 196 ? -12.477 -28.156 -4.672 1 98.06 196 LEU B CA 1
ATOM 4305 C C . LEU B 1 196 ? -11.562 -26.984 -4.316 1 98.06 196 LEU B C 1
ATOM 4307 O O . LEU B 1 196 ? -10.367 -27.172 -4.117 1 98.06 196 LEU B O 1
ATOM 4311 N N . MET B 1 197 ? -12.102 -25.781 -4.184 1 97.19 197 MET B N 1
ATOM 4312 C CA . MET B 1 197 ? -11.352 -24.594 -3.795 1 97.19 197 MET B CA 1
ATOM 4313 C C . MET B 1 197 ? -10.758 -24.75 -2.4 1 97.19 197 MET B C 1
ATOM 4315 O O . MET B 1 197 ? -9.57 -24.5 -2.193 1 97.19 197 MET B O 1
ATOM 4319 N N . ALA B 1 198 ? -11.586 -25.172 -1.514 1 97.56 198 ALA B N 1
ATOM 4320 C CA . ALA B 1 198 ? -11.148 -25.344 -0.13 1 97.56 198 ALA B CA 1
ATOM 4321 C C . ALA B 1 198 ? -10.016 -26.375 -0.033 1 97.56 198 ALA B C 1
ATOM 4323 O O . ALA B 1 198 ? -9.039 -26.156 0.69 1 97.56 198 ALA B O 1
ATOM 4324 N N . ASP B 1 199 ? -10.211 -27.375 -0.73 1 97.5 199 ASP B N 1
ATOM 4325 C CA . ASP B 1 199 ? -9.219 -28.438 -0.714 1 97.5 199 ASP B CA 1
ATOM 4326 C C . ASP B 1 199 ? -7.879 -27.953 -1.262 1 97.5 199 ASP B C 1
ATOM 4328 O O . ASP B 1 199 ? -6.836 -28.172 -0.642 1 97.5 199 ASP B O 1
ATOM 4332 N N . SER B 1 200 ? -7.902 -27.359 -2.436 1 97 200 SER B N 1
ATOM 4333 C CA . SER B 1 200 ? -6.676 -26.875 -3.062 1 97 200 SER B CA 1
ATOM 4334 C C . SER B 1 200 ? -5.988 -25.828 -2.191 1 97 200 SER B C 1
ATOM 4336 O O . SER B 1 200 ? -4.762 -25.828 -2.059 1 97 200 SER B O 1
ATOM 4338 N N . ARG B 1 201 ? -6.742 -24.938 -1.586 1 97.5 201 ARG B N 1
ATOM 4339 C CA . ARG B 1 201 ? -6.191 -23.922 -0.69 1 97.5 201 ARG B CA 1
ATOM 4340 C C . ARG B 1 201 ? -5.5 -24.562 0.507 1 97.5 201 ARG B C 1
ATOM 4342 O O . ARG B 1 201 ? -4.383 -24.188 0.864 1 97.5 201 ARG B O 1
ATOM 4349 N N . SER B 1 202 ? -6.191 -25.516 1.052 1 96.81 202 SER B N 1
ATOM 4350 C CA . SER B 1 202 ? -5.672 -26.188 2.24 1 96.81 202 SER B CA 1
ATOM 4351 C C . SER B 1 202 ? -4.391 -26.953 1.927 1 96.81 202 SER B C 1
ATOM 4353 O O . SER B 1 202 ? -3.416 -26.875 2.68 1 96.81 202 SER B O 1
ATOM 4355 N N . ARG B 1 203 ? -4.402 -27.641 0.868 1 95.75 203 ARG B N 1
ATOM 4356 C CA . ARG B 1 203 ? -3.229 -28.391 0.458 1 95.75 203 ARG B CA 1
ATOM 4357 C C . ARG B 1 203 ? -2.045 -27.469 0.187 1 95.75 203 ARG B C 1
ATOM 4359 O O . ARG B 1 203 ? -0.922 -27.75 0.615 1 95.75 203 ARG B O 1
ATOM 4366 N N . THR B 1 204 ? -2.326 -26.422 -0.51 1 96.25 204 THR B N 1
ATOM 4367 C CA . THR B 1 204 ? -1.268 -25.469 -0.824 1 96.25 204 THR B CA 1
ATOM 4368 C C . THR B 1 204 ? -0.706 -24.844 0.451 1 96.25 204 THR B C 1
ATOM 4370 O O . THR B 1 204 ? 0.512 -24.734 0.615 1 96.25 204 THR B O 1
ATOM 4373 N N . LEU B 1 205 ? -1.558 -24.453 1.347 1 96.94 205 LEU B N 1
ATOM 4374 C CA . LEU B 1 205 ? -1.112 -23.812 2.584 1 96.94 205 LEU B CA 1
ATOM 4375 C C . LEU B 1 205 ? -0.255 -24.766 3.406 1 96.94 205 LEU B C 1
ATOM 4377 O O . LEU B 1 205 ? 0.758 -24.359 3.98 1 96.94 205 LEU B O 1
ATOM 4381 N N . ALA B 1 206 ? -0.712 -25.984 3.469 1 96.44 206 ALA B N 1
ATOM 4382 C CA . ALA B 1 206 ? 0.06 -26.984 4.195 1 96.44 206 ALA B CA 1
ATOM 4383 C C . ALA B 1 206 ? 1.451 -27.156 3.59 1 96.44 206 ALA B C 1
ATOM 4385 O O . ALA B 1 206 ? 2.443 -27.25 4.316 1 96.44 206 ALA B O 1
ATOM 4386 N N . ALA B 1 207 ? 1.491 -27.203 2.316 1 96.25 207 ALA B N 1
ATOM 4387 C CA . ALA B 1 207 ? 2.77 -27.328 1.622 1 96.25 207 ALA B CA 1
ATOM 4388 C C . ALA B 1 207 ? 3.662 -26.125 1.879 1 96.25 207 ALA B C 1
ATOM 4390 O O . ALA B 1 207 ? 4.867 -26.266 2.088 1 96.25 207 ALA B O 1
ATOM 4391 N N . LEU B 1 208 ? 3.1 -24.938 1.822 1 96.5 208 LEU B N 1
ATOM 4392 C CA . LEU B 1 208 ? 3.855 -23.703 2.078 1 96.5 208 LEU B CA 1
ATOM 4393 C C . LEU B 1 208 ? 4.387 -23.688 3.506 1 96.5 208 LEU B C 1
ATOM 4395 O O . LEU B 1 208 ? 5.535 -23.312 3.74 1 96.5 208 LEU B O 1
ATOM 4399 N N . ALA B 1 209 ? 3.545 -24.078 4.43 1 96 209 ALA B N 1
ATOM 4400 C CA . ALA B 1 209 ? 3.959 -24.125 5.828 1 96 209 ALA B CA 1
ATOM 4401 C C . ALA B 1 209 ? 5.141 -25.078 6.02 1 96 209 ALA B C 1
ATOM 4403 O O . ALA B 1 209 ? 6.082 -24.766 6.75 1 96 209 ALA B O 1
ATOM 4404 N N . ALA B 1 210 ? 5.051 -26.172 5.383 1 95.44 210 ALA B N 1
ATOM 4405 C CA . ALA B 1 210 ? 6.137 -27.141 5.461 1 95.44 210 ALA B CA 1
ATOM 4406 C C . ALA B 1 210 ? 7.426 -26.578 4.875 1 95.44 210 ALA B C 1
ATOM 4408 O O . ALA B 1 210 ? 8.5 -26.75 5.449 1 95.44 210 ALA B O 1
ATOM 4409 N N . GLU B 1 211 ? 7.316 -25.938 3.738 1 94.25 211 GLU B N 1
ATOM 4410 C CA . GLU B 1 211 ? 8.477 -25.328 3.098 1 94.25 211 GLU B CA 1
ATOM 4411 C C . GLU B 1 211 ? 9.102 -24.266 3.986 1 94.25 211 GLU B C 1
ATOM 4413 O O . GLU B 1 211 ? 10.32 -24.172 4.098 1 94.25 211 GLU B O 1
ATOM 4418 N N . ILE B 1 212 ? 8.289 -23.406 4.559 1 94.12 212 ILE B N 1
ATOM 4419 C CA . ILE B 1 212 ? 8.758 -22.328 5.434 1 94.12 212 ILE B CA 1
ATOM 4420 C C . ILE B 1 212 ? 9.438 -22.938 6.664 1 94.12 212 ILE B C 1
ATOM 4422 O O . ILE B 1 212 ? 10.508 -22.484 7.074 1 94.12 212 ILE B O 1
ATOM 4426 N N . GLY B 1 213 ? 8.82 -23.969 7.254 1 91.62 213 GLY B N 1
ATOM 4427 C CA . GLY B 1 213 ? 9.367 -24.625 8.43 1 91.62 213 GLY B CA 1
ATOM 4428 C C . GLY B 1 213 ? 10.719 -25.281 8.18 1 91.62 213 GLY B C 1
ATOM 4429 O O . GLY B 1 213 ? 11.547 -25.359 9.086 1 91.62 213 GLY B O 1
ATOM 4430 N N . ALA B 1 214 ? 10.93 -25.688 7.012 1 89 214 ALA B N 1
ATOM 4431 C CA . ALA B 1 214 ? 12.156 -26.391 6.652 1 89 214 ALA B CA 1
ATOM 4432 C C . ALA B 1 214 ? 13.312 -25.422 6.434 1 89 214 ALA B C 1
ATOM 4434 O O . ALA B 1 214 ? 14.477 -25.828 6.414 1 89 214 ALA B O 1
ATOM 4435 N N . ARG B 1 215 ? 12.938 -24.188 6.262 1 82.56 215 ARG B N 1
ATOM 4436 C CA . ARG B 1 215 ? 13.977 -23.188 6.031 1 82.56 215 ARG B CA 1
ATOM 4437 C C . ARG B 1 215 ? 14.688 -22.828 7.328 1 82.56 215 ARG B C 1
ATOM 4439 O O . ARG B 1 215 ? 14.062 -22.734 8.383 1 82.56 215 ARG B O 1
ATOM 4446 N N . GLY B 1 216 ? 15.945 -23.156 7.645 1 69.62 216 GLY B N 1
ATOM 4447 C CA . GLY B 1 216 ? 16.719 -22.859 8.844 1 69.62 216 GLY B CA 1
ATOM 4448 C C . GLY B 1 216 ? 16.656 -21.406 9.258 1 69.62 216 GLY B C 1
ATOM 4449 O O . GLY B 1 216 ? 15.781 -20.672 8.812 1 69.62 216 GLY B O 1
ATOM 4450 N N . GLU B 1 217 ? 17.578 -21.141 10.312 1 64 217 GLU B N 1
ATOM 4451 C CA . GLU B 1 217 ? 17.688 -19.781 10.836 1 64 217 GLU B CA 1
ATOM 4452 C C . GLU B 1 217 ? 18.078 -18.797 9.734 1 64 217 GLU B C 1
ATOM 4454 O O . GLU B 1 217 ? 19.25 -18.719 9.359 1 64 217 GLU B O 1
ATOM 4459 N N . ARG B 1 218 ? 17.031 -18.359 9.016 1 69.81 218 ARG B N 1
ATOM 4460 C CA . ARG B 1 218 ? 17.266 -17.531 7.828 1 69.81 218 ARG B CA 1
ATOM 4461 C C . ARG B 1 218 ? 16.75 -16.125 8.031 1 69.81 218 ARG B C 1
ATOM 4463 O O . ARG B 1 218 ? 15.945 -15.867 8.93 1 69.81 218 ARG B O 1
ATOM 4470 N N . PRO B 1 219 ? 17.328 -15.102 7.285 1 79.94 219 PRO B N 1
ATOM 4471 C CA . PRO B 1 219 ? 16.969 -13.703 7.516 1 79.94 219 PRO B CA 1
ATOM 4472 C C . PRO B 1 219 ? 15.469 -13.438 7.324 1 79.94 219 PRO B C 1
ATOM 4474 O O . PRO B 1 219 ? 14.969 -12.383 7.734 1 79.94 219 PRO B O 1
ATOM 4477 N N . PHE B 1 220 ? 14.734 -14.438 6.758 1 87.19 220 PHE B N 1
ATOM 4478 C CA . PHE B 1 220 ? 13.297 -14.227 6.676 1 87.19 220 PHE B CA 1
ATOM 4479 C C . PHE B 1 220 ? 12.578 -14.883 7.844 1 87.19 220 PHE B C 1
ATOM 4481 O O . PHE B 1 220 ? 12.875 -16.031 8.188 1 87.19 220 PHE B O 1
ATOM 4488 N N . PRO B 1 221 ? 11.68 -14.203 8.391 1 87.38 221 PRO B N 1
ATOM 4489 C CA . PRO B 1 221 ? 11.023 -14.703 9.602 1 87.38 221 PRO B CA 1
ATOM 4490 C C . PRO B 1 221 ? 10.156 -15.93 9.344 1 87.38 221 PRO B C 1
ATOM 4492 O O . PRO B 1 221 ? 9.539 -16.047 8.281 1 87.38 221 PRO B O 1
ATOM 4495 N N . GLN B 1 222 ? 10.156 -16.812 10.281 1 91.31 222 GLN B N 1
ATOM 4496 C CA . GLN B 1 222 ? 9.219 -17.922 10.234 1 91.31 222 GLN B CA 1
ATOM 4497 C C . GLN B 1 222 ? 7.777 -17.438 10.359 1 91.31 222 GLN B C 1
ATOM 4499 O O . GLN B 1 222 ? 7.523 -16.375 10.953 1 91.31 222 GLN B O 1
ATOM 4504 N N . ALA B 1 223 ? 6.902 -18.203 9.742 1 93.94 223 ALA B N 1
ATOM 4505 C CA . ALA B 1 223 ? 5.496 -17.812 9.734 1 93.94 223 ALA B CA 1
ATOM 4506 C C . ALA B 1 223 ? 4.598 -19 10.07 1 93.94 223 ALA B C 1
ATOM 4508 O O . ALA B 1 223 ? 4.855 -20.125 9.633 1 93.94 223 ALA B O 1
ATOM 4509 N N . ARG B 1 224 ? 3.678 -18.828 10.938 1 95.88 224 ARG B N 1
ATOM 4510 C CA . ARG B 1 224 ? 2.578 -19.766 11.109 1 95.88 224 ARG B CA 1
ATOM 4511 C C . ARG B 1 224 ? 1.386 -19.391 10.242 1 95.88 224 ARG B C 1
ATOM 4513 O O . ARG B 1 224 ? 0.928 -18.234 10.281 1 95.88 224 ARG B O 1
ATOM 4520 N N . LEU B 1 225 ? 0.965 -20.297 9.422 1 96.81 225 LEU B N 1
ATOM 4521 C CA . LEU B 1 225 ? -0.089 -20.031 8.445 1 96.81 225 LEU B CA 1
ATOM 4522 C C . LEU B 1 225 ? -1.37 -20.766 8.82 1 96.81 225 LEU B C 1
ATOM 4524 O O . LEU B 1 225 ? -1.322 -21.906 9.289 1 96.81 225 LEU B O 1
ATOM 4528 N N . SER B 1 226 ? -2.488 -20.125 8.641 1 95.88 226 SER B N 1
ATOM 4529 C CA . SER B 1 226 ? -3.771 -20.797 8.836 1 95.88 226 SER B CA 1
ATOM 4530 C C . SER B 1 226 ? -4.855 -20.172 7.961 1 95.88 226 SER B C 1
ATOM 4532 O O . SER B 1 226 ? -4.73 -19.031 7.527 1 95.88 226 SER B O 1
ATOM 4534 N N . LEU B 1 227 ? -5.793 -20.984 7.605 1 95.06 227 LEU B N 1
ATOM 4535 C CA . LEU B 1 227 ? -7.02 -20.531 6.965 1 95.06 227 LEU B CA 1
ATOM 4536 C C . LEU B 1 227 ? -8.164 -20.453 7.973 1 95.06 227 LEU B C 1
ATOM 4538 O O . LEU B 1 227 ? -8.43 -21.438 8.68 1 95.06 227 LEU B O 1
ATOM 4542 N N . THR B 1 228 ? -8.859 -19.375 8.102 1 92.56 228 THR B N 1
ATOM 4543 C CA . THR B 1 228 ? -9.828 -19.172 9.172 1 92.56 228 THR B CA 1
ATOM 4544 C C . THR B 1 228 ? -11.242 -19.453 8.672 1 92.56 228 THR B C 1
ATOM 4546 O O . THR B 1 228 ? -12.203 -19.391 9.445 1 92.56 228 THR B O 1
ATOM 4549 N N . GLY B 1 229 ? -11.469 -19.875 7.52 1 91.88 229 GLY B N 1
ATOM 4550 C CA . GLY B 1 229 ? -12.789 -20.266 7.051 1 91.88 229 GLY B CA 1
ATOM 4551 C C . GLY B 1 229 ? -13.172 -21.688 7.43 1 91.88 229 GLY B C 1
ATOM 4552 O O . GLY B 1 229 ? -12.32 -22.578 7.434 1 91.88 229 GLY B O 1
ATOM 4553 N N . ALA B 1 230 ? -14.461 -21.891 7.723 1 93.31 230 ALA B N 1
ATOM 4554 C CA . ALA B 1 230 ? -14.953 -23.188 8.188 1 93.31 230 ALA B CA 1
ATOM 4555 C C . ALA B 1 230 ? -14.672 -24.281 7.16 1 93.31 230 ALA B C 1
ATOM 4557 O O . ALA B 1 230 ? -14.336 -25.406 7.523 1 93.31 230 ALA B O 1
ATOM 4558 N N . TRP B 1 231 ? -14.766 -24 5.973 1 95 231 TRP B N 1
ATOM 4559 C CA . TRP B 1 231 ? -14.664 -25 4.91 1 95 231 TRP B CA 1
ATOM 4560 C C . TRP B 1 231 ? -13.211 -25.391 4.676 1 95 231 TRP B C 1
ATOM 4562 O O . TRP B 1 231 ? -12.891 -26.578 4.547 1 95 231 TRP B O 1
ATOM 4572 N N . GLU B 1 232 ? -12.375 -24.344 4.625 1 93.75 232 GLU B N 1
ATOM 4573 C CA . GLU B 1 232 ? -10.953 -24.625 4.508 1 93.75 232 GLU B CA 1
ATOM 4574 C C . GLU B 1 232 ? -10.43 -25.375 5.734 1 93.75 232 GLU B C 1
ATOM 4576 O O . GLU B 1 232 ? -9.547 -26.234 5.617 1 93.75 232 GLU B O 1
ATOM 4581 N N . GLN B 1 233 ? -11.016 -25.047 6.887 1 94.56 233 GLN B N 1
ATOM 4582 C CA . GLN B 1 233 ? -10.625 -25.734 8.109 1 94.56 233 GLN B CA 1
ATOM 4583 C C . GLN B 1 233 ? -11.055 -27.203 8.07 1 94.56 233 GLN B C 1
ATOM 4585 O O . GLN B 1 233 ? -10.32 -28.078 8.531 1 94.56 233 GLN B O 1
ATOM 4590 N N . MET B 1 234 ? -12.203 -27.469 7.547 1 95.56 234 MET B N 1
ATOM 4591 C CA . MET B 1 234 ? -12.664 -28.844 7.383 1 95.56 234 MET B CA 1
ATOM 4592 C C . MET B 1 234 ? -11.703 -29.625 6.496 1 95.56 234 MET B C 1
ATOM 4594 O O . MET B 1 234 ? -11.328 -30.75 6.828 1 95.56 234 MET B O 1
ATOM 4598 N N . ALA B 1 235 ? -11.328 -29.016 5.422 1 94.75 235 ALA B N 1
ATOM 4599 C CA . ALA B 1 235 ? -10.391 -29.656 4.516 1 94.75 235 ALA B CA 1
ATOM 4600 C C . ALA B 1 235 ? -9.039 -29.891 5.195 1 94.75 235 ALA B C 1
ATOM 4602 O O . ALA B 1 235 ? -8.438 -30.953 5.047 1 94.75 235 ALA B O 1
ATOM 4603 N N . ALA B 1 236 ? -8.578 -28.938 5.938 1 93.44 236 ALA B N 1
ATOM 4604 C CA . ALA B 1 236 ? -7.297 -29.016 6.629 1 93.44 236 ALA B CA 1
ATOM 4605 C C . ALA B 1 236 ? -7.301 -30.141 7.664 1 93.44 236 ALA B C 1
ATOM 4607 O O . ALA B 1 236 ? -6.266 -30.75 7.934 1 93.44 236 ALA B O 1
ATOM 4608 N N . GLU B 1 237 ? -8.477 -30.312 8.188 1 94.5 237 GLU B N 1
ATOM 4609 C CA . GLU B 1 237 ? -8.609 -31.344 9.211 1 94.5 237 GLU B CA 1
ATOM 4610 C C . GLU B 1 237 ? -8.766 -32.719 8.578 1 94.5 237 GLU B C 1
ATOM 4612 O O . GLU B 1 237 ? -8.922 -33.719 9.289 1 94.5 237 GLU B O 1
ATOM 4617 N N . GLY B 1 238 ? -8.859 -32.781 7.293 1 93.44 238 GLY B N 1
ATOM 4618 C CA . GLY B 1 238 ? -8.797 -34.062 6.617 1 93.44 238 GLY B CA 1
ATOM 4619 C C . GLY B 1 238 ? -10.117 -34.5 6.004 1 93.44 238 GLY B C 1
ATOM 4620 O O . GLY B 1 238 ? -10.258 -35.625 5.555 1 93.44 238 GLY B O 1
ATOM 4621 N N . ALA B 1 239 ? -11.078 -33.625 6.016 1 95.94 239 ALA B N 1
ATOM 4622 C CA . ALA B 1 239 ? -12.336 -33.969 5.363 1 95.94 239 ALA B CA 1
ATOM 4623 C C . ALA B 1 239 ? -12.148 -34.156 3.861 1 95.94 239 ALA B C 1
ATOM 4625 O O . ALA B 1 239 ? -11.445 -33.375 3.219 1 95.94 239 ALA B O 1
ATOM 4626 N N . GLY B 1 240 ? -12.742 -35.188 3.367 1 96.5 240 GLY B N 1
ATOM 4627 C CA . GLY B 1 240 ? -12.695 -35.406 1.929 1 96.5 240 GLY B CA 1
ATOM 4628 C C . GLY B 1 240 ? -13.492 -34.344 1.154 1 96.5 240 GLY B C 1
ATOM 4629 O O . GLY B 1 240 ? -14.398 -33.719 1.703 1 96.5 240 GLY B O 1
ATOM 4630 N N . ILE B 1 241 ? -13.172 -34.219 -0.056 1 97.69 241 ILE B N 1
ATOM 4631 C CA . ILE B 1 241 ? -13.812 -33.25 -0.93 1 97.69 241 ILE B CA 1
ATOM 4632 C C . ILE B 1 241 ? -15.32 -33.5 -0.956 1 97.69 241 ILE B C 1
ATOM 4634 O O . ILE B 1 241 ? -16.109 -32.562 -0.873 1 97.69 241 ILE B O 1
ATOM 4638 N N . ALA B 1 242 ? -15.695 -34.75 -1.038 1 97.88 242 ALA B N 1
ATOM 4639 C CA . ALA B 1 242 ? -17.109 -35.125 -1.103 1 97.88 242 ALA B CA 1
ATOM 4640 C C . ALA B 1 242 ? -17.844 -34.719 0.174 1 97.88 242 ALA B C 1
ATOM 4642 O O . ALA B 1 242 ? -19 -34.281 0.127 1 97.88 242 ALA B O 1
ATOM 4643 N N . ASP B 1 243 ? -17.203 -34.906 1.228 1 97.88 243 ASP B N 1
ATOM 4644 C CA . ASP B 1 243 ? -17.797 -34.531 2.508 1 97.88 243 ASP B CA 1
ATOM 4645 C C . ASP B 1 243 ? -17.984 -33 2.604 1 97.88 243 ASP B C 1
ATOM 4647 O O . ASP B 1 243 ? -19.031 -32.531 3.045 1 97.88 243 ASP B O 1
ATOM 4651 N N . VAL B 1 244 ? -16.938 -32.281 2.254 1 97.94 244 VAL B N 1
ATOM 4652 C CA . VAL B 1 244 ? -17.016 -30.828 2.268 1 97.94 244 VAL B CA 1
ATOM 4653 C C . VAL B 1 244 ? -18.125 -30.359 1.328 1 97.94 244 VAL B C 1
ATOM 4655 O O . VAL B 1 244 ? -18.906 -29.469 1.669 1 97.94 244 VAL B O 1
ATOM 4658 N N . GLU B 1 245 ? -18.156 -30.984 0.168 1 98.25 245 GLU B N 1
ATOM 4659 C CA . GLU B 1 245 ? -19.188 -30.672 -0.823 1 98.25 245 GLU B CA 1
ATOM 4660 C C . GLU B 1 245 ? -20.594 -30.859 -0.254 1 98.25 245 GLU B C 1
ATOM 4662 O O . GLU B 1 245 ? -21.438 -29.984 -0.368 1 98.25 245 GLU B O 1
ATOM 4667 N N . ALA B 1 246 ? -20.812 -32 0.355 1 98 246 ALA B N 1
ATOM 4668 C CA . ALA B 1 246 ? -22.125 -32.312 0.914 1 98 246 ALA B CA 1
ATOM 4669 C C . ALA B 1 246 ? -22.5 -31.344 2.027 1 98 246 ALA B C 1
ATOM 4671 O O . ALA B 1 246 ? -23.641 -30.875 2.094 1 98 246 ALA B O 1
ATOM 4672 N N . ARG B 1 247 ? -21.578 -31.094 2.826 1 97.69 247 ARG B N 1
ATOM 4673 C CA . ARG B 1 247 ? -21.844 -30.188 3.939 1 97.69 247 ARG B CA 1
ATOM 4674 C C . ARG B 1 247 ? -22.109 -28.766 3.443 1 97.69 247 ARG B C 1
ATOM 4676 O O . ARG B 1 247 ? -22.984 -28.078 3.98 1 97.69 247 ARG B O 1
ATOM 4683 N N . LEU B 1 248 ? -21.312 -28.312 2.459 1 98.06 248 LEU B N 1
ATOM 4684 C CA . LEU B 1 248 ? -21.516 -26.984 1.905 1 98.06 248 LEU B CA 1
ATOM 4685 C C . LEU B 1 248 ? -22.875 -26.859 1.229 1 98.06 248 LEU B C 1
ATOM 4687 O O . LEU B 1 248 ? -23.578 -25.859 1.392 1 98.06 248 LEU B O 1
ATOM 4691 N N . ALA B 1 249 ? -23.25 -27.938 0.496 1 97.75 249 ALA B N 1
ATOM 4692 C CA . ALA B 1 249 ? -24.562 -27.938 -0.151 1 97.75 249 ALA B CA 1
ATOM 4693 C C . ALA B 1 249 ? -25.688 -27.781 0.876 1 97.75 249 ALA B C 1
ATOM 4695 O O . ALA B 1 249 ? -26.609 -27 0.672 1 97.75 249 ALA B O 1
ATOM 4696 N N . ARG B 1 250 ? -25.562 -28.484 1.933 1 97.38 250 ARG B N 1
ATOM 4697 C CA . ARG B 1 250 ? -26.562 -28.406 3 1 97.38 250 ARG B CA 1
ATOM 4698 C C . ARG B 1 250 ? -26.578 -27.031 3.633 1 97.38 250 ARG B C 1
ATOM 4700 O O . ARG B 1 250 ? -27.656 -26.453 3.869 1 97.38 250 ARG B O 1
ATOM 4707 N N . ALA B 1 251 ? -25.438 -26.531 3.926 1 97.5 251 ALA B N 1
ATOM 4708 C CA . ALA B 1 251 ? -25.328 -25.219 4.551 1 97.5 251 ALA B CA 1
ATOM 4709 C C . ALA B 1 251 ? -25.953 -24.141 3.67 1 97.5 251 ALA B C 1
ATOM 4711 O O . ALA B 1 251 ? -26.594 -23.219 4.168 1 97.5 251 ALA B O 1
ATOM 4712 N N . LEU B 1 252 ? -25.719 -24.266 2.348 1 97.19 252 LEU B N 1
ATOM 4713 C CA . LEU B 1 252 ? -26.25 -23.297 1.409 1 97.19 252 LEU B CA 1
ATOM 4714 C C . LEU B 1 252 ? -27.781 -23.344 1.387 1 97.19 252 LEU B C 1
ATOM 4716 O O . LEU B 1 252 ? -28.438 -22.297 1.407 1 97.19 252 LEU B O 1
ATOM 4720 N N . ARG B 1 253 ? -28.281 -24.531 1.38 1 95.94 253 ARG B N 1
ATOM 4721 C CA . ARG B 1 253 ? -29.719 -24.703 1.391 1 95.94 253 ARG B CA 1
ATOM 4722 C C . ARG B 1 253 ? -30.328 -24.109 2.656 1 95.94 253 ARG B C 1
ATOM 4724 O O . ARG B 1 253 ? -31.359 -23.438 2.598 1 95.94 253 ARG B O 1
ATOM 4731 N N . GLU B 1 254 ? -29.719 -24.312 3.727 1 96.25 254 GLU B N 1
ATOM 4732 C CA . GLU B 1 254 ? -30.203 -23.828 5.02 1 96.25 254 GLU B CA 1
ATOM 4733 C C . GLU B 1 254 ? -30.094 -22.312 5.129 1 96.25 254 GLU B C 1
ATOM 4735 O O . GLU B 1 254 ? -30.797 -21.688 5.926 1 96.25 254 GLU B O 1
ATOM 4740 N N . ALA B 1 255 ? -29.234 -21.719 4.363 1 96.12 255 ALA B N 1
ATOM 4741 C CA . ALA B 1 255 ? -28.938 -20.297 4.52 1 96.12 255 ALA B CA 1
ATOM 4742 C C . ALA B 1 255 ? -29.75 -19.453 3.531 1 96.12 255 ALA B C 1
ATOM 4744 O O . ALA B 1 255 ? -29.578 -18.234 3.475 1 96.12 255 ALA B O 1
ATOM 4745 N N . ARG B 1 256 ? -30.641 -20.109 2.762 1 95.69 256 ARG B N 1
ATOM 4746 C CA . ARG B 1 256 ? -31.344 -19.422 1.681 1 95.69 256 ARG B CA 1
ATOM 4747 C C . ARG B 1 256 ? -32.031 -18.172 2.195 1 95.69 256 ARG B C 1
ATOM 4749 O O . ARG B 1 256 ? -31.828 -17.062 1.685 1 95.69 256 ARG B O 1
ATOM 4756 N N . ASP B 1 257 ? -32.781 -18.312 3.223 1 93.31 257 ASP B N 1
ATOM 4757 C CA . ASP B 1 257 ? -33.562 -17.188 3.736 1 93.31 257 ASP B CA 1
ATOM 4758 C C . ASP B 1 257 ? -32.656 -16.094 4.297 1 93.31 257 ASP B C 1
ATOM 4760 O O . ASP B 1 257 ? -32.875 -14.906 4.02 1 93.31 257 ASP B O 1
ATOM 4764 N N . ARG B 1 258 ? -31.766 -16.5 5.086 1 94.12 258 ARG B N 1
ATOM 4765 C CA . ARG B 1 258 ? -30.844 -15.539 5.699 1 94.12 258 ARG B CA 1
ATOM 4766 C C . ARG B 1 258 ? -30.047 -14.789 4.637 1 94.12 258 ARG B C 1
ATOM 4768 O O . ARG B 1 258 ? -29.828 -13.578 4.754 1 94.12 258 ARG B O 1
ATOM 4775 N N . ASP B 1 259 ? -29.516 -15.516 3.578 1 95.19 259 ASP B N 1
ATOM 4776 C CA . ASP B 1 259 ? -28.75 -14.898 2.502 1 95.19 259 ASP B CA 1
ATOM 4777 C C . ASP B 1 259 ? -29.609 -13.922 1.701 1 95.19 259 ASP B C 1
ATOM 4779 O O . ASP B 1 259 ? -29.156 -12.836 1.339 1 95.19 259 ASP B O 1
ATOM 4783 N N . ALA B 1 260 ? -30.828 -14.273 1.475 1 92.88 260 ALA B N 1
ATOM 4784 C CA . ALA B 1 260 ? -31.75 -13.406 0.765 1 92.88 260 ALA B CA 1
ATOM 4785 C C . ALA B 1 260 ? -31.984 -12.109 1.529 1 92.88 260 ALA B C 1
ATOM 4787 O O . ALA B 1 260 ? -31.953 -11.023 0.943 1 92.88 260 ALA B O 1
ATOM 4788 N N . ALA B 1 261 ? -32.188 -12.352 2.785 1 90.31 261 ALA B N 1
ATOM 4789 C CA . ALA B 1 261 ? -32.438 -11.195 3.633 1 90.31 261 ALA B CA 1
ATOM 4790 C C . ALA B 1 261 ? -31.234 -10.266 3.691 1 90.31 261 ALA B C 1
ATOM 4792 O O . ALA B 1 261 ? -31.391 -9.047 3.699 1 90.31 261 ALA B O 1
ATOM 4793 N N . ALA B 1 262 ? -30.094 -10.82 3.766 1 90.25 262 ALA B N 1
ATOM 4794 C CA . ALA B 1 262 ? -28.859 -10.062 3.889 1 90.25 262 ALA B CA 1
ATOM 4795 C C . ALA B 1 262 ? -28.438 -9.484 2.541 1 90.25 262 ALA B C 1
ATOM 4797 O O . ALA B 1 262 ? -27.625 -8.562 2.484 1 90.25 262 ALA B O 1
ATOM 4798 N N . GLY B 1 263 ? -28.922 -10.078 1.433 1 91.56 263 GLY B N 1
ATOM 4799 C CA . GLY B 1 263 ? -28.516 -9.68 0.094 1 91.56 263 GLY B CA 1
ATOM 4800 C C . GLY B 1 263 ? -27.109 -10.125 -0.263 1 91.56 263 GLY B C 1
ATOM 4801 O O . GLY B 1 263 ? -26.484 -9.562 -1.168 1 91.56 263 GLY B O 1
ATOM 4802 N N . ARG B 1 264 ? -26.547 -10.984 0.557 1 92.06 264 ARG B N 1
ATOM 4803 C CA . ARG B 1 264 ? -25.219 -11.531 0.314 1 92.06 264 ARG B CA 1
ATOM 4804 C C . ARG B 1 264 ? -25.094 -12.945 0.882 1 92.06 264 ARG B C 1
ATOM 4806 O O . ARG B 1 264 ? -25.844 -13.32 1.785 1 92.06 264 ARG B O 1
ATOM 4813 N N . ALA B 1 265 ? -24.172 -13.711 0.297 1 94.19 265 ALA B N 1
ATOM 4814 C CA . ALA B 1 265 ? -23.906 -15.062 0.796 1 94.19 265 ALA B CA 1
ATOM 4815 C C . ALA B 1 265 ? -23.109 -15.023 2.092 1 94.19 265 ALA B C 1
ATOM 4817 O O . ALA B 1 265 ? -21.984 -14.492 2.121 1 94.19 265 ALA B O 1
ATOM 4818 N N . LEU B 1 266 ? -23.562 -15.648 3.068 1 93.88 266 LEU B N 1
ATOM 4819 C CA . LEU B 1 266 ? -22.953 -15.555 4.391 1 93.88 266 LEU B CA 1
ATOM 4820 C C . LEU B 1 266 ? -22.125 -16.781 4.695 1 93.88 266 LEU B C 1
ATOM 4822 O O . LEU B 1 266 ? -21.453 -16.844 5.73 1 93.88 266 LEU B O 1
ATOM 4826 N N . THR B 1 267 ? -22.172 -17.75 3.752 1 94.69 267 THR B N 1
ATOM 4827 C CA . THR B 1 267 ? -21.391 -18.953 3.977 1 94.69 267 THR B CA 1
ATOM 4828 C C . THR B 1 267 ? -20.703 -19.406 2.688 1 94.69 267 THR B C 1
ATOM 4830 O O . THR B 1 267 ? -21.219 -19.141 1.592 1 94.69 267 THR B O 1
ATOM 4833 N N . GLY B 1 268 ? -19.547 -20.016 2.826 1 96.44 268 GLY B N 1
ATOM 4834 C CA . GLY B 1 268 ? -18.781 -20.531 1.703 1 96.44 268 GLY B CA 1
ATOM 4835 C C . GLY B 1 268 ? -17.312 -20.172 1.77 1 96.44 268 GLY B C 1
ATOM 4836 O O . GLY B 1 268 ? -16.922 -19.312 2.564 1 96.44 268 GLY B O 1
ATOM 4837 N N . PRO B 1 269 ? -16.516 -20.797 0.934 1 96.31 269 PRO B N 1
ATOM 4838 C CA . PRO B 1 269 ? -15.062 -20.562 0.966 1 96.31 269 PRO B CA 1
ATOM 4839 C C . PRO B 1 269 ? -14.688 -19.125 0.614 1 96.31 269 PRO B C 1
ATOM 4841 O O . PRO B 1 269 ? -13.547 -18.719 0.852 1 96.31 269 PRO B O 1
ATOM 4844 N N . HIS B 1 270 ? -15.664 -18.375 0.039 1 95.81 270 HIS B N 1
ATOM 4845 C CA . HIS B 1 270 ? -15.383 -16.969 -0.259 1 95.81 270 HIS B CA 1
ATOM 4846 C C . HIS B 1 270 ? -15.312 -16.141 1.018 1 95.81 270 HIS B C 1
ATOM 4848 O O . HIS B 1 270 ? -14.914 -14.969 0.983 1 95.81 270 HIS B O 1
ATOM 4854 N N . ARG B 1 271 ? -15.633 -16.734 2.127 1 94.75 271 ARG B N 1
ATOM 4855 C CA . ARG B 1 271 ? -15.609 -16.031 3.406 1 94.75 271 ARG B CA 1
ATOM 4856 C C . ARG B 1 271 ? -14.328 -16.344 4.176 1 94.75 271 ARG B C 1
ATOM 4858 O O . ARG B 1 271 ? -14.062 -15.734 5.215 1 94.75 271 ARG B O 1
ATOM 4865 N N . GLY B 1 272 ? -13.578 -17.25 3.725 1 94.5 272 GLY B N 1
ATOM 4866 C CA . GLY B 1 272 ? -12.336 -17.609 4.395 1 94.5 272 GLY B CA 1
ATOM 4867 C C . GLY B 1 272 ? -11.289 -16.516 4.316 1 94.5 272 GLY B C 1
ATOM 4868 O O . GLY B 1 272 ? -11.422 -15.57 3.537 1 94.5 272 GLY B O 1
ATOM 4869 N N . ASP B 1 273 ? -10.289 -16.672 5.168 1 95.62 273 ASP B N 1
ATOM 4870 C CA . ASP B 1 273 ? -9.211 -15.695 5.223 1 95.62 273 ASP B CA 1
ATOM 4871 C C . ASP B 1 273 ? -7.867 -16.375 5.492 1 95.62 273 ASP B C 1
ATOM 4873 O O . ASP B 1 273 ? -7.82 -17.469 6.059 1 95.62 273 ASP B O 1
ATOM 4877 N N . LEU B 1 274 ? -6.879 -15.719 4.984 1 96.62 274 LEU B N 1
ATOM 4878 C CA . LEU B 1 274 ? -5.52 -16.156 5.266 1 96.62 274 LEU B CA 1
ATOM 4879 C C . LEU B 1 274 ? -4.957 -15.438 6.484 1 96.62 274 LEU B C 1
ATOM 4881 O O . LEU B 1 274 ? -4.918 -14.211 6.523 1 96.62 274 LEU B O 1
ATOM 4885 N N . ALA B 1 275 ? -4.57 -16.219 7.473 1 96.25 275 ALA B N 1
ATOM 4886 C CA . ALA B 1 275 ? -3.938 -15.672 8.664 1 96.25 275 ALA B CA 1
ATOM 4887 C C . ALA B 1 275 ? -2.461 -16.047 8.727 1 96.25 275 ALA B C 1
ATOM 4889 O O . ALA B 1 275 ? -2.104 -17.219 8.562 1 96.25 275 ALA B O 1
ATOM 4890 N N . VAL B 1 276 ? -1.652 -15.023 8.883 1 96.5 276 VAL B N 1
ATOM 4891 C CA . VAL B 1 276 ? -0.211 -15.219 9 1 96.5 276 VAL B CA 1
ATOM 4892 C C . VAL B 1 276 ? 0.294 -14.602 10.297 1 96.5 276 VAL B C 1
ATOM 4894 O O . VAL B 1 276 ? -0.021 -13.453 10.617 1 96.5 276 VAL B O 1
ATOM 4897 N N . VAL B 1 277 ? 1.035 -15.375 11.039 1 95.06 277 VAL B N 1
ATOM 4898 C CA . VAL B 1 277 ? 1.606 -14.93 12.305 1 95.06 277 VAL B CA 1
ATOM 4899 C C . VAL B 1 277 ? 3.131 -14.984 12.234 1 95.06 277 VAL B C 1
ATOM 4901 O O . VAL B 1 277 ? 3.701 -15.977 11.781 1 95.06 277 VAL B O 1
ATOM 4904 N N . HIS B 1 278 ? 3.736 -13.852 12.578 1 92.62 278 HIS B N 1
ATOM 4905 C CA . HIS B 1 278 ? 5.18 -13.859 12.781 1 92.62 278 HIS B CA 1
ATOM 4906 C C . HIS B 1 278 ? 5.574 -14.781 13.93 1 92.62 278 HIS B C 1
ATOM 4908 O O . HIS B 1 278 ? 5.332 -14.469 15.094 1 92.62 278 HIS B O 1
ATOM 4914 N N . ALA B 1 279 ? 6.23 -15.867 13.656 1 91.38 279 ALA B N 1
ATOM 4915 C CA . ALA B 1 279 ? 6.434 -16.938 14.633 1 91.38 279 ALA B CA 1
ATOM 4916 C C . ALA B 1 279 ? 7.324 -16.469 15.773 1 91.38 279 ALA B C 1
ATOM 4918 O O . ALA B 1 279 ? 7 -16.688 16.953 1 91.38 279 ALA B O 1
ATOM 4919 N N . GLU B 1 280 ? 8.422 -15.789 15.484 1 84.94 280 GLU B N 1
ATOM 4920 C CA . GLU B 1 280 ? 9.383 -15.367 16.516 1 84.94 280 GLU B CA 1
ATOM 4921 C C . GLU B 1 280 ? 8.773 -14.32 17.438 1 84.94 280 GLU B C 1
ATOM 4923 O O . GLU B 1 280 ? 9.07 -14.297 18.625 1 84.94 280 GLU B O 1
ATOM 4928 N N . LYS B 1 281 ? 7.93 -13.523 16.922 1 82.19 281 LYS B N 1
ATOM 4929 C CA . LYS B 1 281 ? 7.355 -12.438 17.703 1 82.19 281 LYS B CA 1
ATOM 4930 C C . LYS B 1 281 ? 5.977 -12.82 18.234 1 82.19 281 LYS B C 1
ATOM 4932 O O . LYS B 1 281 ? 5.418 -12.117 19.078 1 82.19 281 LYS B O 1
ATOM 4937 N N . ASP B 1 282 ? 5.488 -13.914 17.734 1 87.88 282 ASP B N 1
ATOM 4938 C CA . ASP B 1 282 ? 4.137 -14.359 18.078 1 87.88 282 ASP B CA 1
ATOM 4939 C C . ASP B 1 282 ? 3.135 -13.219 17.938 1 87.88 282 ASP B C 1
ATOM 4941 O O . ASP B 1 282 ? 2.414 -12.891 18.875 1 87.88 282 ASP B O 1
ATOM 4945 N N . ARG B 1 283 ? 3.156 -12.664 16.828 1 86.31 283 ARG B N 1
ATOM 4946 C CA . ARG B 1 283 ? 2.326 -11.5 16.516 1 86.31 283 ARG B CA 1
ATOM 4947 C C . ARG B 1 283 ? 1.715 -11.625 15.125 1 86.31 283 ARG B C 1
ATOM 4949 O O . ARG B 1 283 ? 2.385 -12.055 14.188 1 86.31 283 ARG B O 1
ATOM 4956 N N . ALA B 1 284 ? 0.446 -11.188 15.07 1 91.38 284 ALA B N 1
ATOM 4957 C CA . ALA B 1 284 ? -0.198 -11.172 13.758 1 91.38 284 ALA B CA 1
ATOM 4958 C C . ALA B 1 284 ? 0.579 -10.305 12.773 1 91.38 284 ALA B C 1
ATOM 4960 O O . ALA B 1 284 ? 1.069 -9.234 13.133 1 91.38 284 ALA B O 1
ATOM 4961 N N . ALA B 1 285 ? 0.698 -10.719 11.523 1 93.31 285 ALA B N 1
ATOM 4962 C CA . ALA B 1 285 ? 1.459 -10.016 10.492 1 93.31 285 ALA B CA 1
ATOM 4963 C C . ALA B 1 285 ? 1.003 -8.562 10.375 1 93.31 285 ALA B C 1
ATOM 4965 O O . ALA B 1 285 ? 1.823 -7.66 10.18 1 93.31 285 ALA B O 1
ATOM 4966 N N . ALA B 1 286 ? -0.265 -8.328 10.531 1 87.81 286 ALA B N 1
ATOM 4967 C CA . ALA B 1 286 ? -0.832 -6.988 10.383 1 87.81 286 ALA B CA 1
ATOM 4968 C C . ALA B 1 286 ? -0.283 -6.035 11.445 1 87.81 286 ALA B C 1
ATOM 4970 O O . ALA B 1 286 ? -0.307 -4.816 11.266 1 87.81 286 ALA B O 1
ATOM 4971 N N . GLU B 1 287 ? 0.217 -6.582 12.508 1 81.69 287 GLU B N 1
ATOM 4972 C CA . GLU B 1 287 ? 0.704 -5.781 13.625 1 81.69 287 GLU B CA 1
ATOM 4973 C C . GLU B 1 287 ? 2.219 -5.609 13.562 1 81.69 287 GLU B C 1
ATOM 4975 O O . GLU B 1 287 ? 2.807 -4.922 14.398 1 81.69 287 GLU B O 1
ATOM 4980 N N . CYS B 1 288 ? 2.795 -6.223 12.602 1 83.31 288 CYS B N 1
ATOM 4981 C CA . CYS B 1 288 ? 4.246 -6.148 12.461 1 83.31 288 CYS B CA 1
ATOM 4982 C C . CYS B 1 288 ? 4.656 -4.879 11.719 1 83.31 288 CYS B C 1
ATOM 4984 O O . CYS B 1 288 ? 3.818 -4.207 11.117 1 83.31 288 CYS B O 1
ATOM 4986 N N . SER B 1 289 ? 5.883 -4.613 11.828 1 78.19 289 SER B N 1
ATOM 4987 C CA . SER B 1 289 ? 6.418 -3.484 11.078 1 78.19 289 SER B CA 1
ATOM 4988 C C . SER B 1 289 ? 6.309 -3.723 9.578 1 78.19 289 SER B C 1
ATOM 4990 O O . SER B 1 289 ? 6.172 -4.863 9.133 1 78.19 289 SER B O 1
ATOM 4992 N N . THR B 1 290 ? 6.418 -2.656 8.75 1 78.31 290 THR B N 1
ATOM 4993 C CA . THR B 1 290 ? 6.328 -2.734 7.301 1 78.31 290 THR B CA 1
ATOM 4994 C C . THR B 1 290 ? 7.402 -3.664 6.742 1 78.31 290 THR B C 1
ATOM 4996 O O . THR B 1 290 ? 7.121 -4.492 5.871 1 78.31 290 THR B O 1
ATOM 4999 N N . GLY B 1 291 ? 8.578 -3.488 7.23 1 82.44 291 GLY B N 1
ATOM 5000 C CA . GLY B 1 291 ? 9.656 -4.352 6.77 1 82.44 291 GLY B CA 1
ATOM 5001 C C . GLY B 1 291 ? 9.438 -5.812 7.113 1 82.44 291 GLY B C 1
ATOM 5002 O O . GLY B 1 291 ? 9.758 -6.699 6.316 1 82.44 291 GLY B O 1
ATOM 5003 N N . GLU B 1 292 ? 8.883 -5.996 8.273 1 83.19 292 GLU B N 1
ATOM 5004 C CA . GLU B 1 292 ? 8.57 -7.359 8.695 1 83.19 292 GLU B CA 1
ATOM 5005 C C . GLU B 1 292 ? 7.441 -7.953 7.863 1 83.19 292 GLU B C 1
ATOM 5007 O O . GLU B 1 292 ? 7.484 -9.133 7.5 1 83.19 292 GLU B O 1
ATOM 5012 N N . GLN B 1 293 ? 6.48 -7.172 7.691 1 89.06 293 GLN B N 1
ATOM 5013 C CA . GLN B 1 293 ? 5.383 -7.629 6.848 1 89.06 293 GLN B CA 1
ATOM 5014 C C . GLN B 1 293 ? 5.887 -8.07 5.477 1 89.06 293 GLN B C 1
ATOM 5016 O O . GLN B 1 293 ? 5.523 -9.148 4.992 1 89.06 293 GLN B O 1
ATOM 5021 N N . LYS B 1 294 ? 6.707 -7.297 4.863 1 88.56 294 LYS B N 1
ATOM 5022 C CA . LYS B 1 294 ? 7.25 -7.621 3.551 1 88.56 294 LYS B CA 1
ATOM 5023 C C . LYS B 1 294 ? 8.086 -8.898 3.6 1 88.56 294 LYS B C 1
ATOM 5025 O O . LYS B 1 294 ? 8.039 -9.711 2.674 1 88.56 294 LYS B O 1
ATOM 5030 N N . ALA B 1 295 ? 8.836 -9.023 4.633 1 90.5 295 ALA B N 1
ATOM 5031 C CA . ALA B 1 295 ? 9.648 -10.227 4.793 1 90.5 295 ALA B CA 1
ATOM 5032 C C . ALA B 1 295 ? 8.766 -11.477 4.887 1 90.5 295 ALA B C 1
ATOM 5034 O O . ALA B 1 295 ? 9.109 -12.523 4.34 1 90.5 295 ALA B O 1
ATOM 5035 N N . LEU B 1 296 ? 7.676 -11.344 5.57 1 93.12 296 LEU B N 1
ATOM 5036 C CA . LEU B 1 296 ? 6.742 -12.461 5.703 1 93.12 296 LEU B CA 1
ATOM 5037 C C . LEU B 1 296 ? 6.133 -12.828 4.352 1 93.12 296 LEU B C 1
ATOM 5039 O O . LEU B 1 296 ? 6.027 -14.008 4.012 1 93.12 296 LEU B O 1
ATOM 5043 N N . ILE B 1 297 ? 5.75 -11.852 3.586 1 94.94 297 ILE B N 1
ATOM 5044 C CA . ILE B 1 297 ? 5.176 -12.078 2.266 1 94.94 297 ILE B CA 1
ATOM 5045 C C . ILE B 1 297 ? 6.215 -12.734 1.358 1 94.94 297 ILE B C 1
ATOM 5047 O O . ILE B 1 297 ? 5.906 -13.688 0.637 1 94.94 297 ILE B O 1
ATOM 5051 N N . LEU B 1 298 ? 7.406 -12.219 1.443 1 93.69 298 LEU B N 1
ATOM 5052 C CA . LEU B 1 298 ? 8.484 -12.766 0.622 1 93.69 298 LEU B CA 1
ATOM 5053 C C . LEU B 1 298 ? 8.766 -14.219 0.984 1 93.69 298 LEU B C 1
ATOM 5055 O O . LEU B 1 298 ? 9.062 -15.031 0.108 1 93.69 298 LEU B O 1
ATOM 5059 N N . ASN B 1 299 ? 8.672 -14.461 2.266 1 93.38 299 ASN B N 1
ATOM 5060 C CA . ASN B 1 299 ? 8.852 -15.844 2.699 1 93.38 299 ASN B CA 1
ATOM 5061 C C . ASN B 1 299 ? 7.812 -16.766 2.068 1 93.38 299 ASN B C 1
ATOM 5063 O O . ASN B 1 299 ? 8.133 -17.875 1.653 1 93.38 299 ASN B O 1
ATOM 5067 N N . LEU B 1 300 ? 6.594 -16.359 1.971 1 94.5 300 LEU B N 1
ATOM 5068 C CA . LEU B 1 300 ? 5.523 -17.125 1.325 1 94.5 300 LEU B CA 1
ATOM 5069 C C . LEU B 1 300 ? 5.824 -17.328 -0.154 1 94.5 300 LEU B C 1
ATOM 5071 O O . LEU B 1 300 ? 5.68 -18.438 -0.668 1 94.5 300 LEU B O 1
ATOM 5075 N N . VAL B 1 301 ? 6.258 -16.328 -0.803 1 95.38 301 VAL B N 1
ATOM 5076 C CA . VAL B 1 301 ? 6.562 -16.359 -2.229 1 95.38 301 VAL B CA 1
ATOM 5077 C C . VAL B 1 301 ? 7.73 -17.312 -2.484 1 95.38 301 VAL B C 1
ATOM 5079 O O . VAL B 1 301 ? 7.668 -18.156 -3.385 1 95.38 301 VAL B O 1
ATOM 5082 N N . LEU B 1 302 ? 8.734 -17.203 -1.651 1 94.69 302 LEU B N 1
ATOM 5083 C CA . LEU B 1 302 ? 9.906 -18.062 -1.806 1 94.69 302 LEU B CA 1
ATOM 5084 C C . LEU B 1 302 ? 9.562 -19.516 -1.484 1 94.69 302 LEU B C 1
ATOM 5086 O O . LEU B 1 302 ? 10.086 -20.438 -2.115 1 94.69 302 LEU B O 1
ATOM 5090 N N . ALA B 1 303 ? 8.719 -19.688 -0.492 1 95.56 303 ALA B N 1
ATOM 5091 C CA . ALA B 1 303 ? 8.258 -21.047 -0.178 1 95.56 303 ALA B CA 1
ATOM 5092 C C . ALA B 1 303 ? 7.535 -21.656 -1.371 1 95.56 303 ALA B C 1
ATOM 5094 O O . ALA B 1 303 ? 7.777 -22.828 -1.71 1 95.56 303 ALA B O 1
ATOM 5095 N N . GLN B 1 304 ? 6.699 -20.938 -1.976 1 96.12 304 GLN B N 1
ATOM 5096 C CA . GLN B 1 304 ? 5.992 -21.422 -3.156 1 96.12 304 GLN B CA 1
ATOM 5097 C C . GLN B 1 304 ? 6.961 -21.688 -4.305 1 96.12 304 GLN B C 1
ATOM 5099 O O . GLN B 1 304 ? 6.84 -22.703 -5.008 1 96.12 304 GLN B O 1
ATOM 5104 N N . ALA B 1 305 ? 7.859 -20.797 -4.492 1 95.06 305 ALA B N 1
ATOM 5105 C CA . ALA B 1 305 ? 8.859 -20.984 -5.539 1 95.06 305 ALA B CA 1
ATOM 5106 C C . ALA B 1 305 ? 9.648 -22.266 -5.32 1 95.06 305 ALA B C 1
ATOM 5108 O O . ALA B 1 305 ? 9.875 -23.031 -6.262 1 95.06 305 ALA B O 1
ATOM 5109 N N . ALA B 1 306 ? 10.039 -22.484 -4.121 1 94.31 306 ALA B N 1
ATOM 5110 C CA . ALA B 1 306 ? 10.789 -23.688 -3.781 1 94.31 306 ALA B CA 1
ATOM 5111 C C . ALA B 1 306 ? 9.961 -24.938 -4.039 1 94.31 306 ALA B C 1
ATOM 5113 O O . ALA B 1 306 ? 10.453 -25.906 -4.641 1 94.31 306 ALA B O 1
ATOM 5114 N N . ARG B 1 307 ? 8.805 -24.891 -3.594 1 94.19 307 ARG B N 1
ATOM 5115 C CA . ARG B 1 307 ? 7.875 -26 -3.805 1 94.19 307 ARG B CA 1
ATOM 5116 C C . ARG B 1 307 ? 7.738 -26.328 -5.289 1 94.19 307 ARG B C 1
ATOM 5118 O O . ARG B 1 307 ? 7.848 -27.484 -5.691 1 94.19 307 ARG B O 1
ATOM 5125 N N . LEU B 1 308 ? 7.547 -25.344 -6.082 1 93.94 308 LEU B N 1
ATOM 5126 C CA . LEU B 1 308 ? 7.34 -25.531 -7.512 1 93.94 308 LEU B CA 1
ATOM 5127 C C . LEU B 1 308 ? 8.625 -25.953 -8.203 1 93.94 308 LEU B C 1
ATOM 5129 O O . LEU B 1 308 ? 8.594 -26.75 -9.148 1 93.94 308 LEU B O 1
ATOM 5133 N N . ALA B 1 309 ? 9.703 -25.453 -7.754 1 92 309 ALA B N 1
ATOM 5134 C CA . ALA B 1 309 ? 10.992 -25.797 -8.344 1 92 309 ALA B CA 1
ATOM 5135 C C . ALA B 1 309 ? 11.312 -27.266 -8.148 1 92 309 ALA B C 1
ATOM 5137 O O . ALA B 1 309 ? 11.984 -27.891 -8.977 1 92 309 ALA B O 1
ATOM 5138 N N . ARG B 1 310 ? 10.805 -27.797 -7.094 1 89.56 310 ARG B N 1
ATOM 5139 C CA . ARG B 1 310 ? 11.125 -29.172 -6.758 1 89.56 310 ARG B CA 1
ATOM 5140 C C . ARG B 1 310 ? 10.125 -30.141 -7.402 1 89.56 310 ARG B C 1
ATOM 5142 O O . ARG B 1 310 ? 10.328 -31.359 -7.391 1 89.56 310 ARG B O 1
ATOM 5149 N N . ALA B 1 311 ? 9.133 -29.578 -7.902 1 86 311 ALA B N 1
ATOM 5150 C CA . ALA B 1 311 ? 8.148 -30.422 -8.57 1 86 311 ALA B CA 1
ATOM 5151 C C . ALA B 1 311 ? 8.664 -30.906 -9.922 1 86 311 ALA B C 1
ATOM 5153 O O . ALA B 1 311 ? 9.094 -30.094 -10.75 1 86 311 ALA B O 1
ATOM 5154 N N . ASP B 1 312 ? 8.758 -32.125 -10.125 1 77.81 312 ASP B N 1
ATOM 5155 C CA . ASP B 1 312 ? 9.32 -32.688 -11.344 1 77.81 312 ASP B CA 1
ATOM 5156 C C . ASP B 1 312 ? 8.297 -32.688 -12.477 1 77.81 312 ASP B C 1
ATOM 5158 O O . ASP B 1 312 ? 8.656 -32.719 -13.656 1 77.81 312 ASP B O 1
ATOM 5162 N N . SER B 1 313 ? 7.086 -32.594 -12.156 1 76.38 313 SER B N 1
ATOM 5163 C CA . SER B 1 313 ? 6.031 -32.781 -13.148 1 76.38 313 SER B CA 1
ATOM 5164 C C . SER B 1 313 ? 5.664 -31.484 -13.852 1 76.38 313 SER B C 1
ATOM 5166 O O . SER B 1 313 ? 4.863 -31.484 -14.789 1 76.38 313 SER B O 1
ATOM 5168 N N . ALA B 1 314 ? 6.316 -30.453 -13.492 1 82.94 314 ALA B N 1
ATOM 5169 C CA . ALA B 1 314 ? 5.93 -29.156 -14.031 1 82.94 314 ALA B CA 1
ATOM 5170 C C . ALA B 1 314 ? 7.133 -28.219 -14.141 1 82.94 314 ALA B C 1
ATOM 5172 O O . ALA B 1 314 ? 8.164 -28.453 -13.5 1 82.94 314 ALA B O 1
ATOM 5173 N N . PRO B 1 315 ? 7 -27.297 -15.031 1 87.12 315 PRO B N 1
ATOM 5174 C CA . PRO B 1 315 ? 8.109 -26.359 -15.164 1 87.12 315 PRO B CA 1
ATOM 5175 C C . PRO B 1 315 ? 8.383 -25.578 -13.883 1 87.12 315 PRO B C 1
ATOM 5177 O O . PRO B 1 315 ? 7.449 -25.281 -13.125 1 87.12 315 PRO B O 1
ATOM 5180 N N . ALA B 1 316 ? 9.727 -25.297 -13.672 1 91.75 316 ALA B N 1
ATOM 5181 C CA . ALA B 1 316 ? 10.078 -24.406 -12.562 1 91.75 316 ALA B CA 1
ATOM 5182 C C . ALA B 1 316 ? 9.5 -23.016 -12.781 1 91.75 316 ALA B C 1
ATOM 5184 O O . ALA B 1 316 ? 9.375 -22.562 -13.914 1 91.75 316 ALA B O 1
ATOM 5185 N N . PRO B 1 317 ? 9.172 -22.359 -11.75 1 95.31 317 PRO B N 1
ATOM 5186 C CA . PRO B 1 317 ? 8.539 -21.047 -11.914 1 95.31 317 PRO B CA 1
ATOM 5187 C C . PRO B 1 317 ? 9.547 -19.938 -12.227 1 95.31 317 PRO B C 1
ATOM 5189 O O . PRO B 1 317 ? 10.727 -20.062 -11.883 1 95.31 317 PRO B O 1
ATOM 5192 N N . VAL B 1 318 ? 9.109 -18.953 -12.922 1 96.88 318 VAL B N 1
ATOM 5193 C CA . VAL B 1 318 ? 9.828 -17.688 -13.062 1 96.88 318 VAL B CA 1
ATOM 5194 C C . VAL B 1 318 ? 9.312 -16.688 -12.031 1 96.88 318 VAL B C 1
ATOM 5196 O O . VAL B 1 318 ? 8.102 -16.484 -11.891 1 96.88 318 VAL B O 1
ATOM 5199 N N . LEU B 1 319 ? 10.227 -16.047 -11.32 1 97.62 319 LEU B N 1
ATOM 5200 C CA . LEU B 1 319 ? 9.836 -15.086 -10.289 1 97.62 319 LEU B CA 1
ATOM 5201 C C . LEU B 1 319 ? 9.828 -13.672 -10.844 1 97.62 319 LEU B C 1
ATOM 5203 O O . LEU B 1 319 ? 10.758 -13.258 -11.539 1 97.62 319 LEU B O 1
ATOM 5207 N N . LEU B 1 320 ? 8.75 -12.969 -10.641 1 97.94 320 LEU B N 1
ATOM 5208 C CA . LEU B 1 320 ? 8.672 -11.547 -10.961 1 97.94 320 LEU B CA 1
ATOM 5209 C C . LEU B 1 320 ? 8.562 -10.711 -9.695 1 97.94 320 LEU B C 1
ATOM 5211 O O . LEU B 1 320 ? 7.516 -10.695 -9.039 1 97.94 320 LEU B O 1
ATOM 5215 N N . LEU B 1 321 ? 9.625 -10.008 -9.344 1 97 321 LEU B N 1
ATOM 5216 C CA . LEU B 1 321 ? 9.695 -9.25 -8.094 1 97 321 LEU B CA 1
ATOM 5217 C C . LEU B 1 321 ? 9.859 -7.758 -8.375 1 97 321 LEU B C 1
ATOM 5219 O O . LEU B 1 321 ? 10.977 -7.289 -8.609 1 97 321 LEU B O 1
ATOM 5223 N N . ASP B 1 322 ? 8.797 -7.035 -8.281 1 94.25 322 ASP B N 1
ATOM 5224 C CA . ASP B 1 322 ? 8.773 -5.613 -8.609 1 94.25 322 ASP B CA 1
ATOM 5225 C C . ASP B 1 322 ? 9.102 -4.762 -7.387 1 94.25 322 ASP B C 1
ATOM 5227 O O . ASP B 1 322 ? 8.336 -4.738 -6.422 1 94.25 322 ASP B O 1
ATOM 5231 N N . GLU B 1 323 ? 10.188 -4.098 -7.371 1 89.94 323 GLU B N 1
ATOM 5232 C CA . GLU B 1 323 ? 10.641 -3.109 -6.395 1 89.94 323 GLU B CA 1
ATOM 5233 C C . GLU B 1 323 ? 10.766 -3.725 -5.004 1 89.94 323 GLU B C 1
ATOM 5235 O O . GLU B 1 323 ? 10.609 -3.033 -3.998 1 89.94 323 GLU B O 1
ATOM 5240 N N . VAL B 1 324 ? 11.047 -4.977 -4.938 1 90.12 324 VAL B N 1
ATOM 5241 C CA . VAL B 1 324 ? 11.078 -5.688 -3.664 1 90.12 324 VAL B CA 1
ATOM 5242 C C . VAL B 1 324 ? 12.375 -5.355 -2.924 1 90.12 324 VAL B C 1
ATOM 5244 O O . VAL B 1 324 ? 12.375 -5.199 -1.701 1 90.12 324 VAL B O 1
ATOM 5247 N N . ALA B 1 325 ? 13.477 -5.145 -3.648 1 89.69 325 ALA B N 1
ATOM 5248 C CA . ALA B 1 325 ? 14.797 -4.98 -3.059 1 89.69 325 ALA B CA 1
ATOM 5249 C C . ALA B 1 325 ? 14.906 -3.666 -2.295 1 89.69 325 ALA B C 1
ATOM 5251 O O . ALA B 1 325 ? 15.648 -3.562 -1.318 1 89.69 325 ALA B O 1
ATOM 5252 N N . ALA B 1 326 ? 14.086 -2.703 -2.65 1 86.31 326 ALA B N 1
ATOM 5253 C CA . ALA B 1 326 ? 14.18 -1.354 -2.1 1 86.31 326 ALA B CA 1
ATOM 5254 C C . ALA B 1 326 ? 13.773 -1.332 -0.628 1 86.31 326 ALA B C 1
ATOM 5256 O O . ALA B 1 326 ? 14.234 -0.481 0.136 1 86.31 326 ALA B O 1
ATOM 5257 N N . HIS B 1 327 ? 13.062 -2.307 -0.207 1 83.94 327 HIS B N 1
ATOM 5258 C CA . HIS B 1 327 ? 12.508 -2.287 1.144 1 83.94 327 HIS B CA 1
ATOM 5259 C C . HIS B 1 327 ? 13.234 -3.277 2.049 1 83.94 327 HIS B C 1
ATOM 5261 O O . HIS B 1 327 ? 12.914 -3.393 3.234 1 83.94 327 HIS B O 1
ATOM 5267 N N . LEU B 1 328 ? 14.086 -3.996 1.453 1 89.19 328 LEU B N 1
ATOM 5268 C CA . LEU B 1 328 ? 14.852 -4.969 2.225 1 89.19 328 LEU B CA 1
ATOM 5269 C C . LEU B 1 328 ? 16.203 -4.387 2.645 1 89.19 328 LEU B C 1
ATOM 5271 O O . LEU B 1 328 ? 16.812 -3.635 1.888 1 89.19 328 LEU B O 1
ATOM 5275 N N . ASP B 1 329 ? 16.594 -4.68 3.85 1 89.25 329 ASP B N 1
ATOM 5276 C CA . ASP B 1 329 ? 17.953 -4.324 4.23 1 89.25 329 ASP B CA 1
ATOM 5277 C C . ASP B 1 329 ? 18.984 -5.188 3.492 1 89.25 329 ASP B C 1
ATOM 5279 O O . ASP B 1 329 ? 18.609 -6.125 2.783 1 89.25 329 ASP B O 1
ATOM 5283 N N . ARG B 1 330 ? 20.219 -4.871 3.633 1 89.62 330 ARG B N 1
ATOM 5284 C CA . ARG B 1 330 ? 21.312 -5.496 2.883 1 89.62 330 ARG B CA 1
ATOM 5285 C C . ARG B 1 330 ? 21.328 -7.004 3.115 1 89.62 330 ARG B C 1
ATOM 5287 O O . ARG B 1 330 ? 21.516 -7.781 2.174 1 89.62 330 ARG B O 1
ATOM 5294 N N . VAL B 1 331 ? 21.109 -7.426 4.32 1 90.25 331 VAL B N 1
ATOM 5295 C CA . VAL B 1 331 ? 21.172 -8.836 4.695 1 90.25 331 VAL B CA 1
ATOM 5296 C C . VAL B 1 331 ? 20.031 -9.602 4.031 1 90.25 331 VAL B C 1
ATOM 5298 O O . VAL B 1 331 ? 20.266 -10.648 3.42 1 90.25 331 VAL B O 1
ATOM 5301 N N . ARG B 1 332 ? 18.938 -9.094 4.117 1 91.19 332 ARG B N 1
ATOM 5302 C CA . ARG B 1 332 ? 17.781 -9.758 3.543 1 91.19 332 ARG B CA 1
ATOM 5303 C C . ARG B 1 332 ? 17.828 -9.742 2.018 1 91.19 332 ARG B C 1
ATOM 5305 O O . ARG B 1 332 ? 17.391 -10.695 1.364 1 91.19 332 ARG B O 1
ATOM 5312 N N . ARG B 1 333 ? 18.328 -8.68 1.444 1 93.38 333 ARG B N 1
ATOM 5313 C CA . ARG B 1 333 ? 18.5 -8.625 -0.004 1 93.38 333 ARG B CA 1
ATOM 5314 C C . ARG B 1 333 ? 19.438 -9.734 -0.484 1 93.38 333 ARG B C 1
ATOM 5316 O O . ARG B 1 333 ? 19.109 -10.461 -1.43 1 93.38 333 ARG B O 1
ATOM 5323 N N . ALA B 1 334 ? 20.531 -9.828 0.155 1 94 334 ALA B N 1
ATOM 5324 C CA . ALA B 1 334 ? 21.5 -10.867 -0.199 1 94 334 ALA B CA 1
ATOM 5325 C C . ALA B 1 334 ? 20.891 -12.258 -0.037 1 94 334 ALA B C 1
ATOM 5327 O O . ALA B 1 334 ? 21.062 -13.125 -0.896 1 94 334 ALA B O 1
ATOM 5328 N N . ALA B 1 335 ? 20.141 -12.445 1.031 1 93.12 335 ALA B N 1
ATOM 5329 C CA . ALA B 1 335 ? 19.5 -13.727 1.291 1 93.12 335 ALA B CA 1
ATOM 5330 C C . ALA B 1 335 ? 18.469 -14.062 0.203 1 93.12 335 ALA B C 1
ATOM 5332 O O . ALA B 1 335 ? 18.359 -15.211 -0.216 1 93.12 335 ALA B O 1
ATOM 5333 N N . LEU B 1 336 ? 17.75 -13.094 -0.196 1 94.31 336 LEU B N 1
ATOM 5334 C CA . LEU B 1 336 ? 16.781 -13.273 -1.278 1 94.31 336 LEU B CA 1
ATOM 5335 C C . LEU B 1 336 ? 17.469 -13.781 -2.543 1 94.31 336 LEU B C 1
ATOM 5337 O O . LEU B 1 336 ? 17.031 -14.758 -3.146 1 94.31 336 LEU B O 1
ATOM 5341 N N . PHE B 1 337 ? 18.578 -13.164 -2.92 1 96.5 337 PHE B N 1
ATOM 5342 C CA . PHE B 1 337 ? 19.297 -13.531 -4.129 1 96.5 337 PHE B CA 1
ATOM 5343 C C . PHE B 1 337 ? 19.922 -14.922 -3.982 1 96.5 337 PHE B C 1
ATOM 5345 O O . PHE B 1 337 ? 19.891 -15.719 -4.918 1 96.5 337 PHE B O 1
ATOM 5352 N N . ASP B 1 338 ? 20.406 -15.195 -2.803 1 94.62 338 ASP B N 1
ATOM 5353 C CA . ASP B 1 338 ? 20.969 -16.516 -2.523 1 94.62 338 ASP B CA 1
ATOM 5354 C C . ASP B 1 338 ? 19.906 -17.609 -2.693 1 94.62 338 ASP B C 1
ATOM 5356 O O . ASP B 1 338 ? 20.188 -18.656 -3.275 1 94.62 338 ASP B O 1
ATOM 5360 N N . GLU B 1 339 ? 18.781 -17.359 -2.182 1 93 339 GLU B N 1
ATOM 5361 C CA . GLU B 1 339 ? 17.703 -18.328 -2.275 1 93 339 GLU B CA 1
ATOM 5362 C C . GLU B 1 339 ? 17.281 -18.562 -3.727 1 93 339 GLU B C 1
ATOM 5364 O O . GLU B 1 339 ? 17.094 -19.703 -4.145 1 93 339 GLU B O 1
ATOM 5369 N N . ILE B 1 340 ? 17.172 -17.531 -4.48 1 95.06 340 ILE B N 1
ATOM 5370 C CA . ILE B 1 340 ? 16.797 -17.625 -5.887 1 95.06 340 ILE B CA 1
ATOM 5371 C C . ILE B 1 340 ? 17.844 -18.469 -6.637 1 95.06 340 ILE B C 1
ATOM 5373 O O . ILE B 1 340 ? 17.484 -19.359 -7.41 1 95.06 340 ILE B O 1
ATOM 5377 N N . GLU B 1 341 ? 19.078 -18.188 -6.344 1 94.25 341 GLU B N 1
ATOM 5378 C CA . GLU B 1 341 ? 20.156 -18.922 -6.992 1 94.25 341 GLU B CA 1
ATOM 5379 C C . GLU B 1 341 ? 20.172 -20.391 -6.57 1 94.25 341 GLU B C 1
ATOM 5381 O O . GLU B 1 341 ? 20.344 -21.281 -7.406 1 94.25 341 GLU B O 1
ATOM 5386 N N . ALA B 1 342 ? 20.016 -20.609 -5.328 1 91.81 342 ALA B N 1
ATOM 5387 C CA . ALA B 1 342 ? 20.031 -21.969 -4.801 1 91.81 342 ALA B CA 1
ATOM 5388 C C . ALA B 1 342 ? 18.906 -22.812 -5.418 1 91.81 342 ALA B C 1
ATOM 5390 O O . ALA B 1 342 ? 19.078 -24.016 -5.641 1 91.81 342 ALA B O 1
ATOM 5391 N N . LEU B 1 343 ? 17.844 -22.203 -5.738 1 92 343 LEU B N 1
ATOM 5392 C CA . LEU B 1 343 ? 16.688 -22.891 -6.32 1 92 343 LEU B CA 1
ATOM 5393 C C . LEU B 1 343 ? 16.828 -23 -7.832 1 92 343 LEU B C 1
ATOM 5395 O O . LEU B 1 343 ? 16.047 -23.703 -8.484 1 92 343 LEU B O 1
ATOM 5399 N N . GLY B 1 344 ? 17.859 -22.328 -8.359 1 92.06 344 GLY B N 1
ATOM 5400 C CA . GLY B 1 344 ? 18.094 -22.344 -9.797 1 92.06 344 GLY B CA 1
ATOM 5401 C C . GLY B 1 344 ? 16.984 -21.672 -10.594 1 92.06 344 GLY B C 1
ATOM 5402 O O . GLY B 1 344 ? 16.641 -22.125 -11.68 1 92.06 344 GLY B O 1
ATOM 5403 N N . LEU B 1 345 ? 16.438 -20.625 -10.047 1 94.94 345 LEU B N 1
ATOM 5404 C CA . LEU B 1 345 ? 15.281 -19.984 -10.672 1 94.94 345 LEU B CA 1
ATOM 5405 C C . LEU B 1 345 ? 15.711 -18.75 -11.469 1 94.94 345 LEU B C 1
ATOM 5407 O O . LEU B 1 345 ? 16.656 -18.062 -11.078 1 94.94 345 LEU B O 1
ATOM 5411 N N . GLN B 1 346 ? 15.055 -18.594 -12.578 1 97 346 GLN B N 1
ATOM 5412 C CA . GLN B 1 346 ? 15.102 -17.25 -13.172 1 97 346 GLN B CA 1
ATOM 5413 C C . GLN B 1 346 ? 14.172 -16.297 -12.445 1 97 346 GLN B C 1
ATOM 5415 O O . GLN B 1 346 ? 13.086 -16.688 -12 1 97 346 GLN B O 1
ATOM 5420 N N . ALA B 1 347 ? 14.625 -15.102 -12.266 1 97.81 347 ALA B N 1
ATOM 5421 C CA . ALA B 1 347 ? 13.859 -14.055 -11.602 1 97.81 347 ALA B CA 1
ATOM 5422 C C . ALA B 1 347 ? 14.062 -12.703 -12.289 1 97.81 347 ALA B C 1
ATOM 5424 O O . ALA B 1 347 ? 15.125 -12.445 -12.852 1 97.81 347 ALA B O 1
ATOM 5425 N N . PHE B 1 348 ? 13.016 -11.969 -12.367 1 98.19 348 PHE B N 1
ATOM 5426 C CA . PHE B 1 348 ? 13.078 -10.578 -12.797 1 98.19 348 PHE B CA 1
ATOM 5427 C C . PHE B 1 348 ? 12.859 -9.633 -11.617 1 98.19 348 PHE B C 1
ATOM 5429 O O . PHE B 1 348 ? 11.812 -9.664 -10.977 1 98.19 348 PHE B O 1
ATOM 5436 N N . LEU B 1 349 ? 13.898 -8.836 -11.359 1 97.75 349 LEU B N 1
ATOM 5437 C CA . LEU B 1 349 ? 13.859 -7.898 -10.242 1 97.75 349 LEU B CA 1
ATOM 5438 C C . LEU B 1 349 ? 14 -6.461 -10.727 1 97.75 349 LEU B C 1
ATOM 5440 O O . LEU B 1 349 ? 14.797 -6.184 -11.625 1 97.75 349 LEU B O 1
ATOM 5444 N N . THR B 1 350 ? 13.188 -5.609 -10.234 1 95.44 350 THR B N 1
ATOM 5445 C CA . THR B 1 350 ? 13.305 -4.207 -10.625 1 95.44 350 THR B CA 1
ATOM 5446 C C . THR B 1 350 ? 13.711 -3.348 -9.438 1 95.44 350 THR B C 1
ATOM 5448 O O . THR B 1 350 ? 13.477 -3.715 -8.281 1 95.44 350 THR B O 1
ATOM 5451 N N . GLY B 1 351 ? 14.398 -2.27 -9.672 1 92.62 351 GLY B N 1
ATOM 5452 C CA . GLY B 1 351 ? 14.797 -1.281 -8.688 1 92.62 351 GLY B CA 1
ATOM 5453 C C . GLY B 1 351 ? 15.242 0.034 -9.305 1 92.62 351 GLY B C 1
ATOM 5454 O O . GLY B 1 351 ? 15.57 0.09 -10.484 1 92.62 351 GLY B O 1
ATOM 5455 N N . THR B 1 352 ? 15.289 1.005 -8.477 1 88.5 352 THR B N 1
ATOM 5456 C CA . THR B 1 352 ? 15.617 2.342 -8.961 1 88.5 352 THR B CA 1
ATOM 5457 C C . THR B 1 352 ? 17.125 2.506 -9.109 1 88.5 352 THR B C 1
ATOM 5459 O O . THR B 1 352 ? 17.594 3.322 -9.914 1 88.5 352 THR B O 1
ATOM 5462 N N . ASP B 1 353 ? 17.891 1.694 -8.297 1 90.38 353 ASP B N 1
ATOM 5463 C CA . ASP B 1 353 ? 19.344 1.855 -8.25 1 90.38 353 ASP B CA 1
ATOM 5464 C C . ASP B 1 353 ? 20.047 0.511 -8.406 1 90.38 353 ASP B C 1
ATOM 5466 O O . ASP B 1 353 ? 19.609 -0.497 -7.852 1 90.38 353 ASP B O 1
ATOM 5470 N N . GLU B 1 354 ? 21.172 0.597 -9.086 1 91.75 354 GLU B N 1
ATOM 5471 C CA . GLU B 1 354 ? 21.953 -0.622 -9.297 1 91.75 354 GLU B CA 1
ATOM 5472 C C . GLU B 1 354 ? 22.5 -1.165 -7.977 1 91.75 354 GLU B C 1
ATOM 5474 O O . GLU B 1 354 ? 22.703 -2.371 -7.836 1 91.75 354 GLU B O 1
ATOM 5479 N N . HIS B 1 355 ? 22.703 -0.291 -7.012 1 89.81 355 HIS B N 1
ATOM 5480 C CA . HIS B 1 355 ? 23.281 -0.685 -5.734 1 89.81 355 HIS B CA 1
ATOM 5481 C C . HIS B 1 355 ? 22.406 -1.707 -5.02 1 89.81 355 HIS B C 1
ATOM 5483 O O . HIS B 1 355 ? 22.906 -2.514 -4.23 1 89.81 355 HIS B O 1
ATOM 5489 N N . LEU B 1 356 ? 21.188 -1.68 -5.32 1 92.69 356 LEU B N 1
ATOM 5490 C CA . LEU B 1 356 ? 20.25 -2.607 -4.703 1 92.69 356 LEU B CA 1
ATOM 5491 C C . LEU B 1 356 ? 20.578 -4.047 -5.078 1 92.69 356 LEU B C 1
ATOM 5493 O O . LEU B 1 356 ? 20.141 -4.984 -4.41 1 92.69 356 LEU B O 1
ATOM 5497 N N . PHE B 1 357 ? 21.359 -4.223 -6.184 1 95.5 357 PHE B N 1
ATOM 5498 C CA . PHE B 1 357 ? 21.594 -5.559 -6.723 1 95.5 357 PHE B CA 1
ATOM 5499 C C . PHE B 1 357 ? 23.062 -5.93 -6.641 1 95.5 357 PHE B C 1
ATOM 5501 O O . PHE B 1 357 ? 23.547 -6.781 -7.395 1 95.5 357 PHE B O 1
ATOM 5508 N N . GLU B 1 358 ? 23.734 -5.285 -5.77 1 93.69 358 GLU B N 1
ATOM 5509 C CA . GLU B 1 358 ? 25.172 -5.52 -5.625 1 93.69 358 GLU B CA 1
ATOM 5510 C C . GLU B 1 358 ? 25.469 -6.984 -5.316 1 93.69 358 GLU B C 1
ATOM 5512 O O . GLU B 1 358 ? 26.453 -7.539 -5.801 1 93.69 358 GLU B O 1
ATOM 5517 N N . ALA B 1 359 ? 24.625 -7.59 -4.531 1 94.25 359 ALA B N 1
ATOM 5518 C CA . ALA B 1 359 ? 24.844 -8.977 -4.113 1 94.25 359 ALA B CA 1
ATOM 5519 C C . ALA B 1 359 ? 24.594 -9.938 -5.27 1 94.25 359 ALA B C 1
ATOM 5521 O O . ALA B 1 359 ? 24.906 -11.133 -5.168 1 94.25 359 ALA B O 1
ATOM 5522 N N . LEU B 1 360 ? 24.094 -9.484 -6.395 1 95 360 LEU B N 1
ATOM 5523 C CA . LEU B 1 360 ? 23.859 -10.297 -7.582 1 95 360 LEU B CA 1
ATOM 5524 C C . LEU B 1 360 ? 25.016 -10.148 -8.578 1 95 360 LEU B C 1
ATOM 5526 O O . LEU B 1 360 ? 24.984 -10.719 -9.664 1 95 360 LEU B O 1
ATOM 5530 N N . ALA B 1 361 ? 25.969 -9.32 -8.172 1 92.81 361 ALA B N 1
ATOM 5531 C CA . ALA B 1 361 ? 27.109 -9.109 -9.07 1 92.81 361 ALA B CA 1
ATOM 5532 C C . ALA B 1 361 ? 27.734 -10.438 -9.492 1 92.81 361 ALA B C 1
ATOM 5534 O O . ALA B 1 361 ? 28.078 -11.258 -8.641 1 92.81 361 ALA B O 1
ATOM 5535 N N . GLY B 1 362 ? 27.781 -10.641 -10.812 1 92.38 362 GLY B N 1
ATOM 5536 C CA . GLY B 1 362 ? 28.391 -11.852 -11.344 1 92.38 362 GLY B CA 1
ATOM 5537 C C . GLY B 1 362 ? 27.438 -13.023 -11.406 1 92.38 362 GLY B C 1
ATOM 5538 O O . GLY B 1 362 ? 27.734 -14.047 -12.016 1 92.38 362 GLY B O 1
ATOM 5539 N N . ARG B 1 363 ? 26.281 -12.898 -10.789 1 94.62 363 ARG B N 1
ATOM 5540 C CA . ARG B 1 363 ? 25.359 -14.023 -10.672 1 94.62 363 ARG B CA 1
ATOM 5541 C C . ARG B 1 363 ? 24.078 -13.766 -11.469 1 94.62 363 ARG B C 1
ATOM 5543 O O . ARG B 1 363 ? 23.312 -14.695 -11.742 1 94.62 363 ARG B O 1
ATOM 5550 N N . GLY B 1 364 ? 23.938 -12.602 -11.82 1 95.25 364 GLY B N 1
ATOM 5551 C CA . GLY B 1 364 ? 22.734 -12.211 -12.539 1 95.25 364 GLY B CA 1
ATOM 5552 C C . GLY B 1 364 ? 23.016 -11.438 -13.812 1 95.25 364 GLY B C 1
ATOM 5553 O O . GLY B 1 364 ? 24.172 -11.148 -14.125 1 95.25 364 GLY B O 1
ATOM 5554 N N . GLN B 1 365 ? 22.016 -11.305 -14.617 1 96.69 365 GLN B N 1
ATOM 5555 C CA . GLN B 1 365 ? 22.047 -10.484 -15.82 1 96.69 365 GLN B CA 1
ATOM 5556 C C . GLN B 1 365 ? 21.438 -9.109 -15.555 1 96.69 365 GLN B C 1
ATOM 5558 O O . GLN B 1 365 ? 20.25 -9 -15.242 1 96.69 365 GLN B O 1
ATOM 5563 N N . GLY B 1 366 ? 22.25 -8.07 -15.688 1 96.56 366 GLY B N 1
ATOM 5564 C CA . GLY B 1 366 ? 21.797 -6.734 -15.344 1 96.56 366 GLY B CA 1
ATOM 5565 C C . GLY B 1 366 ? 21.484 -5.883 -16.562 1 96.56 366 GLY B C 1
ATOM 5566 O O . GLY B 1 366 ? 22.172 -5.961 -17.578 1 96.56 366 GLY B O 1
ATOM 5567 N N . TRP B 1 367 ? 20.406 -5.074 -16.422 1 96.56 367 TRP B N 1
ATOM 5568 C CA . TRP B 1 367 ? 20.016 -4.113 -17.438 1 96.56 367 TRP B CA 1
ATOM 5569 C C . TRP B 1 367 ? 19.781 -2.734 -16.828 1 96.56 367 TRP B C 1
ATOM 5571 O O . TRP B 1 367 ? 19.094 -2.605 -15.812 1 96.56 367 TRP B O 1
ATOM 5581 N N . ARG B 1 368 ? 20.359 -1.746 -17.422 1 95.38 368 ARG B N 1
ATOM 5582 C CA . ARG B 1 368 ? 20.094 -0.357 -17.062 1 95.38 368 ARG B CA 1
ATOM 5583 C C . ARG B 1 368 ? 19.047 0.258 -17.984 1 95.38 368 ARG B C 1
ATOM 5585 O O . ARG B 1 368 ? 19.156 0.173 -19.219 1 95.38 368 ARG B O 1
ATOM 5592 N N . MET B 1 369 ? 18.094 0.82 -17.312 1 93.62 369 MET B N 1
ATOM 5593 C CA . MET B 1 369 ? 16.984 1.384 -18.078 1 93.62 369 MET B CA 1
ATOM 5594 C C . MET B 1 369 ? 16.953 2.904 -17.953 1 93.62 369 MET B C 1
ATOM 5596 O O . MET B 1 369 ? 17.281 3.451 -16.891 1 93.62 369 MET B O 1
ATOM 5600 N N . ASP B 1 370 ? 16.625 3.539 -19.031 1 87.19 370 ASP B N 1
ATOM 5601 C CA . ASP B 1 370 ? 16.391 4.977 -19.031 1 87.19 370 ASP B CA 1
ATOM 5602 C C . ASP B 1 370 ? 15.273 5.344 -20 1 87.19 370 ASP B C 1
ATOM 5604 O O . ASP B 1 370 ? 14.57 4.469 -20.516 1 87.19 370 ASP B O 1
ATOM 5608 N N . ALA B 1 371 ? 14.969 6.625 -20.141 1 75.62 371 ALA B N 1
ATOM 5609 C CA . ALA B 1 371 ? 13.875 7.094 -20.984 1 75.62 371 ALA B CA 1
ATOM 5610 C C . ALA B 1 371 ? 14.039 6.609 -22.422 1 75.62 371 ALA B C 1
ATOM 5612 O O . ALA B 1 371 ? 13.055 6.445 -23.141 1 75.62 371 ALA B O 1
ATOM 5613 N N . GLY B 1 372 ? 15.195 6.273 -22.734 1 69.75 372 GLY B N 1
ATOM 5614 C CA . GLY B 1 372 ? 15.469 5.93 -24.125 1 69.75 372 GLY B CA 1
ATOM 5615 C C . GLY B 1 372 ? 15.562 4.438 -24.375 1 69.75 372 GLY B C 1
ATOM 5616 O O . GLY B 1 372 ? 15.672 3.992 -25.516 1 69.75 372 GLY B O 1
ATOM 5617 N N . GLY B 1 373 ? 15.5 3.766 -23.359 1 81.44 373 GLY B N 1
ATOM 5618 C CA . GLY B 1 373 ? 15.633 2.332 -23.562 1 81.44 373 GLY B CA 1
ATOM 5619 C C . GLY B 1 373 ? 16.422 1.652 -22.469 1 81.44 373 GLY B C 1
ATOM 5620 O O . GLY B 1 373 ? 16.344 2.047 -21.297 1 81.44 373 GLY B O 1
ATOM 5621 N N . PHE B 1 374 ? 16.844 0.402 -22.75 1 87.12 374 PHE B N 1
ATOM 5622 C CA . PHE B 1 374 ? 17.641 -0.311 -21.75 1 87.12 374 PHE B CA 1
ATOM 5623 C C . PHE B 1 374 ? 18.859 -0.963 -22.391 1 87.12 374 PHE B C 1
ATOM 5625 O O . PHE B 1 374 ? 18.859 -1.221 -23.609 1 87.12 374 PHE B O 1
ATOM 5632 N N . ALA B 1 375 ? 19.953 -0.994 -21.75 1 90 375 ALA B N 1
ATOM 5633 C CA . ALA B 1 375 ? 21.219 -1.592 -22.156 1 90 375 ALA B CA 1
ATOM 5634 C C . ALA B 1 375 ? 21.766 -2.492 -21.047 1 90 375 ALA B C 1
ATOM 5636 O O . ALA B 1 375 ? 21.453 -2.312 -19.875 1 90 375 ALA B O 1
ATOM 5637 N N . PRO B 1 376 ? 22.516 -3.523 -21.531 1 90.94 376 PRO B N 1
ATOM 5638 C CA . PRO B 1 376 ? 23.141 -4.355 -20.5 1 90.94 376 PRO B CA 1
ATOM 5639 C C . PRO B 1 376 ? 24 -3.547 -19.531 1 90.94 376 PRO B C 1
ATOM 5641 O O . PRO B 1 376 ? 24.641 -2.572 -19.922 1 90.94 376 PRO B O 1
ATOM 5644 N N . ALA B 1 377 ? 23.875 -3.977 -18.328 1 87.94 377 ALA B N 1
ATOM 5645 C CA . ALA B 1 377 ? 24.641 -3.281 -17.297 1 87.94 377 ALA B CA 1
ATOM 5646 C C . ALA B 1 377 ? 26.094 -3.76 -17.266 1 87.94 377 ALA B C 1
ATOM 5648 O O . ALA B 1 377 ? 26.375 -4.918 -17.578 1 87.94 377 ALA B O 1
#

Radius of gyration: 27.56 Å; Cα contacts (8 Å, |Δi|>4): 1531; chains: 2; bounding box: 68×69×67 Å

Sequence (754 aa):
MRTALTRLSLTDFRSYASAELALDGRPVWLAGPNGSGKTNLLEAVSFLIPGRGLRGASIAEVGRRLPGETVGRAWAVSATVAAAGDEVRLGTGVEQPGASRRVVRVDGEPAPPGRLAEHMRQVWLTPAQDRLFLEGAGERRRFLDRLVFAAEPGHAAHVQAYEKAMRERMRLLTEGPADPTWLDALEARLAEAGALMADSRSRTLAALAAEIGARGERPFPQARLSLTGAWEQMAAEGAGIADVEARLARALREARDRDAAAGRALTGPHRGDLAVVHAEKDRAAAECSTGEQKALILNLVLAQAARLARADSAPAPVLLLDEVAAHLDRVRRAALFDEIEALGLQAFLTGTDEHLFEALAGRGQGWRMDAGGFAPAMRTALTRLSLTDFRSYASAELALDGRPVWLAGPNGSGKTNLLEAVSFLIPGRGLRGASIAEVGRRLPGETVGRAWAVSATVAAAGDEVRLGTGVEQPGASRRVVRVDGEPAPPGRLAEHMRQVWLTPAQDRLFLEGAGERRRFLDRLVFAAEPGHAAHVQAYEKAMRERMRLLTEGPADPTWLDALEARLAEAGALMADSRSRTLAALAAEIGARGERPFPQARLSLTGAWEQMAAEGAGIADVEARLARALREARDRDAAAGRALTGPHRGDLAVVHAEKDRAAAECSTGEQKALILNLVLAQAARLARADSAPAPVLLLDEVAAHLDRVRRAALFDEIEALGLQAFLTGTDEHLFEALAGRGQGWRMDAGGFAPA

Organism: Phenylobacterium zucineum (strain HLK1) (NCBI:txid450851)

Nearest PDB structures (foldseek):
  5z69-assembly1_B  TM=8.781E-01  e=4.626E-22  Caldanaerobacter subterraneus subsp. tengcongensis MB4
  5z68-assembly2_C  TM=8.470E-01  e=2.271E-20  Caldanaerobacter subterraneus subsp. tengcongensis MB4
  8bpr-assembly1_B  TM=7.800E-01  e=9.091E-20  Thermus thermophilus HB8
  8a93-assembly1_A  TM=7.802E-01  e=9.504E-19  Thermus thermophilus HB8
  5f3w-assembly1_D  TM=5.617E-01  e=7.212E-12  Methanocaldococcus jannaschii DSM 2661

Secondary structure (DSSP, 8-state):
---EEEEEEEEEETTEEEEEEE--SS-EEEE--TTSSHHHHHHHHHTTSSSSTTT---GGG-B---TT-SSPPPEEEEEEEEETTEEEEEEEEESSTT-SS-EEEETTEE--GGGGGGT-EEEEE-GGGGGGGGS-HHHHHHHHHHHHHHH-THHHHHHHHHHHHHHHHHHHHHHS---HHHHHHHHHHHHHHHHHHHHHHHHHHHHHHHHHHHS-S-SSPPEEEEE-SHHHHHHHTT--HHHHHHHHHHHHHHTHHHHHHHTS--SSGGG--EEEEETTTTEEGGGS-HHHHHHHHHHHHHHHHHHHHH-SSSPPEEEEESS-GGGS-HHHHHHHHHHHHHTT--EEEEES-GGGGGGGTTTSEEEEEETTEEEE-/---EEEEEEEEEETTEEEEEEE--SS-EEEE--TTSSHHHHHHHHHTTSSSSTTT---GGG-B---TT-SSPPPEEEEEEEEETTEEEEEEEEESSTT-SS-EEEETTEE--GGGGGGT-EEEEE-GGGGGGGGS-HHHHHHHHHHHHHHH-THHHHHHHHHHHHHHHHHHHHHHS---HHHHHHHHHHHHHHHHHHHHHHHHHHHHHHHHHHHS-S-SSPPEEEEE-SHHHHHHHTT--HHHHHHHHHHHHHHTHHHHHHHTS--SSGGG--EEEEETTTTEEGGGS-HHHHHHHHHHHHHHHHHHHHH-SSSPPEEEEESS-GGGS-HHHHHHHHHHHHHTT--EEEEES-GGGGGGGTTTSEEEEEETTEEEE-

InterPro domains:
  IPR001238 DNA-binding, RecF [MF_00365] (1-377)
  IPR001238 DNA-binding, RecF [TIGR00611] (5-352)
  IPR003395 RecF/RecN/SMC, N-terminal [PF02463] (5-358)
  IPR018078 DNA-binding, RecF, conserved site [PS00617] (125-145)
  IPR018078 DNA-binding, RecF, conserved site [PS00618] (318-336)
  IPR027417 P-loop containing nucleoside triphosphate hydrolase [G3DSA:3.40.50.300] (8-353)
  IPR027417 P-loop containing nucleoside triphosphate hydrolase [SSF52540] (5-362)
  IPR042174 DNA-binding RecF, domain 2 [G3DSA:1.20.1050.90] (128-317)

pLDDT: mean 92.5, std 5.95, range [55.91, 98.38]

Solvent-accessible surface area (backbone atoms only — not comparable to full-atom values): 38416 Å² total; per-residue (Å²): 102,64,26,24,56,38,33,41,36,39,31,22,39,45,88,35,66,63,49,76,46,86,47,84,37,49,29,33,39,35,22,23,46,68,84,31,44,56,67,56,54,52,33,52,60,36,48,55,27,61,75,54,36,78,82,58,52,58,60,28,66,44,14,22,57,56,92,91,49,90,54,12,35,40,21,37,37,36,34,35,35,34,42,73,90,40,76,46,39,40,36,32,32,25,90,41,62,45,36,71,63,74,46,32,24,52,69,83,36,80,44,63,53,70,59,31,53,74,70,34,28,57,49,72,46,47,67,80,54,59,48,42,65,76,47,57,49,66,58,37,40,51,53,50,50,48,58,37,28,48,78,35,66,67,48,55,56,30,52,49,49,23,53,51,31,47,52,52,48,49,46,33,51,62,76,42,86,64,53,63,68,60,50,50,53,35,38,48,50,26,14,49,24,33,20,53,47,20,40,50,50,32,53,43,50,54,52,34,42,51,44,44,68,68,50,67,102,49,88,48,59,50,63,48,74,48,56,74,17,73,55,28,40,40,30,64,74,61,47,50,54,67,54,46,16,54,51,43,32,50,52,50,61,72,35,47,64,61,22,32,73,69,70,44,82,86,73,59,59,88,69,26,32,68,45,51,27,33,52,90,74,69,36,51,38,60,75,44,53,70,44,51,34,38,35,44,53,47,40,52,52,49,20,47,46,51,56,38,47,68,37,83,90,47,56,22,34,36,36,36,34,42,51,54,48,57,66,39,22,73,68,44,39,41,49,52,54,50,50,39,55,74,62,54,34,18,32,41,35,29,36,49,46,64,73,69,47,55,78,38,66,91,61,42,46,46,31,38,31,34,90,85,43,71,44,78,98,98,63,28,24,56,40,33,41,38,39,31,21,39,45,90,33,66,63,47,77,45,85,45,84,37,49,28,32,39,34,20,23,46,69,85,33,44,56,66,56,54,52,33,51,59,37,49,55,28,58,76,53,36,77,83,57,51,58,60,27,66,44,16,22,56,55,94,90,50,90,55,14,35,39,21,35,37,36,35,35,36,34,42,74,90,40,74,47,40,40,34,32,32,26,90,41,62,43,35,70,62,74,46,31,24,53,69,83,35,79,43,63,52,70,60,31,53,75,72,36,30,57,49,71,48,48,65,80,55,58,47,42,65,75,47,57,49,67,58,36,39,53,54,49,50,47,60,38,29,49,77,35,67,66,48,55,55,29,52,50,49,22,53,52,31,47,52,52,46,50,46,34,52,61,75,40,87,62,53,63,69,59,49,50,52,36,39,48,51,26,14,49,23,33,20,54,45,20,39,50,52,30,52,44,50,54,51,34,42,51,45,45,67,68,49,67,102,49,90,50,59,52,63,46,73,48,57,75,16,72,55,28,40,41,30,62,73,63,48,48,55,67,56,45,17,54,50,44,32,51,52,52,63,71,35,46,65,60,23,32,72,67,71,44,79,86,74,57,60,88,70,27,32,70,46,50,26,34,51,89,73,70,37,52,37,62,76,44,54,70,43,51,33,39,34,45,53,48,39,54,53,50,20,48,46,50,55,39,44,67,36,82,90,48,57,19,34,35,35,37,34,40,52,54,50,56,64,39,23,72,67,46,39,41,50,52,53,50,51,39,55,74,62,55,34,17,33,41,34,29,37,49,44,65,75,70,48,54,80,39,66,93,62,41,47,45,32,38,31,35,91,86,42,70,44,78,97